Protein AF-A0AAV6PV68-F1 (afdb_monomer)

Foldseek 3Di:
DPPCDAANCLQVLVVLLVVLLVVCVVDPDVPDAAEEEYEADPPLVSVLSSLVSSVVSPHQEYEYFQHHPVPPPDARPLVSLLVSVVSDPHAYEYEDDPQAPVVFVVSCVSRVGPYYDYDLNCLQAVCRVVHDPAHDPVNLVVLVVVCVVVVPPPVVSVSSSCSNCVVVVVVVVPPPDPDPPVLVVLLVLLVVLVVVVVVLVDPVQALLNVVVVCPDPVNVVVVVVCVVVVVVVLVVLVVQLVVLVVQLCVLVDVVQVVVCVVPPVSVVVSVVSNVVSVVSNVSSVSSNVSVVVVVVSSVVSNVVNVVVVVVVVVVVVVVVVVVVVVVVVVVVVVVVVCVVPDDDDDDDVVVVVVVVVVVVVVVVVVVVVVVVVVVVVVVVVVVVVVVVVVVVVVVVVVVVVVVVVVVVVVVVVVVD

Mean predicted aligned error: 19.13 Å

pLDDT: mean 80.26, std 15.27, range [31.59, 98.69]

Solvent-accessible surface area (backbone atoms only — not comparable to full-atom values): 22727 Å² total; per-residue (Å²): 132,93,81,78,63,71,74,65,41,66,82,35,39,68,59,52,19,53,51,46,33,48,57,57,74,71,44,91,53,86,84,64,81,47,71,50,77,44,56,39,46,95,57,55,67,50,40,45,53,32,50,51,40,30,47,77,33,62,42,56,32,41,35,41,26,32,32,36,84,84,45,82,86,60,82,67,39,53,68,60,47,22,56,44,40,77,69,50,89,57,50,28,26,44,29,66,90,34,56,47,63,68,42,52,56,56,50,36,77,72,29,71,47,76,42,77,46,63,54,72,25,40,50,38,17,72,41,26,86,79,71,39,94,58,50,49,71,65,61,54,49,50,52,51,53,54,35,61,76,70,63,50,56,65,69,60,49,54,51,48,51,49,35,43,39,44,60,63,51,40,58,64,64,58,46,75,81,74,54,56,72,69,57,43,54,49,46,52,50,34,52,50,52,51,51,53,48,53,61,73,66,41,87,88,63,52,46,62,60,54,48,55,60,65,64,36,74,65,45,66,59,46,50,68,55,42,57,55,58,51,50,54,50,49,53,51,40,50,52,52,26,52,49,21,50,52,49,30,52,62,58,66,35,70,68,53,52,59,63,27,73,77,36,75,67,56,36,54,53,45,47,56,51,33,53,50,23,48,51,50,27,50,46,34,48,49,36,60,48,50,48,56,51,47,55,50,50,56,51,50,41,52,51,52,28,52,52,54,49,51,52,53,52,50,50,52,51,50,54,53,50,50,52,51,52,49,50,54,51,53,54,51,50,51,51,52,51,52,64,70,69,62,86,76,93,78,86,54,75,70,58,58,54,50,50,49,53,50,52,50,50,50,51,51,52,49,50,53,51,51,52,51,50,53,50,51,52,53,53,51,53,51,50,48,53,52,51,58,50,52,52,50,51,50,56,49,53,51,49,55,52,52,52,51,51,53,51,52,56,52,52,60,61,70,79,110

Nearest PDB structures (foldseek):
  8e5h-assembly1_A  TM=5.887E-01  e=7.977E-04  Stutzerimonas chloritidismutans AW-1
  3og3-assembly1_A  TM=6.413E-01  e=2.769E-02  Thermotoga maritima
  4n4p-assembly1_D  TM=4.648E-01  e=2.023E-01  Mycoplasmopsis synoviae 53
  3ja6-assembly1_I  TM=2.209E-01  e=4.103E+00  Escherichia coli

Sequence (416 aa):
MSAGYGACLINKPELVKDMVRHVRNQVDNPNYTASIKIRIHKDLRKTVDLCQKAEAAGVSWITVHGRTADERHQPVHYDAIKTIKDSLSVPVIANGDIKYLRDVESTYQLTGVDGMMAARGLLANPAMFAGYDDTPLECIWDWVDISVEQGTPFTCFHHHLIYMLERFFGNLLEAPTTMTLQWTAVALFLYVEIGVLVIFCIPFISARRWQSIFRLRVWSFMARFWNKVFLTMIIVLIVLFLDAVREVRKYSSKDAGTNAKLQPNMYDHLHMKLFRAQRNLYISGFAVFLWLVMKRVVTLINQLATASGTTAALQTQADNANQTAKKYMEDNELLKQTLMEGKGDKATAAGMELLQKELEKLRQEQRTTEEALKKSQSEAEVMKKQTDGLAREYDRLLKEHQELQNNQDIENKKDD

Secondary structure (DSSP, 8-state):
--SS-GGGGGG-HHHHHHHHHHHHHH---TT---EEEEEPPSSHHHHHHHHHHHHHTT-SEEEEESS-SS-SSSPP-HHHHHHHHHT-SS-EEEESS--SHHHHHHHHHHH--SEEE-SHHHHH-GGGGGT-SS--HHHHHHHHHHHHHTT--HHHHHHHHHHHHHHHHHHHH-STT---HHHHHHHHHHHHHHHHHHHHT-TTS-HHHHHHHHTSHHHHHHHHHHHHHHHHHHHHHHHHHHHHHHHHHHHHSHHHHHHHTT-HHHHHHHHHHHHHHHHHHHHHHHHHHHHHHHHHHHHHHHHHHHHHHHHHHHHHHHHHHHHHHHHHHHHHHHHHHHHHH-------HHHHHHHHHHHHHHHHHHHHHHHHHHHHHHHHHHHHHHHHHHHHHHHHHHHHHHHHHHHHHHHHTT--

Structure (mmCIF, N/CA/C/O backbone):
data_AF-A0AAV6PV68-F1
#
_entry.id   AF-A0AAV6PV68-F1
#
loop_
_atom_site.group_PDB
_atom_site.id
_atom_site.type_symbol
_atom_site.label_atom_id
_atom_site.label_alt_id
_atom_site.label_comp_id
_atom_site.label_asym_id
_atom_site.label_entity_id
_atom_site.label_seq_id
_atom_site.pdbx_PDB_ins_code
_atom_site.Cartn_x
_atom_site.Cartn_y
_atom_site.Cartn_z
_atom_site.occupancy
_atom_site.B_iso_or_equiv
_atom_site.auth_seq_id
_atom_site.auth_comp_id
_atom_site.auth_asym_id
_atom_site.auth_atom_id
_atom_site.pdbx_PDB_model_num
ATOM 1 N N . MET A 1 1 ? 2.696 15.231 -15.761 1.00 47.41 1 MET A N 1
ATOM 2 C CA . MET A 1 1 ? 4.098 15.565 -16.095 1.00 47.41 1 MET A CA 1
ATOM 3 C C . MET A 1 1 ? 4.051 16.562 -17.241 1.00 47.41 1 MET A C 1
ATOM 5 O O . MET A 1 1 ? 3.639 16.176 -18.324 1.00 47.41 1 MET A O 1
ATOM 9 N N . SER A 1 2 ? 4.358 17.833 -16.985 1.00 53.44 2 SER A N 1
ATOM 10 C CA . SER A 1 2 ? 4.227 18.954 -17.937 1.00 53.44 2 SER A CA 1
ATOM 11 C C . SER A 1 2 ? 5.447 19.154 -18.847 1.00 53.44 2 SER A C 1
ATOM 13 O O . SER A 1 2 ? 5.401 19.979 -19.747 1.00 53.44 2 SER A O 1
ATOM 15 N N . ALA A 1 3 ? 6.531 18.403 -18.636 1.00 65.81 3 ALA A N 1
ATOM 16 C CA . ALA A 1 3 ? 7.839 18.705 -19.216 1.00 65.81 3 ALA A CA 1
ATOM 17 C C . ALA A 1 3 ? 8.254 17.812 -20.410 1.00 65.81 3 ALA A C 1
ATOM 19 O O . ALA A 1 3 ? 9.410 17.812 -20.814 1.00 65.81 3 ALA A O 1
ATOM 20 N N . GLY A 1 4 ? 7.320 17.058 -21.004 1.00 80.94 4 GLY A N 1
ATOM 21 C CA . GLY A 1 4 ? 7.531 16.419 -22.314 1.00 80.94 4 GLY A CA 1
ATOM 22 C C . GLY A 1 4 ? 8.433 15.174 -22.358 1.00 80.94 4 GLY A C 1
ATOM 23 O O . GLY A 1 4 ? 8.694 14.679 -23.451 1.00 80.94 4 GLY A O 1
ATOM 24 N N . TYR A 1 5 ? 8.858 14.635 -21.212 1.00 84.56 5 TYR A N 1
ATOM 25 C CA . TYR A 1 5 ? 9.655 13.404 -21.099 1.00 84.56 5 TYR A CA 1
ATOM 26 C C . TYR A 1 5 ? 8.904 12.249 -20.406 1.00 84.56 5 TYR A C 1
ATOM 28 O O . TYR A 1 5 ? 7.821 12.417 -19.834 1.00 84.56 5 TYR A O 1
ATOM 36 N N . GLY A 1 6 ? 9.487 11.048 -20.448 1.00 88.69 6 GLY A N 1
ATOM 37 C CA . GLY A 1 6 ? 8.950 9.853 -19.794 1.00 88.69 6 GLY A CA 1
ATOM 38 C C . GLY A 1 6 ? 7.727 9.281 -20.513 1.00 88.69 6 GLY A C 1
ATOM 39 O O . GLY A 1 6 ? 7.696 9.197 -21.737 1.00 88.69 6 GLY A O 1
ATOM 40 N N . ALA A 1 7 ? 6.695 8.893 -19.757 1.00 86.75 7 ALA A N 1
ATOM 41 C CA . ALA A 1 7 ? 5.542 8.164 -20.297 1.00 86.75 7 ALA A CA 1
ATOM 42 C C . ALA A 1 7 ? 4.750 8.926 -21.380 1.00 86.75 7 ALA A C 1
ATOM 44 O O . ALA A 1 7 ? 4.029 8.300 -22.148 1.00 86.75 7 ALA A O 1
ATOM 45 N N . CYS A 1 8 ? 4.886 10.253 -21.482 1.00 88.62 8 CYS A N 1
ATOM 46 C CA . CYS A 1 8 ? 4.222 11.029 -22.534 1.00 88.62 8 CYS A CA 1
ATOM 47 C C . CYS A 1 8 ? 4.793 10.773 -23.943 1.00 88.62 8 CYS A C 1
ATOM 49 O O . CYS A 1 8 ? 4.084 10.988 -24.928 1.00 88.62 8 CYS A O 1
ATOM 51 N N . LEU A 1 9 ? 6.030 10.267 -24.045 1.00 92.75 9 LEU A N 1
ATOM 52 C CA . LEU A 1 9 ? 6.680 9.931 -25.317 1.00 92.75 9 LEU A CA 1
ATOM 53 C C . LEU A 1 9 ? 6.016 8.751 -26.030 1.00 92.75 9 LEU A C 1
ATOM 55 O O . LEU A 1 9 ? 6.205 8.584 -27.230 1.00 92.75 9 LEU A O 1
ATOM 59 N N . ILE A 1 10 ? 5.165 7.992 -25.333 1.00 91.31 10 ILE A N 1
ATOM 60 C CA . ILE A 1 10 ? 4.395 6.901 -25.935 1.00 91.31 10 ILE A CA 1
ATOM 61 C C . ILE A 1 10 ? 3.478 7.366 -27.075 1.00 91.31 10 ILE A C 1
ATOM 63 O O . ILE A 1 10 ? 3.159 6.601 -27.975 1.00 91.31 10 ILE A O 1
ATOM 67 N N . ASN A 1 11 ? 3.078 8.642 -27.051 1.00 92.12 11 ASN A N 1
ATOM 68 C CA . ASN A 1 11 ? 2.254 9.266 -28.086 1.00 92.12 11 ASN A CA 1
ATOM 69 C C . ASN A 1 11 ? 3.088 9.934 -29.193 1.00 92.12 11 ASN A C 1
ATOM 71 O O . ASN A 1 11 ? 2.527 10.592 -30.064 1.00 92.12 11 ASN A O 1
ATOM 75 N N . LYS A 1 12 ? 4.421 9.815 -29.143 1.00 94.94 12 LYS A N 1
ATOM 76 C CA . LYS A 1 12 ? 5.365 10.435 -30.082 1.00 94.94 12 LYS A CA 1
ATOM 77 C C . LYS A 1 12 ? 6.370 9.397 -30.613 1.00 94.94 12 LYS A C 1
ATOM 79 O O . LYS A 1 12 ? 7.571 9.559 -30.401 1.00 94.94 12 LYS A O 1
ATOM 84 N N . PRO A 1 13 ? 5.913 8.333 -31.299 1.00 95.69 13 PRO A N 1
ATOM 85 C CA . PRO A 1 13 ? 6.783 7.234 -31.727 1.00 95.69 13 PRO A CA 1
ATOM 86 C C . PRO A 1 13 ? 7.898 7.679 -32.686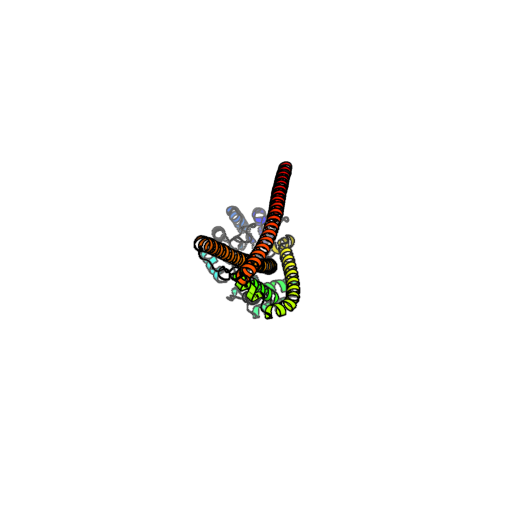 1.00 95.69 13 PRO A C 1
ATOM 88 O O . PRO A 1 13 ? 9.023 7.202 -32.567 1.00 95.69 13 PRO A O 1
ATOM 91 N N . GLU A 1 14 ? 7.635 8.649 -33.570 1.00 97.06 14 GLU A N 1
ATOM 92 C CA . GLU A 1 14 ? 8.665 9.208 -34.463 1.00 97.06 14 GLU A CA 1
ATOM 93 C C . GLU A 1 14 ? 9.794 9.897 -33.690 1.00 97.06 14 GLU A C 1
ATOM 95 O O . GLU A 1 14 ? 10.965 9.705 -34.001 1.00 97.06 14 GLU A O 1
ATOM 100 N N . LEU A 1 15 ? 9.453 10.629 -32.624 1.00 96.19 15 LEU A N 1
ATOM 101 C CA . LEU A 1 15 ? 10.448 11.269 -31.768 1.00 96.19 15 LEU A CA 1
ATOM 102 C C . LEU A 1 15 ? 11.314 10.223 -31.056 1.00 96.19 15 LEU A C 1
ATOM 104 O O . LEU A 1 15 ? 12.529 10.373 -31.005 1.00 96.19 15 LEU A O 1
ATOM 108 N N . VAL A 1 16 ? 10.709 9.148 -30.540 1.00 96.38 16 VAL A N 1
ATOM 109 C CA . VAL A 1 16 ? 11.454 8.053 -29.892 1.00 96.38 16 VAL A CA 1
ATOM 110 C C . VAL A 1 16 ? 12.398 7.374 -30.886 1.00 96.38 16 VAL A C 1
ATOM 112 O O . VAL A 1 16 ? 13.568 7.171 -30.568 1.00 96.38 16 VAL A O 1
ATOM 115 N N . LYS A 1 17 ? 11.924 7.085 -32.104 1.00 96.75 17 LYS A N 1
ATOM 116 C CA . LYS A 1 17 ? 12.739 6.548 -33.204 1.00 96.75 17 LYS A CA 1
ATOM 117 C C . LYS A 1 17 ? 13.939 7.448 -33.504 1.00 96.75 17 LYS A C 1
ATOM 119 O O . LYS A 1 17 ? 15.068 6.966 -33.590 1.00 96.75 17 LYS A O 1
ATOM 124 N N . ASP A 1 18 ? 13.710 8.753 -33.636 1.00 97.00 18 ASP A N 1
ATOM 125 C CA . ASP A 1 18 ? 14.770 9.714 -33.940 1.00 97.00 18 ASP A CA 1
ATOM 126 C C . ASP A 1 18 ? 15.790 9.834 -32.807 1.00 97.00 18 ASP A C 1
ATOM 128 O O . ASP A 1 18 ? 16.986 9.908 -33.092 1.00 97.00 18 ASP A O 1
ATOM 132 N N . MET A 1 19 ? 15.344 9.776 -31.548 1.00 95.44 19 MET A N 1
ATOM 133 C CA . MET A 1 19 ? 16.223 9.743 -30.375 1.00 95.44 19 MET A CA 1
ATOM 134 C C . MET A 1 19 ? 17.113 8.496 -30.368 1.00 95.44 19 MET A C 1
ATOM 136 O O . MET A 1 19 ? 18.326 8.624 -30.211 1.00 95.44 19 MET A O 1
ATOM 140 N N . VAL A 1 20 ? 16.540 7.303 -30.575 1.00 95.62 20 VAL A N 1
ATOM 141 C CA . VAL A 1 20 ? 17.308 6.044 -30.631 1.00 95.62 20 VAL A CA 1
ATOM 142 C C . VAL A 1 20 ? 18.336 6.105 -31.759 1.00 95.62 20 VAL A C 1
ATOM 144 O O . VAL A 1 20 ? 19.520 5.869 -31.524 1.00 95.62 20 VAL A O 1
ATOM 147 N N . ARG A 1 21 ? 17.912 6.511 -32.960 1.00 95.06 21 ARG A N 1
ATOM 148 C CA . ARG A 1 21 ? 18.794 6.635 -34.127 1.00 95.06 21 ARG A CA 1
ATOM 149 C C . ARG A 1 21 ? 19.924 7.642 -33.901 1.00 95.06 21 ARG A C 1
ATOM 151 O O . ARG A 1 21 ? 21.056 7.372 -34.283 1.00 95.06 21 ARG A O 1
ATOM 158 N N . HIS A 1 22 ? 19.646 8.779 -33.262 1.00 94.94 22 HIS A N 1
ATOM 159 C CA . HIS A 1 22 ? 20.684 9.759 -32.930 1.00 94.94 22 HIS A CA 1
ATOM 160 C C . HIS A 1 22 ? 21.719 9.185 -31.967 1.00 94.94 22 HIS A C 1
ATOM 162 O O . HIS A 1 22 ? 22.910 9.314 -32.228 1.00 94.94 22 HIS A O 1
ATOM 168 N N . VAL A 1 23 ? 21.285 8.512 -30.897 1.00 93.38 23 VAL A N 1
ATOM 169 C CA . VAL A 1 23 ? 22.210 7.863 -29.953 1.00 93.38 23 VAL A CA 1
ATOM 170 C C . VAL A 1 23 ? 23.067 6.820 -30.671 1.00 93.38 23 VAL A C 1
ATOM 172 O O . VAL A 1 23 ? 24.279 6.800 -30.486 1.00 93.38 23 VAL A O 1
ATOM 175 N N . ARG A 1 24 ? 22.467 5.998 -31.541 1.00 90.88 24 ARG A N 1
ATOM 176 C CA . ARG A 1 24 ? 23.194 4.993 -32.333 1.00 90.88 24 ARG A CA 1
ATOM 177 C C . ARG A 1 24 ? 24.233 5.598 -33.271 1.00 90.88 24 ARG A C 1
ATOM 179 O O . ARG A 1 24 ? 25.312 5.037 -33.395 1.00 90.88 24 ARG A O 1
ATOM 186 N N . ASN A 1 25 ? 23.917 6.717 -33.914 1.00 91.06 25 ASN A N 1
ATOM 187 C CA . ASN A 1 25 ? 24.806 7.348 -34.888 1.00 91.06 25 ASN A CA 1
ATOM 188 C C . ASN A 1 25 ? 25.947 8.153 -34.247 1.00 91.06 25 ASN A C 1
ATOM 190 O O . ASN A 1 25 ? 26.911 8.462 -34.934 1.00 91.06 25 ASN A O 1
ATOM 194 N N . GLN A 1 26 ? 25.820 8.542 -32.976 1.00 93.31 26 GLN A N 1
ATOM 195 C CA . GLN A 1 26 ? 26.819 9.353 -32.266 1.00 93.31 26 GLN A CA 1
ATOM 196 C C . GLN A 1 26 ? 27.853 8.516 -31.505 1.00 93.31 26 GLN A C 1
ATOM 198 O O . GLN A 1 26 ? 28.821 9.068 -30.990 1.00 93.31 26 GLN A O 1
ATOM 203 N N . VAL A 1 27 ? 27.643 7.203 -31.388 1.00 91.06 27 VAL A N 1
ATOM 204 C CA . VAL A 1 27 ? 28.560 6.320 -30.668 1.00 91.06 27 VAL A CA 1
ATOM 205 C C . VAL A 1 27 ? 29.303 5.438 -31.663 1.00 91.06 27 VAL A C 1
ATOM 207 O O . VAL A 1 27 ? 28.735 4.498 -32.210 1.00 91.06 27 VAL A O 1
ATOM 210 N N . ASP A 1 28 ? 30.597 5.712 -31.841 1.00 87.62 28 ASP A N 1
ATOM 211 C CA . ASP A 1 28 ? 31.468 5.021 -32.808 1.00 87.62 28 ASP A CA 1
ATOM 212 C C . ASP A 1 28 ? 31.733 3.544 -32.467 1.00 87.62 28 ASP A C 1
ATOM 214 O O . ASP A 1 28 ? 32.241 2.783 -33.289 1.00 87.62 28 ASP A O 1
ATOM 218 N N . ASN A 1 29 ? 31.394 3.111 -31.249 1.00 89.62 29 ASN A N 1
ATOM 219 C CA . ASN A 1 29 ? 31.539 1.722 -30.837 1.00 89.62 29 ASN A CA 1
ATOM 220 C C . ASN A 1 29 ? 30.339 0.882 -31.327 1.00 89.62 29 ASN A C 1
ATOM 222 O O . ASN A 1 29 ? 29.241 1.027 -30.778 1.00 89.62 29 ASN A O 1
ATOM 226 N N . PRO A 1 30 ? 30.528 -0.065 -32.269 1.00 82.69 30 PRO A N 1
ATOM 227 C CA . PRO A 1 30 ? 29.436 -0.890 -32.789 1.00 82.69 30 PRO A CA 1
ATOM 228 C C . PRO A 1 30 ? 28.791 -1.777 -31.712 1.00 82.69 30 PRO A C 1
ATOM 230 O O . PRO A 1 30 ? 27.597 -2.071 -31.802 1.00 82.69 30 PRO A O 1
ATOM 233 N N . ASN A 1 31 ? 29.551 -2.135 -30.670 1.00 87.81 31 ASN A N 1
ATOM 234 C CA . ASN A 1 31 ? 29.103 -2.958 -29.544 1.00 87.81 31 ASN A CA 1
ATOM 235 C C . ASN A 1 31 ? 28.414 -2.149 -28.441 1.00 87.81 31 ASN A C 1
ATOM 237 O O . ASN A 1 31 ? 27.960 -2.724 -27.453 1.00 87.81 31 ASN A O 1
ATOM 241 N N . TYR A 1 32 ? 28.351 -0.821 -28.564 1.00 90.00 32 TYR A N 1
ATOM 242 C CA . TYR A 1 32 ? 27.572 -0.024 -27.630 1.00 90.00 32 TYR A CA 1
ATOM 243 C C . TYR A 1 32 ? 26.111 -0.452 -27.712 1.00 90.00 32 TYR A C 1
ATOM 245 O O . TYR A 1 32 ? 25.599 -0.678 -28.803 1.00 90.00 32 TYR A O 1
ATOM 253 N N . THR A 1 33 ? 25.419 -0.569 -26.587 1.00 93.44 33 THR A N 1
ATOM 254 C CA . THR A 1 33 ? 24.007 -0.963 -26.562 1.00 93.44 33 THR A CA 1
ATOM 255 C C . THR A 1 33 ? 23.125 0.225 -26.219 1.00 93.44 33 THR A C 1
ATOM 257 O O . THR A 1 33 ? 23.449 0.986 -25.311 1.00 93.44 33 THR A O 1
ATOM 260 N N . ALA A 1 34 ? 21.980 0.355 -26.886 1.00 94.31 34 ALA A N 1
ATOM 261 C CA . ALA A 1 34 ? 20.991 1.389 -26.587 1.00 94.31 34 ALA A CA 1
ATOM 262 C C . ALA A 1 34 ? 19.637 0.729 -26.333 1.00 94.31 34 ALA A C 1
ATOM 264 O O . ALA A 1 34 ? 19.150 -0.003 -27.186 1.00 94.31 34 ALA A O 1
ATOM 265 N N . SER A 1 35 ? 19.016 0.979 -25.184 1.00 97.00 35 SER A N 1
ATOM 266 C CA . SER A 1 35 ? 17.727 0.382 -24.828 1.00 97.00 35 SER A CA 1
ATOM 267 C C . SER A 1 35 ? 16.702 1.426 -24.424 1.00 97.00 35 SER A C 1
ATOM 269 O O . SER A 1 35 ? 17.044 2.546 -24.037 1.00 97.00 35 SER A O 1
ATOM 271 N N . ILE A 1 36 ? 15.424 1.059 -24.515 1.00 97.50 36 ILE A N 1
ATOM 272 C CA . ILE A 1 36 ? 14.324 1.893 -24.028 1.00 97.50 36 ILE A CA 1
ATOM 273 C C . ILE A 1 36 ? 13.503 1.141 -22.987 1.00 97.50 36 ILE A C 1
ATOM 275 O O . ILE A 1 36 ? 13.314 -0.073 -23.065 1.00 97.50 36 ILE A O 1
ATOM 279 N N . LYS A 1 37 ? 12.969 1.888 -22.019 1.00 97.88 37 LYS A N 1
ATOM 280 C CA . LYS A 1 37 ? 12.006 1.386 -21.041 1.00 97.88 37 LYS A CA 1
ATOM 281 C C . LYS A 1 37 ? 10.697 2.142 -21.175 1.00 97.88 37 LYS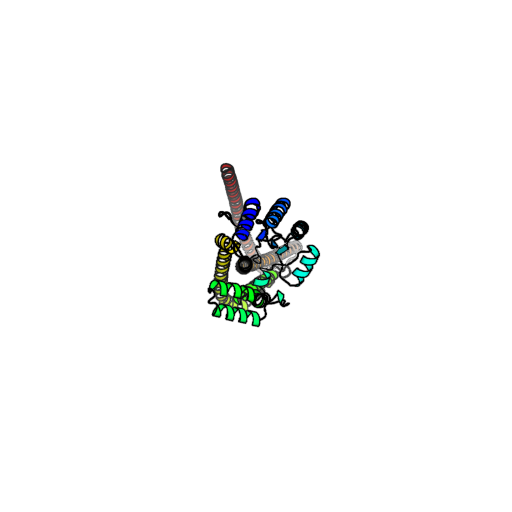 A C 1
ATOM 283 O O . LYS A 1 37 ? 10.658 3.359 -20.994 1.00 97.88 37 LYS A O 1
ATOM 288 N N . ILE A 1 38 ? 9.620 1.413 -21.426 1.00 97.06 38 ILE A N 1
ATOM 289 C CA . ILE A 1 38 ? 8.303 1.984 -21.695 1.00 97.06 38 ILE A CA 1
ATOM 290 C C . ILE A 1 38 ? 7.254 1.498 -20.695 1.00 97.06 38 ILE A C 1
ATOM 292 O O . ILE A 1 38 ? 7.439 0.523 -19.966 1.00 97.06 38 ILE A O 1
ATOM 296 N N . ARG A 1 39 ? 6.142 2.228 -20.651 1.00 96.69 39 ARG A N 1
ATOM 297 C CA . ARG A 1 39 ? 4.843 1.749 -20.167 1.00 96.69 39 ARG A CA 1
ATOM 298 C C . ARG A 1 39 ? 3.974 1.431 -21.385 1.00 96.69 39 ARG A C 1
ATOM 300 O O . ARG A 1 39 ? 4.301 1.894 -22.474 1.00 96.69 39 ARG A O 1
ATOM 307 N N . ILE A 1 40 ? 2.892 0.680 -21.217 1.00 96.81 40 ILE A N 1
ATOM 308 C CA . ILE A 1 40 ? 1.951 0.409 -22.318 1.00 96.81 40 ILE A CA 1
ATOM 309 C C . ILE A 1 40 ? 0.968 1.572 -22.528 1.00 96.81 40 ILE A C 1
ATOM 311 O O . ILE A 1 40 ? 0.755 2.409 -21.647 1.00 96.81 40 ILE A O 1
ATOM 315 N N . HIS A 1 41 ? 0.377 1.650 -23.716 1.00 96.44 41 HIS A N 1
ATOM 316 C CA . HIS A 1 41 ? -0.690 2.586 -24.059 1.00 96.44 41 HIS A CA 1
ATOM 317 C C . HIS A 1 41 ? -2.049 1.879 -23.918 1.00 96.44 41 HIS A C 1
ATOM 319 O O . HIS A 1 41 ? -2.122 0.662 -24.046 1.00 96.44 41 HIS A O 1
ATOM 325 N N . LYS A 1 42 ? -3.136 2.633 -23.683 1.00 94.25 42 LYS A N 1
ATOM 326 C CA . LYS A 1 42 ? -4.505 2.070 -23.588 1.00 94.25 42 LYS A CA 1
ATOM 327 C C . LYS A 1 42 ? -4.910 1.322 -24.863 1.00 94.25 42 LYS A C 1
ATOM 329 O O . LYS A 1 42 ? -5.518 0.266 -24.812 1.00 94.25 42 LYS A O 1
ATOM 334 N N . ASP A 1 43 ? -4.548 1.891 -26.008 1.00 95.88 43 ASP A N 1
ATOM 335 C CA . ASP A 1 43 ? -4.549 1.207 -27.303 1.00 95.88 43 ASP A CA 1
ATOM 336 C C . ASP A 1 43 ? -3.188 0.540 -27.530 1.00 95.88 43 ASP A C 1
ATOM 338 O O . ASP A 1 43 ? -2.213 1.235 -27.839 1.00 95.88 43 ASP A O 1
ATOM 342 N N . LEU A 1 44 ? -3.143 -0.785 -27.378 1.00 96.75 44 LEU A N 1
ATOM 343 C CA . LEU A 1 44 ? -1.930 -1.598 -27.490 1.00 96.75 44 LEU A CA 1
ATOM 344 C C . LEU A 1 44 ? -1.258 -1.479 -28.865 1.00 96.75 44 LEU A C 1
ATOM 346 O O . LEU A 1 44 ? -0.032 -1.542 -28.952 1.00 96.75 44 LEU A O 1
ATOM 350 N N . ARG A 1 45 ? -2.024 -1.210 -29.931 1.00 97.19 45 ARG A N 1
ATOM 351 C CA . ARG A 1 45 ? -1.478 -1.032 -31.289 1.00 97.19 45 ARG A CA 1
ATOM 352 C C . ARG A 1 45 ? -0.482 0.120 -31.352 1.00 97.19 45 ARG A C 1
ATOM 354 O O . ARG A 1 45 ? 0.519 0.024 -32.049 1.00 97.19 45 ARG A O 1
ATOM 361 N N . LYS A 1 46 ? -0.710 1.186 -30.576 1.00 96.62 46 LYS A N 1
ATOM 362 C CA . LYS A 1 46 ? 0.236 2.309 -30.484 1.00 96.62 46 LYS A CA 1
ATOM 363 C C . LYS A 1 46 ? 1.531 1.920 -29.781 1.00 96.62 46 LYS A C 1
ATOM 365 O O . LYS A 1 46 ? 2.585 2.453 -30.106 1.00 96.62 46 LYS A O 1
ATOM 370 N N . THR A 1 47 ? 1.459 1.013 -28.807 1.00 97.88 47 THR A N 1
ATOM 371 C CA . THR A 1 47 ? 2.658 0.488 -28.148 1.00 97.88 47 THR A CA 1
ATOM 372 C C . THR A 1 47 ? 3.465 -0.373 -29.108 1.00 97.88 47 THR A C 1
ATOM 374 O O . THR A 1 47 ? 4.671 -0.179 -29.195 1.00 97.88 47 THR A O 1
ATOM 377 N N . VAL A 1 48 ? 2.805 -1.252 -29.867 1.00 98.12 48 VAL A N 1
ATOM 378 C CA . VAL A 1 48 ? 3.459 -2.072 -30.898 1.00 98.12 48 VAL A CA 1
ATOM 379 C C . VAL A 1 48 ? 4.106 -1.193 -31.976 1.00 98.12 48 VAL A C 1
ATOM 381 O O . VAL A 1 48 ? 5.289 -1.370 -32.246 1.00 98.12 48 VAL A O 1
ATOM 384 N N . ASP A 1 49 ? 3.394 -0.189 -32.507 1.00 98.12 49 ASP A N 1
ATOM 385 C CA . ASP A 1 49 ? 3.939 0.772 -33.488 1.00 98.12 49 ASP A CA 1
ATOM 386 C C . ASP A 1 49 ? 5.212 1.464 -32.974 1.00 98.12 49 ASP A C 1
ATOM 388 O O . ASP A 1 49 ? 6.225 1.530 -33.672 1.00 98.12 49 ASP A O 1
ATOM 392 N N . LEU A 1 50 ? 5.191 1.939 -31.725 1.00 98.06 50 LEU A N 1
ATOM 393 C CA . LEU A 1 50 ? 6.360 2.557 -31.102 1.00 98.06 50 LEU A CA 1
ATOM 394 C C . LEU A 1 50 ? 7.528 1.575 -30.981 1.00 98.06 50 LEU A C 1
ATOM 396 O O . LEU A 1 50 ? 8.662 1.943 -31.289 1.00 98.06 50 LEU A O 1
ATOM 400 N N . CYS A 1 51 ? 7.265 0.349 -30.528 1.00 98.25 51 CYS A N 1
ATOM 401 C CA . CYS A 1 51 ? 8.299 -0.665 -30.356 1.00 98.25 51 CYS A CA 1
ATOM 402 C C . CYS A 1 51 ? 8.945 -1.062 -31.688 1.00 98.25 51 CYS A C 1
ATOM 404 O O . CYS A 1 51 ? 10.169 -1.088 -31.772 1.00 98.25 51 CYS A O 1
ATOM 406 N N . GLN A 1 52 ? 8.148 -1.296 -32.732 1.00 98.44 52 GLN A N 1
ATOM 407 C CA . GLN A 1 52 ? 8.646 -1.659 -34.065 1.00 98.44 52 GLN A CA 1
ATOM 408 C C . GLN A 1 52 ? 9.473 -0.530 -34.689 1.00 98.44 52 GLN A C 1
ATOM 410 O O . GLN A 1 52 ? 10.510 -0.767 -35.305 1.00 98.44 52 GLN A O 1
ATOM 415 N N . LYS A 1 53 ? 9.075 0.729 -34.477 1.00 98.31 53 LYS A N 1
ATOM 416 C CA . LYS A 1 53 ? 9.874 1.885 -34.908 1.00 98.31 53 LYS A CA 1
ATOM 417 C C . LYS A 1 53 ? 11.184 2.008 -34.135 1.00 98.31 53 LYS A C 1
ATOM 419 O O . LYS A 1 53 ? 12.202 2.349 -34.733 1.00 98.31 53 LYS A O 1
ATOM 424 N N . ALA A 1 54 ? 11.181 1.734 -32.831 1.00 97.88 54 ALA A N 1
ATOM 425 C CA . ALA A 1 54 ? 12.404 1.716 -32.031 1.00 97.88 54 ALA A CA 1
ATOM 426 C C . ALA A 1 54 ? 13.351 0.575 -32.451 1.00 97.88 54 ALA A C 1
ATOM 428 O O . ALA A 1 54 ? 14.558 0.792 -32.545 1.00 97.88 54 ALA A O 1
ATOM 429 N N . GLU A 1 55 ? 12.811 -0.605 -32.762 1.00 97.94 55 GLU A N 1
ATOM 430 C CA . GLU A 1 55 ? 13.549 -1.732 -33.348 1.00 97.94 55 GLU A CA 1
ATOM 431 C C . GLU A 1 55 ? 14.187 -1.355 -34.686 1.00 97.94 55 GLU A C 1
ATOM 433 O O . GLU A 1 55 ? 15.401 -1.480 -34.839 1.00 97.94 55 GLU A O 1
ATOM 438 N N . ALA A 1 56 ? 13.415 -0.779 -35.610 1.00 97.19 56 ALA A N 1
ATOM 439 C CA . ALA A 1 56 ? 13.932 -0.310 -36.896 1.00 97.19 56 ALA A CA 1
ATOM 440 C C . ALA A 1 56 ? 15.004 0.792 -36.759 1.00 97.19 56 ALA A C 1
ATOM 442 O O . ALA A 1 56 ? 15.834 0.966 -37.649 1.00 97.19 56 ALA A O 1
ATOM 443 N N . ALA A 1 57 ? 15.007 1.538 -35.648 1.00 96.25 57 ALA A N 1
ATOM 444 C CA . ALA A 1 57 ? 16.037 2.527 -35.327 1.00 96.25 57 ALA A CA 1
ATOM 445 C C . ALA A 1 57 ? 17.313 1.926 -34.706 1.00 96.25 57 ALA A C 1
ATOM 447 O O . ALA A 1 57 ? 18.271 2.666 -34.471 1.00 96.25 57 ALA A O 1
ATOM 448 N N . GLY A 1 58 ? 17.341 0.617 -34.442 1.00 94.69 58 GLY A N 1
ATOM 449 C CA . GLY A 1 58 ? 18.499 -0.089 -33.896 1.00 94.69 58 GLY A CA 1
ATOM 450 C C . GLY A 1 58 ? 18.552 -0.131 -32.369 1.00 94.69 58 GLY A C 1
ATOM 451 O O . GLY A 1 58 ? 19.645 -0.103 -31.797 1.00 94.69 58 GLY A O 1
ATOM 452 N N . VAL A 1 59 ? 17.402 -0.170 -31.685 1.00 96.88 59 VAL A N 1
ATOM 453 C CA . VAL A 1 59 ? 17.377 -0.456 -30.241 1.00 96.88 59 VAL A CA 1
ATOM 454 C C . VAL A 1 59 ? 17.883 -1.880 -29.976 1.00 96.88 59 VAL A C 1
ATOM 456 O O . VAL A 1 59 ? 17.543 -2.816 -30.691 1.00 96.88 59 VAL A O 1
ATOM 459 N N . SER A 1 60 ? 18.703 -2.056 -28.944 1.00 96.62 60 SER A N 1
ATOM 460 C CA . SER A 1 60 ? 19.288 -3.346 -28.566 1.00 96.62 60 SER A CA 1
ATOM 461 C C . SER A 1 60 ? 18.304 -4.241 -27.808 1.00 96.62 60 SER A C 1
ATOM 463 O O . SER A 1 60 ? 18.362 -5.453 -27.957 1.00 96.62 60 SER A O 1
ATOM 465 N N . TRP A 1 61 ? 17.421 -3.661 -26.988 1.00 98.38 61 TRP A N 1
ATOM 466 C CA . TRP A 1 61 ? 16.303 -4.354 -26.334 1.00 98.38 61 TRP A CA 1
ATOM 467 C C . TRP A 1 61 ? 15.257 -3.352 -25.835 1.00 98.38 61 TRP A C 1
ATOM 469 O O . TRP A 1 61 ? 15.536 -2.156 -25.675 1.00 98.38 61 TRP A O 1
ATOM 479 N N . ILE A 1 62 ? 14.057 -3.848 -25.528 1.00 98.56 62 ILE A N 1
ATOM 480 C CA . ILE A 1 62 ? 12.951 -3.037 -25.002 1.00 98.56 62 ILE A CA 1
ATOM 481 C C . ILE A 1 62 ? 12.488 -3.593 -23.658 1.00 98.56 62 ILE A C 1
ATOM 483 O O . ILE A 1 62 ? 12.101 -4.749 -23.545 1.00 98.56 62 ILE A O 1
ATOM 487 N N . THR A 1 63 ? 12.477 -2.755 -22.622 1.00 98.56 63 THR A N 1
ATOM 488 C CA . THR A 1 63 ? 11.849 -3.098 -21.340 1.00 98.56 63 THR A CA 1
ATOM 489 C C . THR A 1 63 ? 10.414 -2.584 -21.294 1.00 98.56 63 THR A C 1
ATOM 491 O O . THR A 1 63 ? 10.182 -1.375 -21.369 1.00 98.56 63 THR A O 1
ATOM 494 N N . VAL A 1 64 ? 9.445 -3.473 -21.094 1.00 98.19 64 VAL A N 1
ATOM 495 C CA . VAL A 1 64 ? 8.016 -3.141 -21.081 1.00 98.19 64 VAL A CA 1
ATOM 496 C C . VAL A 1 64 ? 7.460 -3.261 -19.670 1.00 98.19 64 VAL A C 1
ATOM 498 O O . VAL A 1 64 ? 7.399 -4.344 -19.096 1.00 98.19 64 VAL A O 1
ATOM 501 N N . HIS A 1 65 ? 6.998 -2.143 -19.111 1.00 97.56 65 HIS A N 1
ATOM 502 C CA . HIS A 1 65 ? 6.124 -2.174 -17.946 1.00 97.56 65 HIS A CA 1
ATOM 503 C C . HIS A 1 65 ? 4.675 -2.342 -18.404 1.00 97.56 65 HIS A C 1
ATOM 505 O O . HIS A 1 65 ? 4.118 -1.417 -18.999 1.00 97.56 65 HIS A O 1
ATOM 511 N N . GLY A 1 66 ? 4.057 -3.482 -18.084 1.00 96.19 66 GLY A N 1
ATOM 512 C CA . GLY A 1 66 ? 2.677 -3.843 -18.456 1.00 96.19 66 GLY A CA 1
ATOM 513 C C . GLY A 1 66 ? 1.579 -3.028 -17.761 1.00 96.19 66 GLY A C 1
ATOM 514 O O . GLY A 1 66 ? 0.518 -3.548 -17.457 1.00 96.19 66 GLY A O 1
ATOM 515 N N . ARG A 1 67 ? 1.832 -1.757 -17.450 1.00 96.38 67 ARG A N 1
ATOM 516 C CA . ARG A 1 67 ? 0.852 -0.810 -16.912 1.00 96.38 67 ARG A CA 1
ATOM 517 C C . ARG A 1 67 ? 0.869 0.457 -17.738 1.00 96.38 67 ARG A C 1
ATOM 519 O O . ARG A 1 67 ? 1.947 0.950 -18.079 1.00 96.38 67 ARG A O 1
ATOM 526 N N . THR A 1 68 ? -0.293 1.037 -17.987 1.00 94.75 68 THR A N 1
ATOM 527 C CA . THR A 1 68 ? -0.393 2.377 -18.568 1.00 94.75 68 THR A CA 1
ATOM 528 C C . THR A 1 68 ? 0.121 3.445 -17.602 1.00 94.75 68 THR A C 1
ATOM 530 O O . THR A 1 68 ? 0.414 3.181 -16.433 1.00 94.75 68 THR A O 1
ATOM 533 N N . ALA A 1 69 ? 0.294 4.679 -18.076 1.00 89.81 69 ALA A N 1
ATOM 534 C CA . ALA A 1 69 ? 0.756 5.789 -17.235 1.00 89.81 69 ALA A CA 1
ATOM 535 C C . ALA A 1 69 ? -0.202 6.105 -16.066 1.00 89.81 69 ALA A C 1
ATOM 537 O O . ALA A 1 69 ? 0.258 6.510 -14.994 1.00 89.81 69 ALA A O 1
ATOM 538 N N . ASP A 1 70 ? -1.503 5.881 -16.274 1.00 88.81 70 ASP A N 1
ATOM 539 C CA . ASP A 1 70 ? -2.568 6.141 -15.297 1.00 88.81 70 ASP A CA 1
ATOM 540 C C . ASP A 1 70 ? -2.690 4.997 -14.270 1.00 88.81 70 ASP A C 1
ATOM 542 O O . ASP A 1 70 ? -3.089 5.197 -13.122 1.00 88.81 70 ASP A O 1
ATOM 546 N N . GLU A 1 71 ? -2.275 3.789 -14.652 1.00 86.81 71 GLU A N 1
ATOM 547 C CA . GLU A 1 71 ? -2.307 2.588 -13.822 1.00 86.81 71 GLU A CA 1
ATOM 548 C C . GLU A 1 71 ? -1.069 2.518 -12.921 1.00 86.81 71 GLU A C 1
ATOM 550 O O . GLU A 1 71 ? -0.051 1.901 -13.238 1.00 86.81 71 GLU A O 1
ATOM 555 N N . ARG A 1 72 ? -1.112 3.177 -11.761 1.00 71.75 72 ARG A N 1
ATOM 556 C CA . ARG A 1 72 ? -0.019 3.063 -10.774 1.00 71.75 72 ARG A CA 1
ATOM 557 C C . ARG A 1 72 ? -0.116 1.809 -9.901 1.00 71.75 72 ARG A C 1
ATOM 559 O O . ARG A 1 72 ? 0.921 1.222 -9.608 1.00 71.75 72 ARG A O 1
ATOM 566 N N . HIS A 1 73 ? -1.332 1.400 -9.533 1.00 70.38 73 HIS A N 1
ATOM 567 C CA . HIS A 1 73 ? -1.598 0.309 -8.578 1.00 70.38 73 HIS A CA 1
ATOM 568 C C . HIS A 1 73 ? -2.490 -0.810 -9.134 1.00 70.38 73 HIS A C 1
ATOM 570 O O . HIS A 1 73 ? -2.904 -1.683 -8.382 1.00 70.38 73 HIS A O 1
ATOM 576 N N . GLN A 1 74 ? -2.804 -0.786 -10.430 1.00 85.38 74 GLN A N 1
ATOM 577 C CA . GLN A 1 74 ? -3.576 -1.864 -11.055 1.00 85.38 74 GLN A CA 1
ATOM 578 C C . GLN A 1 74 ? -2.705 -3.109 -11.274 1.00 85.38 74 GLN A C 1
ATOM 580 O O . GLN A 1 74 ? -1.477 -2.981 -11.244 1.00 85.38 74 GLN A O 1
ATOM 585 N N . PRO A 1 75 ? -3.282 -4.300 -11.487 1.00 89.50 75 PRO A N 1
ATOM 586 C CA . PRO A 1 75 ? -2.527 -5.473 -11.922 1.00 89.50 75 PRO A CA 1
ATOM 587 C C . PRO A 1 75 ? -1.695 -5.199 -13.185 1.00 89.50 75 PRO A C 1
ATOM 589 O O . PRO A 1 75 ? -1.980 -4.274 -13.945 1.00 89.50 75 PRO A O 1
ATOM 592 N N . VAL A 1 76 ? -0.623 -5.967 -13.378 1.00 93.62 76 VAL A N 1
ATOM 593 C CA . VAL A 1 76 ? 0.211 -5.882 -14.585 1.00 93.62 76 VAL A CA 1
ATOM 594 C C . VAL A 1 76 ? -0.446 -6.691 -15.702 1.00 93.62 76 VAL A C 1
ATOM 596 O O . VAL A 1 76 ? -0.785 -7.855 -15.508 1.00 93.62 76 VAL A O 1
ATOM 599 N N . HIS A 1 77 ? -0.586 -6.081 -16.875 1.00 96.38 77 HIS A N 1
ATOM 600 C CA . HIS A 1 77 ? -1.111 -6.708 -18.089 1.00 96.38 77 HIS A CA 1
ATOM 601 C C . HIS A 1 77 ? -0.000 -7.507 -18.788 1.00 96.38 77 HIS A C 1
ATOM 603 O O . HIS A 1 77 ? 0.725 -6.989 -19.642 1.00 96.38 77 HIS A O 1
ATOM 609 N N . TYR A 1 78 ? 0.205 -8.756 -18.360 1.00 96.25 78 TYR A N 1
ATOM 610 C CA . TYR A 1 78 ? 1.229 -9.650 -18.925 1.00 96.25 78 TYR A CA 1
ATOM 611 C C . TYR A 1 78 ? 0.894 -10.130 -20.346 1.00 96.25 78 TYR A C 1
ATOM 613 O O . TYR A 1 78 ? 1.792 -10.332 -21.158 1.00 96.25 78 TYR A O 1
ATOM 621 N N . ASP A 1 79 ? -0.386 -10.236 -20.683 1.00 97.12 79 ASP A N 1
ATOM 622 C CA . ASP A 1 79 ? -0.895 -10.497 -22.034 1.00 97.12 79 ASP A CA 1
ATOM 623 C C . ASP A 1 79 ? -0.476 -9.410 -23.042 1.00 97.12 79 ASP A C 1
ATOM 625 O O . ASP A 1 79 ? -0.055 -9.707 -24.166 1.00 97.12 79 ASP A O 1
ATOM 629 N N . ALA A 1 80 ? -0.507 -8.144 -22.621 1.00 97.69 80 ALA A N 1
ATOM 630 C CA . ALA A 1 80 ? -0.008 -7.028 -23.415 1.00 97.69 80 ALA A CA 1
ATOM 631 C C . ALA A 1 80 ? 1.507 -7.139 -23.645 1.00 97.69 80 ALA A C 1
ATOM 633 O O . ALA A 1 80 ? 1.981 -6.904 -24.756 1.00 97.69 80 ALA A O 1
ATOM 634 N N . ILE A 1 81 ? 2.268 -7.535 -22.616 1.00 98.19 81 ILE A N 1
ATOM 635 C CA . ILE A 1 81 ? 3.715 -7.773 -22.731 1.00 98.19 81 ILE A CA 1
ATOM 636 C C . ILE A 1 81 ? 3.992 -8.911 -23.720 1.00 98.19 81 ILE A C 1
ATOM 638 O O . ILE A 1 81 ? 4.832 -8.738 -24.602 1.00 98.19 81 ILE A O 1
ATOM 642 N N . LYS A 1 82 ? 3.258 -10.027 -23.623 1.00 98.38 82 LYS A N 1
ATOM 643 C CA . LYS A 1 82 ? 3.355 -11.154 -24.561 1.00 98.38 82 LYS A CA 1
ATOM 644 C C . LYS A 1 82 ? 3.111 -10.702 -26.001 1.00 98.38 82 LYS A C 1
ATOM 646 O O . LYS A 1 82 ? 3.918 -10.976 -26.876 1.00 98.38 82 LYS A O 1
ATOM 651 N N . THR A 1 83 ? 2.041 -9.945 -26.236 1.00 98.38 83 THR A N 1
ATOM 652 C CA . THR A 1 83 ? 1.709 -9.430 -27.576 1.00 98.38 83 THR A CA 1
ATOM 653 C C . THR A 1 83 ? 2.835 -8.566 -28.151 1.00 98.38 83 THR A C 1
ATOM 655 O O . THR A 1 83 ? 3.133 -8.641 -29.339 1.00 98.38 83 THR A O 1
ATOM 658 N N . ILE A 1 84 ? 3.485 -7.752 -27.313 1.00 98.19 84 ILE A N 1
ATOM 659 C CA . ILE A 1 84 ? 4.633 -6.941 -27.733 1.00 98.19 84 ILE A CA 1
ATOM 660 C C . ILE A 1 84 ? 5.846 -7.833 -28.026 1.00 98.19 84 ILE A C 1
ATOM 662 O O . ILE A 1 84 ? 6.487 -7.632 -29.054 1.00 98.19 84 ILE A O 1
ATOM 666 N N . LYS A 1 85 ? 6.136 -8.827 -27.175 1.00 98.25 85 LYS A N 1
ATOM 667 C CA . LYS A 1 85 ? 7.205 -9.812 -27.405 1.00 98.25 85 LYS A CA 1
ATOM 668 C C . LYS A 1 85 ? 7.022 -10.553 -28.730 1.00 98.25 85 LYS A C 1
ATOM 670 O O . LYS A 1 85 ? 7.971 -10.629 -29.500 1.00 98.25 85 LYS A O 1
ATOM 675 N N . ASP A 1 86 ? 5.809 -11.003 -29.027 1.00 98.19 86 ASP A N 1
ATOM 676 C CA . ASP A 1 86 ? 5.484 -11.705 -30.275 1.00 98.19 86 ASP A CA 1
ATOM 677 C C . ASP A 1 86 ? 5.630 -10.804 -31.523 1.00 98.19 86 ASP A C 1
ATOM 679 O O . ASP A 1 86 ? 5.728 -11.302 -32.642 1.00 98.19 86 ASP A O 1
ATOM 683 N N . SER A 1 87 ? 5.640 -9.475 -31.351 1.00 98.19 87 SER A N 1
ATOM 684 C CA . SER A 1 87 ? 5.699 -8.494 -32.447 1.00 98.19 87 SER A CA 1
ATOM 685 C C . SER A 1 87 ? 7.104 -7.992 -32.803 1.00 98.19 87 SER A C 1
ATOM 687 O O . SER A 1 87 ? 7.222 -7.172 -33.719 1.00 98.19 87 SER A O 1
ATOM 689 N N . LEU A 1 88 ? 8.140 -8.434 -32.078 1.00 98.19 88 LEU A N 1
ATOM 690 C CA . LEU A 1 88 ? 9.514 -7.927 -32.169 1.00 98.19 88 LEU A CA 1
ATOM 691 C C . LEU A 1 88 ? 10.528 -9.069 -32.305 1.00 98.19 88 LEU A C 1
ATOM 693 O O . LEU A 1 88 ? 10.322 -10.170 -31.800 1.00 98.19 88 LEU A O 1
ATOM 697 N N . SER A 1 89 ? 11.655 -8.775 -32.947 1.00 98.19 89 SER A N 1
ATOM 698 C CA . SER A 1 89 ? 12.811 -9.675 -33.054 1.00 98.19 89 SER A CA 1
ATOM 699 C C . SER A 1 89 ? 13.881 -9.377 -31.999 1.00 98.19 89 SER A C 1
ATOM 701 O O . SER A 1 89 ? 14.608 -10.280 -31.585 1.00 98.19 89 SER A O 1
ATOM 703 N N . VAL A 1 90 ? 13.988 -8.124 -31.548 1.00 98.00 90 VAL A N 1
ATOM 704 C CA . VAL A 1 90 ? 14.886 -7.734 -30.451 1.00 98.00 90 VAL A CA 1
ATOM 705 C C . VAL A 1 90 ? 14.410 -8.289 -29.102 1.00 98.00 90 VAL A C 1
ATOM 707 O O . VAL A 1 90 ? 13.206 -8.478 -28.901 1.00 98.00 90 VAL A O 1
ATOM 710 N N . PRO A 1 91 ? 15.324 -8.503 -28.137 1.00 98.56 91 PRO A N 1
ATOM 711 C CA . PRO A 1 91 ? 14.952 -8.940 -26.801 1.00 98.56 91 PRO A CA 1
ATOM 712 C C . PRO A 1 91 ? 13.944 -8.004 -26.118 1.00 98.56 91 PRO A C 1
ATOM 714 O O . PRO A 1 91 ? 14.081 -6.773 -26.139 1.00 98.56 91 PRO A O 1
ATOM 717 N N . VAL A 1 92 ? 12.955 -8.596 -25.452 1.00 98.69 92 VAL A N 1
ATOM 718 C CA . VAL A 1 92 ? 11.955 -7.902 -24.639 1.00 98.69 92 VAL A CA 1
ATOM 719 C C . VAL A 1 92 ? 12.114 -8.305 -23.182 1.00 98.69 92 VAL A C 1
ATOM 721 O O . VAL A 1 92 ? 12.140 -9.485 -22.847 1.00 98.69 92 VAL A O 1
ATOM 724 N N . ILE A 1 93 ? 12.190 -7.306 -22.304 1.00 98.56 93 ILE A N 1
ATOM 725 C CA . ILE A 1 93 ? 12.316 -7.480 -20.857 1.00 98.56 93 ILE A CA 1
ATOM 726 C C . ILE A 1 93 ? 10.995 -7.087 -20.194 1.00 98.56 93 ILE A C 1
ATOM 728 O O . ILE A 1 93 ? 10.558 -5.938 -20.316 1.00 98.56 93 ILE A O 1
ATOM 732 N N . ALA A 1 94 ? 10.364 -7.994 -19.451 1.00 98.00 94 ALA A N 1
ATOM 733 C CA . ALA A 1 94 ? 9.157 -7.659 -18.699 1.00 98.00 94 ALA A CA 1
ATOM 734 C C . ALA A 1 94 ? 9.491 -6.894 -17.412 1.00 98.00 94 ALA A C 1
ATOM 736 O O . ALA A 1 94 ? 10.443 -7.196 -16.693 1.00 98.00 94 ALA A O 1
ATOM 737 N N . ASN A 1 95 ? 8.670 -5.900 -17.086 1.00 97.00 95 ASN A N 1
ATOM 738 C CA . ASN A 1 95 ? 8.737 -5.157 -15.837 1.00 97.00 95 ASN A CA 1
ATOM 739 C C . ASN A 1 95 ? 7.341 -5.008 -15.225 1.00 97.00 95 ASN A C 1
ATOM 741 O O . ASN A 1 95 ? 6.358 -4.738 -15.911 1.00 97.00 95 ASN A O 1
ATOM 745 N N . GLY A 1 96 ? 7.276 -5.094 -13.902 1.00 92.12 96 GLY A N 1
ATOM 746 C CA . GLY A 1 96 ? 6.032 -4.969 -13.152 1.00 92.12 96 GLY A CA 1
ATOM 747 C C . GLY A 1 96 ? 5.838 -6.170 -12.243 1.00 92.12 96 GLY A C 1
ATOM 748 O O . GLY A 1 96 ? 5.934 -7.302 -12.685 1.00 92.12 96 GLY A O 1
ATOM 749 N N . ASP A 1 97 ? 5.609 -5.887 -10.965 1.00 89.00 97 ASP A N 1
ATOM 750 C CA . ASP A 1 97 ? 5.241 -6.845 -9.912 1.00 89.00 97 ASP A CA 1
ATOM 751 C C . ASP A 1 97 ? 6.132 -8.083 -9.714 1.00 89.00 97 ASP A C 1
ATOM 753 O O . ASP A 1 97 ? 5.778 -8.946 -8.927 1.00 89.00 97 ASP A O 1
ATOM 757 N N . ILE A 1 98 ? 7.340 -8.097 -10.279 1.00 91.88 98 ILE A N 1
ATOM 758 C CA . ILE A 1 98 ? 8.382 -9.076 -9.946 1.00 91.88 98 ILE A CA 1
ATOM 759 C C . ILE A 1 98 ? 8.945 -8.756 -8.552 1.00 91.88 98 ILE A C 1
ATOM 761 O O . ILE A 1 98 ? 9.697 -7.784 -8.387 1.00 91.88 98 ILE A O 1
ATOM 765 N N . LYS A 1 99 ? 8.527 -9.521 -7.539 1.00 88.69 99 LYS A N 1
ATOM 766 C CA . LYS A 1 99 ? 8.920 -9.359 -6.127 1.00 88.69 99 LYS A CA 1
ATOM 767 C C . LYS A 1 99 ? 9.739 -10.532 -5.600 1.00 88.69 99 LYS A C 1
ATOM 769 O O . LYS A 1 99 ? 10.537 -10.330 -4.693 1.00 88.69 99 LYS A O 1
ATOM 774 N N . TYR A 1 100 ? 9.534 -11.718 -6.156 1.00 89.31 100 TYR A N 1
ATOM 775 C CA . TYR A 1 100 ? 10.167 -12.964 -5.749 1.00 89.31 100 TYR A CA 1
ATOM 776 C C . TYR A 1 100 ? 10.687 -13.718 -6.970 1.00 89.31 100 TYR A C 1
ATOM 778 O O . TYR A 1 100 ? 10.195 -13.531 -8.084 1.00 89.31 100 TYR A O 1
ATOM 786 N N . LEU A 1 101 ? 11.618 -14.646 -6.751 1.00 89.38 101 LEU A N 1
ATOM 787 C CA . LEU A 1 101 ? 12.170 -15.468 -7.828 1.00 89.38 101 LEU A CA 1
ATOM 788 C C . LEU A 1 101 ? 11.090 -16.309 -8.538 1.00 89.38 101 LEU A C 1
ATOM 790 O O . LEU A 1 101 ? 11.109 -16.446 -9.754 1.00 89.38 101 LEU A O 1
ATOM 794 N N . ARG A 1 102 ? 10.069 -16.783 -7.815 1.00 90.00 102 ARG A N 1
ATOM 795 C CA . ARG A 1 102 ? 8.901 -17.473 -8.405 1.00 90.00 102 ARG A CA 1
ATOM 796 C C . ARG A 1 102 ? 8.087 -16.608 -9.382 1.00 90.00 102 ARG A C 1
ATOM 798 O O . ARG A 1 102 ? 7.454 -17.137 -10.298 1.00 90.00 102 ARG A O 1
ATOM 805 N N . ASP A 1 103 ? 8.108 -15.285 -9.212 1.00 91.12 103 ASP A N 1
ATOM 806 C CA . ASP A 1 103 ? 7.397 -14.370 -10.110 1.00 91.12 103 ASP A CA 1
ATOM 807 C C . ASP A 1 103 ? 8.092 -14.326 -11.479 1.00 91.12 103 ASP A C 1
ATOM 809 O O . ASP A 1 103 ? 7.435 -14.137 -12.499 1.00 91.12 103 ASP A O 1
ATOM 813 N N . VAL A 1 104 ? 9.414 -14.550 -11.513 1.00 90.25 104 VAL A N 1
ATOM 814 C CA . VAL A 1 104 ? 10.200 -14.664 -12.752 1.00 90.25 104 VAL A CA 1
ATOM 815 C C . VAL A 1 104 ? 9.733 -15.871 -13.558 1.00 90.25 104 VAL A C 1
ATOM 817 O O . VAL A 1 104 ? 9.363 -15.707 -14.716 1.00 90.25 104 VAL A O 1
ATOM 820 N N . GLU A 1 105 ? 9.678 -17.053 -12.938 1.00 88.19 105 GLU A N 1
ATOM 821 C CA . GLU A 1 105 ? 9.272 -18.290 -13.620 1.00 88.19 105 GLU A CA 1
ATOM 822 C C . GLU A 1 105 ? 7.844 -18.185 -14.168 1.00 88.19 105 GLU A C 1
ATOM 824 O O . GLU A 1 105 ? 7.600 -18.379 -15.357 1.00 88.19 105 GLU A O 1
ATOM 829 N N . SER A 1 106 ? 6.892 -17.788 -13.322 1.00 91.81 106 SER A N 1
ATOM 830 C CA . SER A 1 106 ? 5.492 -17.643 -13.737 1.00 91.81 106 SER A CA 1
ATOM 831 C C . SER A 1 106 ? 5.298 -16.589 -14.834 1.00 91.81 106 SER A C 1
ATOM 833 O O . SER A 1 106 ? 4.539 -16.820 -15.775 1.00 91.81 106 SER A O 1
ATOM 835 N N . THR A 1 107 ? 6.008 -15.457 -14.770 1.00 94.25 107 THR A N 1
ATOM 836 C CA . THR A 1 107 ? 5.946 -14.437 -15.829 1.00 94.25 107 THR A CA 1
ATOM 837 C C . THR A 1 107 ? 6.555 -14.949 -17.132 1.00 94.25 107 THR A C 1
ATOM 839 O O . THR A 1 107 ? 6.016 -14.671 -18.206 1.00 94.25 107 THR A O 1
ATOM 842 N N . TYR A 1 108 ? 7.651 -15.708 -17.066 1.00 95.25 108 TYR A N 1
ATOM 843 C CA . TYR A 1 108 ? 8.286 -16.293 -18.247 1.00 95.25 108 TYR A CA 1
ATOM 844 C C . TYR A 1 108 ? 7.337 -17.262 -18.958 1.00 95.25 108 TYR A C 1
ATOM 846 O O . TYR A 1 108 ? 7.085 -17.091 -20.149 1.00 95.25 108 TYR A O 1
ATOM 854 N N . GLN A 1 109 ? 6.716 -18.184 -18.216 1.00 95.25 109 GLN A N 1
ATOM 855 C CA . GLN A 1 109 ? 5.747 -19.144 -18.763 1.00 95.25 109 GLN A CA 1
ATOM 856 C C . GLN A 1 109 ? 4.553 -18.459 -19.447 1.00 95.25 109 GLN A C 1
ATOM 858 O O . GLN A 1 109 ? 4.051 -18.935 -20.463 1.00 95.25 109 GLN A O 1
ATOM 863 N N . LEU A 1 110 ? 4.099 -17.319 -18.914 1.00 94.88 110 LEU A N 1
ATOM 864 C CA . LEU A 1 110 ? 2.969 -16.572 -19.473 1.00 94.88 110 LEU A CA 1
ATOM 865 C C . LEU A 1 110 ? 3.324 -15.754 -20.719 1.00 94.88 110 LEU A C 1
ATOM 867 O O . LEU A 1 110 ? 2.461 -15.540 -21.570 1.00 94.88 110 LEU A O 1
ATOM 871 N N . THR A 1 111 ? 4.551 -15.238 -20.805 1.00 97.06 111 THR A N 1
ATOM 872 C CA . THR A 1 111 ? 4.887 -14.169 -21.762 1.00 97.06 111 THR A CA 1
ATOM 873 C C . THR A 1 111 ? 5.973 -14.520 -22.768 1.00 97.06 111 THR A C 1
ATOM 875 O O . THR A 1 111 ? 6.044 -13.861 -23.801 1.00 97.06 111 THR A O 1
ATOM 878 N N . GLY A 1 112 ? 6.818 -15.517 -22.490 1.00 97.06 112 GLY A N 1
ATOM 879 C CA . GLY A 1 112 ? 7.944 -15.891 -23.352 1.00 97.06 112 GLY A CA 1
ATOM 880 C C . GLY A 1 112 ? 9.003 -14.794 -23.523 1.00 97.06 112 GLY A C 1
ATOM 881 O O . GLY A 1 112 ? 9.744 -14.807 -24.503 1.00 97.06 112 GLY A O 1
ATOM 882 N N . VAL A 1 113 ? 9.051 -13.812 -22.616 1.00 97.69 113 VAL A N 1
ATOM 883 C CA . VAL A 1 113 ? 10.021 -12.705 -22.660 1.00 97.69 113 VAL A CA 1
ATOM 884 C C . VAL A 1 113 ? 11.453 -13.178 -22.419 1.00 97.69 113 VAL A C 1
ATOM 886 O O . VAL A 1 113 ? 11.689 -14.172 -21.737 1.00 97.69 113 VAL A O 1
ATOM 889 N N . ASP A 1 114 ? 12.420 -12.422 -22.932 1.00 97.94 114 ASP A N 1
ATOM 890 C CA . ASP A 1 114 ? 13.847 -12.775 -22.898 1.00 97.94 114 ASP A CA 1
ATOM 891 C C . ASP A 1 114 ? 14.544 -12.333 -21.601 1.00 97.94 114 ASP A C 1
ATOM 893 O O . ASP A 1 114 ? 15.713 -12.639 -21.375 1.00 97.94 114 ASP A O 1
ATOM 897 N N . GLY A 1 115 ? 13.843 -11.589 -20.741 1.00 96.25 115 GLY A N 1
ATOM 898 C CA . GLY A 1 115 ? 14.357 -11.170 -19.445 1.00 96.25 115 GLY A CA 1
ATOM 899 C C . GLY A 1 115 ? 13.305 -10.537 -18.540 1.00 96.25 115 GLY A C 1
ATOM 900 O O . GLY A 1 115 ? 12.205 -10.183 -18.969 1.00 96.25 115 GLY A O 1
ATOM 901 N N . MET A 1 116 ? 13.677 -10.345 -17.274 1.00 94.62 116 MET A N 1
ATOM 902 C CA . MET A 1 116 ? 12.852 -9.682 -16.262 1.00 94.62 116 MET A CA 1
ATOM 903 C C . MET A 1 116 ? 13.597 -8.504 -15.642 1.00 94.62 116 MET A C 1
ATOM 905 O O . MET A 1 116 ? 14.801 -8.555 -15.409 1.00 94.62 116 MET A O 1
ATOM 909 N N . MET A 1 117 ? 12.857 -7.454 -15.303 1.00 96.25 117 MET A N 1
ATOM 910 C CA . MET A 1 117 ? 13.346 -6.326 -14.521 1.00 96.25 117 MET A CA 1
ATOM 911 C C . MET A 1 117 ? 12.496 -6.176 -13.262 1.00 96.25 117 MET A C 1
ATOM 913 O O . MET A 1 117 ? 11.305 -5.853 -13.333 1.00 96.25 117 MET A O 1
ATOM 917 N N . ALA A 1 118 ? 13.127 -6.331 -12.101 1.00 94.00 118 ALA A N 1
ATOM 918 C CA . ALA A 1 118 ? 12.536 -6.028 -10.804 1.00 94.00 118 ALA A CA 1
ATOM 919 C C . ALA A 1 118 ? 12.895 -4.598 -10.364 1.00 94.00 118 ALA A C 1
ATOM 921 O O . ALA A 1 118 ? 13.914 -4.043 -10.763 1.00 94.00 118 ALA A O 1
ATOM 922 N N . ALA A 1 119 ? 12.029 -3.980 -9.559 1.00 91.50 119 ALA A N 1
ATOM 923 C CA . ALA A 1 119 ? 12.275 -2.650 -8.991 1.00 91.50 119 ALA A CA 1
ATOM 924 C C . ALA A 1 119 ? 11.917 -2.628 -7.502 1.00 91.50 119 ALA A C 1
ATOM 926 O O . ALA A 1 119 ? 12.788 -2.758 -6.655 1.00 91.50 119 ALA A O 1
ATOM 927 N N . ARG A 1 120 ? 10.620 -2.562 -7.170 1.00 87.38 120 ARG A N 1
ATOM 928 C CA . ARG A 1 120 ? 10.157 -2.573 -5.768 1.00 87.38 120 ARG A CA 1
ATOM 929 C C . ARG A 1 120 ? 10.588 -3.829 -5.004 1.00 87.38 120 ARG A C 1
ATOM 931 O O . ARG A 1 120 ? 10.915 -3.713 -3.834 1.00 87.38 120 ARG A O 1
ATOM 938 N N . GLY A 1 121 ? 10.615 -4.991 -5.664 1.00 88.00 121 GLY A N 1
ATOM 939 C CA . GLY A 1 121 ? 11.130 -6.226 -5.067 1.00 88.00 121 GLY A CA 1
ATOM 940 C C . GLY A 1 121 ? 12.577 -6.091 -4.594 1.00 88.00 121 GLY A C 1
ATOM 941 O O . GLY A 1 121 ? 12.872 -6.456 -3.467 1.00 88.00 121 GLY A O 1
ATOM 942 N N . LEU A 1 122 ? 13.441 -5.477 -5.411 1.00 91.75 122 LEU A N 1
ATOM 943 C CA . LEU A 1 122 ? 14.854 -5.273 -5.078 1.00 91.75 122 LEU A CA 1
ATOM 944 C C . LEU A 1 122 ? 15.088 -4.167 -4.053 1.00 91.75 122 LEU A C 1
ATOM 946 O O . LEU A 1 122 ? 16.036 -4.267 -3.293 1.00 91.75 122 LEU A O 1
ATOM 950 N N . LEU A 1 123 ? 14.231 -3.141 -3.997 1.00 90.06 123 LEU A N 1
ATOM 951 C CA . LEU A 1 123 ? 14.295 -2.161 -2.906 1.00 90.06 123 LEU A CA 1
ATOM 952 C C . LEU A 1 123 ? 14.063 -2.839 -1.550 1.00 90.06 123 LEU A C 1
ATOM 954 O O . LEU A 1 123 ? 14.747 -2.524 -0.585 1.00 90.06 123 LEU A O 1
ATOM 958 N N . ALA A 1 124 ? 13.097 -3.760 -1.490 1.00 88.12 124 ALA A N 1
ATOM 959 C CA . ALA A 1 124 ? 12.775 -4.497 -0.271 1.00 88.12 124 ALA A CA 1
ATOM 960 C C . ALA A 1 124 ? 13.791 -5.608 0.038 1.00 88.12 124 ALA A C 1
ATOM 962 O O . ALA A 1 124 ? 14.101 -5.828 1.202 1.00 88.12 124 ALA A O 1
ATOM 963 N N . ASN A 1 125 ? 14.275 -6.310 -0.990 1.00 91.81 125 ASN A N 1
ATOM 964 C CA . ASN A 1 125 ? 15.258 -7.382 -0.878 1.00 91.81 125 ASN A CA 1
ATOM 965 C C . ASN A 1 125 ? 16.237 -7.366 -2.066 1.00 91.81 125 ASN A C 1
ATOM 967 O O . ASN A 1 125 ? 15.960 -7.981 -3.103 1.00 91.81 125 ASN A O 1
ATOM 971 N N . PRO A 1 126 ? 17.400 -6.707 -1.924 1.00 93.94 126 PRO A N 1
ATOM 972 C CA . PRO A 1 126 ? 18.429 -6.702 -2.962 1.00 93.94 126 PRO A CA 1
ATOM 973 C C . PRO A 1 126 ? 18.993 -8.096 -3.277 1.00 93.94 126 PRO A C 1
ATOM 975 O O . PRO A 1 126 ? 19.426 -8.342 -4.401 1.00 93.94 126 PRO A O 1
ATOM 978 N N . ALA A 1 127 ? 18.928 -9.034 -2.327 1.00 93.69 127 ALA A N 1
ATOM 979 C CA . ALA A 1 127 ? 19.392 -10.410 -2.487 1.00 93.69 127 ALA A CA 1
ATOM 980 C C . ALA A 1 127 ? 18.350 -11.343 -3.143 1.00 93.69 127 ALA A C 1
ATOM 982 O O . ALA A 1 127 ? 18.584 -12.548 -3.248 1.00 93.69 127 ALA A O 1
ATOM 983 N N . MET A 1 128 ? 17.218 -10.815 -3.629 1.00 91.50 128 MET A N 1
ATOM 984 C CA . MET A 1 128 ? 16.137 -11.610 -4.231 1.00 91.50 128 MET A CA 1
ATOM 985 C C . MET A 1 128 ? 16.620 -12.516 -5.376 1.00 91.50 128 MET A C 1
ATOM 987 O O . MET A 1 128 ? 16.214 -13.673 -5.464 1.00 91.50 128 MET A O 1
ATOM 991 N N . PHE A 1 129 ? 17.530 -12.031 -6.227 1.00 88.81 129 PHE A N 1
ATOM 992 C CA . PHE A 1 129 ? 18.079 -12.835 -7.326 1.00 88.81 129 PHE A CA 1
ATOM 993 C C . PHE A 1 129 ? 19.114 -13.876 -6.887 1.00 88.81 129 PHE A C 1
ATOM 995 O O . PHE A 1 129 ? 19.368 -14.815 -7.634 1.00 88.81 129 PHE A O 1
ATOM 1002 N N . ALA A 1 130 ? 19.671 -13.752 -5.682 1.00 91.50 130 ALA A N 1
ATOM 1003 C CA . ALA A 1 130 ? 20.518 -14.780 -5.082 1.00 91.50 130 ALA A CA 1
ATOM 1004 C C . ALA A 1 130 ? 19.695 -15.907 -4.419 1.00 91.50 130 ALA A C 1
ATOM 1006 O O . ALA A 1 130 ? 20.264 -16.818 -3.828 1.00 91.50 130 ALA A O 1
ATOM 1007 N N . GLY A 1 131 ? 18.360 -15.868 -4.538 1.00 89.25 131 GLY A N 1
ATOM 1008 C CA . GLY A 1 131 ? 17.458 -16.910 -4.044 1.00 89.25 131 GLY A CA 1
ATOM 1009 C C . GLY A 1 131 ? 16.989 -16.711 -2.605 1.00 89.25 131 GLY A C 1
ATOM 1010 O O . GLY A 1 131 ? 16.328 -17.591 -2.062 1.00 89.25 131 GLY A O 1
ATOM 1011 N N . TYR A 1 132 ? 17.295 -15.568 -1.988 1.00 90.38 132 TYR A N 1
ATOM 1012 C CA . TYR A 1 132 ? 16.818 -15.258 -0.645 1.00 90.38 132 TYR A CA 1
ATOM 1013 C C . TYR A 1 132 ? 15.387 -14.724 -0.679 1.00 90.38 132 TYR A C 1
ATOM 1015 O O . TYR A 1 132 ? 15.063 -13.836 -1.471 1.00 90.38 132 TYR A O 1
ATOM 1023 N N . ASP A 1 133 ? 14.545 -15.208 0.231 1.00 86.38 133 ASP A N 1
ATOM 1024 C CA . ASP A 1 133 ? 13.188 -14.685 0.401 1.00 86.38 133 ASP A CA 1
ATOM 1025 C C . ASP A 1 133 ? 13.182 -13.296 1.061 1.00 86.38 133 ASP A C 1
ATOM 1027 O O . ASP A 1 133 ? 12.382 -12.434 0.675 1.00 86.38 133 ASP A O 1
ATOM 1031 N N . ASP A 1 134 ? 14.119 -13.050 1.980 1.00 87.50 134 ASP A N 1
ATOM 1032 C CA . ASP A 1 134 ? 14.311 -11.810 2.743 1.00 87.50 134 ASP A CA 1
ATOM 1033 C C . ASP A 1 134 ? 15.743 -11.282 2.611 1.00 87.50 134 ASP A C 1
ATOM 1035 O O . ASP A 1 134 ? 16.649 -12.032 2.259 1.00 87.50 134 ASP A O 1
ATOM 1039 N N . THR A 1 135 ? 15.959 -10.002 2.927 1.00 91.06 135 THR A N 1
ATOM 1040 C CA . THR A 1 135 ? 17.295 -9.391 2.899 1.00 91.06 135 THR A CA 1
ATOM 1041 C C . THR A 1 135 ? 18.195 -9.997 3.982 1.00 91.06 135 THR A C 1
ATOM 1043 O O . THR A 1 135 ? 17.902 -9.824 5.168 1.00 91.06 135 THR A O 1
ATOM 1046 N N . PRO A 1 136 ? 19.311 -10.658 3.632 1.00 92.69 136 PRO A N 1
ATOM 1047 C CA . PRO A 1 136 ? 20.279 -11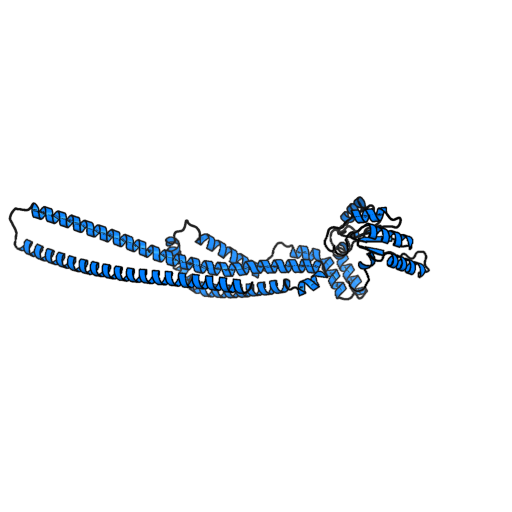.132 4.615 1.00 92.69 136 PRO A CA 1
ATOM 1048 C C . PRO A 1 136 ? 20.915 -9.964 5.372 1.00 92.69 136 PRO A C 1
ATOM 1050 O O . PRO A 1 136 ? 21.127 -8.892 4.805 1.00 92.69 136 PRO A O 1
ATOM 1053 N N . LEU A 1 137 ? 21.287 -10.182 6.636 1.00 91.50 137 LEU A N 1
ATOM 1054 C CA . LEU A 1 137 ? 22.013 -9.172 7.417 1.00 91.50 137 LEU A CA 1
ATOM 1055 C C . LEU A 1 137 ? 23.337 -8.783 6.754 1.00 91.50 137 LEU A C 1
ATOM 1057 O O . LEU A 1 137 ? 23.692 -7.612 6.759 1.00 91.50 137 LEU A O 1
ATOM 1061 N N . GLU A 1 138 ? 24.025 -9.745 6.141 1.00 94.62 138 GLU A N 1
ATOM 1062 C CA . GLU A 1 138 ? 25.251 -9.508 5.370 1.00 94.62 138 GLU A CA 1
ATOM 1063 C C . GLU A 1 138 ? 25.009 -8.507 4.234 1.00 94.62 138 GLU A C 1
ATOM 1065 O O . GLU A 1 138 ? 25.726 -7.525 4.131 1.00 94.62 138 GLU A O 1
ATOM 1070 N N . CYS A 1 139 ? 23.911 -8.651 3.486 1.00 95.19 139 CYS A N 1
ATOM 1071 C CA . CYS A 1 139 ? 23.546 -7.714 2.420 1.00 95.19 139 CYS A CA 1
ATOM 1072 C C . CYS A 1 139 ? 23.275 -6.290 2.946 1.00 95.19 139 CYS A C 1
ATOM 1074 O O . CYS A 1 139 ? 23.562 -5.305 2.265 1.00 95.19 139 CYS A O 1
ATOM 1076 N N . ILE A 1 140 ? 22.731 -6.159 4.162 1.00 94.25 140 ILE A N 1
ATOM 1077 C CA . ILE A 1 140 ? 22.551 -4.853 4.816 1.00 94.25 140 ILE A CA 1
ATOM 1078 C C . ILE A 1 140 ? 23.904 -4.235 5.165 1.00 94.25 140 ILE A C 1
ATOM 1080 O O . ILE A 1 140 ? 24.095 -3.042 4.932 1.00 94.25 140 ILE A O 1
ATOM 1084 N N . TRP A 1 141 ? 24.832 -5.026 5.701 1.00 95.75 141 TRP A N 1
ATOM 1085 C CA . TRP A 1 141 ? 26.183 -4.556 5.995 1.00 95.75 141 TRP A CA 1
ATOM 1086 C C . TRP A 1 141 ? 26.937 -4.173 4.722 1.00 95.75 141 TRP A C 1
ATOM 1088 O O . TRP A 1 141 ? 27.476 -3.072 4.677 1.00 95.75 141 TRP A O 1
ATOM 1098 N N . ASP A 1 142 ? 26.838 -4.969 3.656 1.00 96.00 142 ASP A N 1
ATOM 1099 C CA . ASP A 1 142 ? 27.396 -4.627 2.344 1.00 96.00 142 ASP A CA 1
ATOM 1100 C C . ASP A 1 142 ? 26.857 -3.278 1.847 1.00 96.00 142 ASP A C 1
ATOM 1102 O O . ASP A 1 142 ? 27.612 -2.432 1.369 1.00 96.00 142 ASP A O 1
ATOM 1106 N N . TRP A 1 143 ? 25.548 -3.026 1.990 1.00 94.81 143 TRP A N 1
ATOM 1107 C CA . TRP A 1 143 ? 24.962 -1.733 1.628 1.00 94.81 143 TRP A CA 1
ATOM 1108 C C . TRP A 1 143 ? 25.536 -0.577 2.453 1.00 94.81 143 TRP A C 1
ATOM 1110 O O . TRP A 1 143 ? 25.782 0.496 1.896 1.00 94.81 143 TRP A O 1
ATOM 1120 N N . VAL A 1 144 ? 25.742 -0.770 3.759 1.00 95.69 144 VAL A N 1
ATOM 1121 C CA . VAL A 1 144 ? 26.356 0.237 4.638 1.00 95.69 144 VAL A CA 1
ATOM 1122 C C . VAL A 1 144 ? 27.785 0.523 4.200 1.00 95.69 144 VAL A C 1
ATOM 1124 O O . VAL A 1 144 ? 28.116 1.688 3.976 1.00 95.69 144 VAL A O 1
ATOM 1127 N N . ASP A 1 145 ? 28.589 -0.516 4.008 1.00 97.06 145 ASP A N 1
ATOM 1128 C CA . ASP A 1 145 ? 30.001 -0.393 3.659 1.00 97.06 145 ASP A CA 1
ATOM 1129 C C . ASP A 1 145 ? 30.174 0.282 2.293 1.00 97.06 145 ASP A C 1
ATOM 1131 O O . ASP A 1 145 ? 30.862 1.301 2.194 1.00 97.06 145 ASP A O 1
ATOM 1135 N N . ILE A 1 146 ? 29.444 -0.179 1.269 1.00 96.31 146 ILE A N 1
ATOM 1136 C CA . ILE A 1 146 ? 29.447 0.431 -0.072 1.00 96.31 146 ILE A CA 1
ATOM 1137 C C . ILE A 1 146 ? 28.970 1.885 -0.004 1.00 96.31 146 ILE A C 1
ATOM 1139 O O . ILE A 1 146 ? 29.545 2.768 -0.642 1.00 96.31 146 ILE A O 1
ATOM 1143 N N . SER A 1 147 ? 27.917 2.172 0.765 1.00 95.56 147 SER A N 1
ATOM 1144 C CA . SER A 1 147 ? 27.377 3.533 0.856 1.00 95.56 147 SER A CA 1
ATOM 1145 C C . SER A 1 147 ? 28.358 4.508 1.495 1.00 95.56 147 SER A C 1
ATOM 1147 O O . SER A 1 147 ? 28.443 5.654 1.044 1.00 95.56 147 SER A O 1
ATOM 1149 N N . VAL A 1 148 ? 29.078 4.065 2.530 1.00 94.12 148 VAL A N 1
ATOM 1150 C CA . VAL A 1 148 ? 30.104 4.856 3.218 1.00 94.12 148 VAL A CA 1
ATOM 1151 C C . VAL A 1 148 ? 31.314 5.055 2.310 1.00 94.12 148 VAL A C 1
ATOM 1153 O O . VAL A 1 148 ? 31.761 6.190 2.156 1.00 94.12 148 VAL A O 1
ATOM 1156 N N . GLU A 1 149 ? 31.796 3.993 1.662 1.00 97.19 149 GLU A N 1
ATOM 1157 C CA . GLU A 1 149 ? 32.946 4.047 0.752 1.00 97.19 149 GLU A CA 1
ATOM 1158 C C . GLU A 1 149 ? 32.694 4.986 -0.437 1.00 97.19 149 GLU A C 1
ATOM 1160 O O . GLU A 1 149 ? 33.545 5.804 -0.783 1.00 97.19 149 GLU A O 1
ATOM 1165 N N . GLN A 1 150 ? 31.501 4.923 -1.033 1.00 95.75 150 GLN A N 1
ATOM 1166 C CA . GLN A 1 150 ? 31.138 5.729 -2.205 1.00 95.75 150 GLN A CA 1
ATOM 1167 C C . GLN A 1 150 ? 30.621 7.136 -1.851 1.00 95.75 150 GLN A C 1
ATOM 1169 O O . GLN A 1 150 ? 30.286 7.912 -2.747 1.00 95.75 150 GLN A O 1
ATOM 1174 N N . GLY A 1 151 ? 30.515 7.485 -0.562 1.00 93.88 151 GLY A N 1
ATOM 1175 C CA . GLY A 1 151 ? 30.021 8.795 -0.123 1.00 93.88 151 GLY A CA 1
ATOM 1176 C C . GLY A 1 151 ? 28.559 9.060 -0.504 1.00 93.88 151 GLY A C 1
ATOM 1177 O O . GLY A 1 151 ? 28.201 10.173 -0.899 1.00 93.88 151 GLY A O 1
ATOM 1178 N N . THR A 1 152 ? 27.702 8.039 -0.418 1.00 93.75 152 THR A N 1
ATOM 1179 C CA . THR A 1 152 ? 26.290 8.132 -0.817 1.00 93.75 152 THR A CA 1
ATOM 1180 C C . THR A 1 152 ? 25.558 9.206 0.001 1.00 93.75 152 THR A C 1
ATOM 1182 O O . THR A 1 152 ? 25.663 9.214 1.231 1.00 93.75 152 THR A O 1
ATOM 1185 N N . PRO A 1 153 ? 24.757 10.095 -0.628 1.00 93.75 153 PRO A N 1
ATOM 1186 C CA . PRO A 1 153 ? 23.979 11.089 0.101 1.00 93.75 153 PRO A CA 1
ATOM 1187 C C . PRO A 1 153 ? 23.117 10.443 1.187 1.00 93.75 153 PRO A C 1
ATOM 1189 O O . PRO A 1 153 ? 22.375 9.496 0.915 1.00 93.75 153 PRO A O 1
ATOM 1192 N N . PHE A 1 154 ? 23.165 10.999 2.402 1.00 86.38 154 PHE A N 1
ATOM 1193 C CA . PHE A 1 154 ? 22.499 10.429 3.578 1.00 86.38 154 PHE A CA 1
ATOM 1194 C C . PHE A 1 154 ? 21.022 10.096 3.334 1.00 86.38 154 PHE A C 1
ATOM 1196 O O . PHE A 1 154 ? 20.537 9.061 3.777 1.00 86.38 154 PHE A O 1
ATOM 1203 N N . THR A 1 155 ? 20.302 10.941 2.593 1.00 82.88 155 THR A N 1
ATOM 1204 C CA . THR A 1 155 ? 18.890 10.708 2.267 1.00 82.88 155 THR A CA 1
ATOM 1205 C C . THR A 1 155 ? 18.681 9.442 1.441 1.00 82.88 155 THR A C 1
ATOM 1207 O O . THR A 1 155 ? 17.750 8.697 1.722 1.00 82.88 155 THR A O 1
ATOM 1210 N N . CYS A 1 156 ? 19.546 9.165 0.463 1.00 86.38 156 CYS A N 1
ATOM 1211 C CA . CYS A 1 156 ? 19.475 7.960 -0.364 1.00 86.38 156 CYS A CA 1
ATOM 1212 C C . CYS A 1 156 ? 19.881 6.720 0.438 1.00 86.38 156 CYS A C 1
ATOM 1214 O O . CYS A 1 156 ? 19.171 5.716 0.400 1.00 86.38 156 CYS A O 1
ATOM 1216 N N . PHE A 1 157 ? 20.970 6.832 1.208 1.00 90.38 157 PHE A N 1
ATOM 1217 C CA . PHE A 1 157 ? 21.434 5.793 2.129 1.00 90.38 157 PHE A CA 1
ATOM 1218 C C . PHE A 1 157 ? 20.319 5.354 3.086 1.00 90.38 157 PHE A C 1
ATOM 1220 O O . PHE A 1 157 ? 19.921 4.189 3.109 1.00 90.38 157 PHE A O 1
ATOM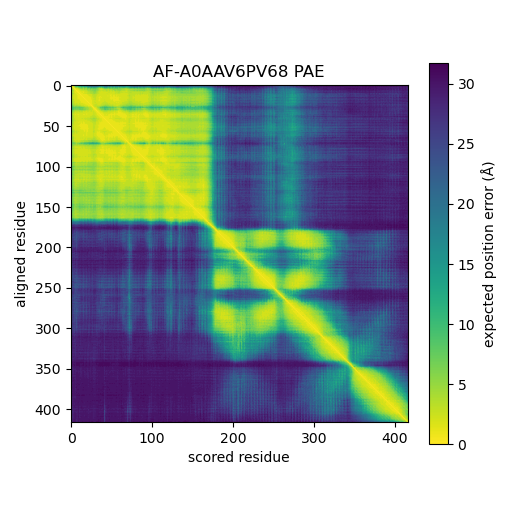 1227 N N . HIS A 1 158 ? 19.774 6.320 3.828 1.00 85.44 158 HIS A N 1
ATOM 1228 C CA . HIS A 1 158 ? 18.744 6.101 4.833 1.00 85.44 158 HIS A CA 1
ATOM 1229 C C . HIS A 1 158 ? 17.454 5.554 4.216 1.00 85.44 158 HIS A C 1
ATOM 1231 O O . HIS A 1 158 ? 16.835 4.654 4.777 1.00 85.44 158 HIS A O 1
ATOM 1237 N N . HIS A 1 159 ? 17.048 6.060 3.046 1.00 83.50 159 HIS A N 1
ATOM 1238 C CA . HIS A 1 159 ? 15.843 5.578 2.371 1.00 83.50 159 HIS A CA 1
ATOM 1239 C C . HIS A 1 159 ? 15.981 4.109 1.974 1.00 83.50 159 HIS A C 1
ATOM 1241 O O . HIS A 1 159 ? 15.111 3.303 2.299 1.00 83.50 159 HIS A O 1
ATOM 1247 N N . HIS A 1 160 ? 17.069 3.737 1.302 1.00 88.94 160 HIS A N 1
ATOM 1248 C CA . HIS A 1 160 ? 17.245 2.352 0.877 1.00 88.94 160 HIS A CA 1
ATOM 1249 C C . HIS A 1 160 ? 17.366 1.406 2.077 1.00 88.94 160 HIS A C 1
ATOM 1251 O O . HIS A 1 160 ? 16.711 0.366 2.094 1.00 88.94 160 HIS A O 1
ATOM 1257 N N . LEU A 1 161 ? 18.088 1.821 3.125 1.00 90.25 161 LEU A N 1
ATOM 1258 C CA . LEU A 1 161 ? 18.202 1.061 4.369 1.00 90.25 161 LEU A CA 1
ATOM 1259 C C . LEU A 1 161 ? 16.829 0.801 5.012 1.00 90.25 161 LEU A C 1
ATOM 1261 O O . LEU A 1 161 ? 16.570 -0.307 5.475 1.00 90.25 161 LEU A O 1
ATOM 1265 N N . ILE A 1 162 ? 15.921 1.786 4.998 1.00 85.75 162 ILE A N 1
ATOM 1266 C CA . ILE A 1 162 ? 14.544 1.593 5.476 1.00 85.75 162 ILE A CA 1
ATOM 1267 C C . ILE A 1 162 ? 13.825 0.502 4.680 1.00 85.75 162 ILE A C 1
ATOM 1269 O O . ILE A 1 162 ? 13.159 -0.326 5.294 1.00 85.75 162 ILE A O 1
ATOM 1273 N N . TYR A 1 163 ? 13.945 0.479 3.349 1.00 85.31 163 TYR A N 1
ATOM 1274 C CA . TYR A 1 163 ? 13.293 -0.561 2.546 1.00 85.31 163 TYR A CA 1
ATOM 1275 C C . TYR A 1 163 ? 13.866 -1.951 2.829 1.00 85.31 163 TYR A C 1
ATOM 1277 O O . TYR A 1 163 ? 13.100 -2.896 3.002 1.00 85.31 163 TYR A O 1
ATOM 1285 N N . MET A 1 164 ? 15.191 -2.067 2.951 1.00 88.88 164 MET A N 1
ATOM 1286 C CA . MET A 1 164 ? 15.855 -3.334 3.282 1.00 88.88 164 MET A CA 1
ATOM 1287 C C . MET A 1 164 ? 15.421 -3.869 4.653 1.00 88.88 164 MET A C 1
ATOM 1289 O O . MET A 1 164 ? 15.282 -5.077 4.839 1.00 88.88 164 MET A O 1
ATOM 1293 N N . LEU A 1 165 ? 15.177 -2.966 5.610 1.00 85.31 165 LEU A N 1
ATOM 1294 C CA . LEU A 1 165 ? 14.746 -3.298 6.968 1.00 85.31 165 LEU A CA 1
ATOM 1295 C C . LEU A 1 165 ? 13.221 -3.371 7.135 1.00 85.31 165 LEU A C 1
ATOM 1297 O O . LEU A 1 165 ? 12.750 -3.728 8.216 1.00 85.31 165 LEU A O 1
ATOM 1301 N N . GLU A 1 166 ? 12.432 -3.064 6.103 1.00 75.12 166 GLU A N 1
ATOM 1302 C CA . GLU A 1 166 ? 10.970 -2.968 6.200 1.00 75.12 166 GLU A CA 1
ATOM 1303 C C . GLU A 1 166 ? 10.339 -4.277 6.673 1.00 75.12 166 GLU A C 1
ATOM 1305 O O . GLU A 1 166 ? 9.399 -4.235 7.454 1.00 75.12 166 GLU A O 1
ATOM 1310 N N . ARG A 1 167 ? 10.881 -5.439 6.288 1.00 67.31 167 ARG A N 1
ATOM 1311 C CA . ARG A 1 167 ? 10.406 -6.740 6.790 1.00 67.31 167 ARG A CA 1
ATOM 1312 C C . ARG A 1 167 ? 10.916 -7.088 8.183 1.00 67.31 167 ARG A C 1
ATOM 1314 O O . ARG A 1 167 ? 10.191 -7.719 8.940 1.00 67.31 167 ARG A O 1
ATOM 1321 N N . PHE A 1 168 ? 12.112 -6.641 8.566 1.00 67.75 168 PHE A N 1
ATOM 1322 C CA . PHE A 1 168 ? 12.605 -6.814 9.937 1.00 67.75 168 PHE A CA 1
ATOM 1323 C C . PHE A 1 168 ? 11.755 -6.012 10.922 1.00 67.75 168 PHE A C 1
ATOM 1325 O O . PHE A 1 168 ? 11.281 -6.551 11.919 1.00 67.75 168 PHE A O 1
ATOM 1332 N N . PHE A 1 169 ? 11.501 -4.739 10.610 1.00 59.81 169 PHE A N 1
ATOM 1333 C CA . PHE A 1 169 ? 10.591 -3.900 11.385 1.00 59.81 169 PHE A CA 1
ATOM 1334 C C . PHE A 1 169 ? 9.136 -4.294 11.186 1.00 59.81 169 PHE A C 1
ATOM 1336 O O . PHE A 1 169 ? 8.368 -4.176 12.127 1.00 59.81 169 PHE A O 1
ATOM 1343 N N . GLY A 1 170 ? 8.771 -4.787 10.004 1.00 51.06 170 GLY A N 1
ATOM 1344 C CA . GLY A 1 170 ? 7.480 -5.383 9.690 1.00 51.06 170 GLY A CA 1
ATOM 1345 C C . GLY A 1 170 ? 7.189 -6.520 10.648 1.00 51.06 170 GLY A C 1
ATOM 1346 O O . GLY A 1 170 ? 6.225 -6.418 11.374 1.00 51.06 170 GLY A O 1
ATOM 1347 N N . ASN A 1 171 ? 8.089 -7.488 10.802 1.00 43.53 171 ASN A N 1
ATOM 1348 C CA . ASN A 1 171 ? 7.963 -8.575 11.776 1.00 43.53 171 ASN A CA 1
ATOM 1349 C C . ASN A 1 171 ? 8.029 -8.086 13.238 1.00 43.53 171 ASN A C 1
ATOM 1351 O O . ASN A 1 171 ? 7.371 -8.649 14.111 1.00 43.53 171 ASN A O 1
ATOM 1355 N N . LEU A 1 172 ? 8.769 -7.006 13.525 1.00 39.28 172 LEU A N 1
ATOM 1356 C CA . LEU A 1 172 ? 8.789 -6.374 14.854 1.00 39.28 172 LEU A CA 1
ATOM 1357 C C . LEU A 1 172 ? 7.482 -5.615 15.181 1.00 39.28 172 LEU A C 1
ATOM 1359 O O . LEU A 1 172 ? 7.117 -5.481 16.347 1.00 39.28 172 LEU A O 1
ATOM 1363 N N . LEU A 1 173 ? 6.790 -5.102 14.158 1.00 40.31 173 LEU A N 1
ATOM 1364 C CA . LEU A 1 173 ? 5.536 -4.335 14.223 1.00 40.31 173 LEU A CA 1
ATOM 1365 C C . LEU A 1 173 ? 4.291 -5.206 13.954 1.00 40.31 173 LEU A C 1
ATOM 1367 O O . LEU A 1 173 ? 3.189 -4.813 14.336 1.00 40.31 173 LEU A O 1
ATOM 1371 N N . GLU A 1 174 ? 4.474 -6.369 13.326 1.00 37.66 174 GLU A N 1
ATOM 1372 C CA . GLU A 1 174 ? 3.552 -7.501 13.167 1.00 37.66 174 GLU A CA 1
ATOM 1373 C C . GLU A 1 174 ? 3.615 -8.444 14.371 1.00 37.66 174 GLU A C 1
ATOM 1375 O O . GLU A 1 174 ? 2.836 -9.394 14.446 1.00 37.66 174 GLU A O 1
ATOM 1380 N N . ALA A 1 175 ? 4.446 -8.141 15.378 1.00 31.59 175 ALA A N 1
ATOM 1381 C CA . ALA A 1 175 ? 4.126 -8.549 16.736 1.00 31.59 175 ALA A CA 1
ATOM 1382 C C . ALA A 1 175 ? 2.671 -8.112 16.990 1.00 31.59 175 ALA A C 1
ATOM 1384 O O . ALA A 1 175 ? 2.367 -6.912 16.943 1.00 31.59 175 ALA A O 1
ATOM 1385 N N . PRO A 1 176 ? 1.742 -9.063 17.169 1.00 39.88 176 PRO A N 1
ATOM 1386 C CA . PRO A 1 176 ? 0.330 -8.796 17.029 1.00 39.88 176 PRO A CA 1
ATOM 1387 C C . PRO A 1 176 ? -0.049 -7.731 18.041 1.00 39.88 176 PRO A C 1
ATOM 1389 O O . PRO A 1 176 ? 0.072 -7.927 19.247 1.00 39.88 176 PRO A O 1
ATOM 1392 N N . THR A 1 177 ? -0.581 -6.612 17.555 1.00 45.91 177 THR A N 1
ATOM 1393 C CA . THR A 1 177 ? -1.524 -5.808 18.337 1.00 45.91 177 THR A CA 1
ATOM 1394 C C . THR A 1 177 ? -1.040 -5.370 19.723 1.00 45.91 177 THR A C 1
ATOM 1396 O O . THR A 1 177 ? -1.865 -5.217 20.622 1.00 45.91 177 THR A O 1
ATOM 1399 N N . THR A 1 178 ? 0.253 -5.115 19.941 1.00 48.12 178 THR A N 1
ATOM 1400 C CA . THR A 1 178 ? 0.659 -4.465 21.192 1.00 48.12 178 THR A CA 1
ATOM 1401 C C . THR A 1 178 ? 0.299 -2.986 21.083 1.00 48.12 178 THR A C 1
ATOM 1403 O O . THR A 1 178 ? 1.056 -2.114 20.660 1.00 48.12 178 THR A O 1
ATOM 1406 N N . MET A 1 179 ? -0.963 -2.698 21.406 1.00 60.22 179 MET A N 1
ATOM 1407 C CA . MET A 1 179 ? -1.382 -1.379 21.854 1.00 60.22 179 MET A CA 1
ATOM 1408 C C . MET A 1 179 ? -0.306 -0.870 22.820 1.00 60.22 179 MET A C 1
ATOM 1410 O O . MET A 1 179 ? 0.126 -1.597 23.717 1.00 60.22 179 MET A O 1
ATOM 1414 N N . THR A 1 180 ? 0.165 0.365 22.627 1.00 75.12 180 THR A N 1
ATOM 1415 C CA . THR A 1 180 ? 1.064 0.979 23.614 1.00 75.12 180 THR A CA 1
ATOM 1416 C C . THR A 1 180 ? 0.401 0.873 24.985 1.00 75.12 180 THR A C 1
ATOM 1418 O O . THR A 1 180 ? -0.821 1.017 25.051 1.00 75.12 180 THR A O 1
ATOM 1421 N N . LEU A 1 181 ? 1.173 0.690 26.056 1.00 75.75 181 LEU A N 1
ATOM 1422 C CA . LEU A 1 181 ? 0.660 0.444 27.410 1.00 75.75 181 LEU A CA 1
ATOM 1423 C C . LEU A 1 181 ? -0.516 1.367 27.807 1.00 75.75 181 LEU A C 1
ATOM 1425 O O . LEU A 1 181 ? -1.506 0.905 28.366 1.00 75.75 181 LEU A O 1
ATOM 1429 N N . GLN A 1 182 ? -0.445 2.648 27.422 1.00 79.94 182 GLN A N 1
ATOM 1430 C CA . GLN A 1 182 ? -1.524 3.631 27.580 1.00 79.94 182 GLN A CA 1
ATOM 1431 C C . GLN A 1 182 ? -2.850 3.218 26.907 1.00 79.94 182 GLN A C 1
ATOM 1433 O O . GLN A 1 182 ? -3.888 3.193 27.557 1.00 79.94 182 GLN A O 1
ATOM 1438 N N . TRP A 1 183 ? -2.835 2.837 25.627 1.00 82.75 183 TRP A N 1
ATOM 1439 C CA . TRP A 1 183 ? -4.031 2.471 24.860 1.00 82.75 183 TRP A CA 1
ATOM 1440 C C . TRP A 1 183 ? -4.580 1.106 25.280 1.00 82.75 183 TRP A C 1
ATOM 1442 O O . TRP A 1 183 ? -5.791 0.906 25.250 1.00 82.75 183 TRP A O 1
ATOM 1452 N N . THR A 1 184 ? -3.718 0.202 25.750 1.00 84.44 184 THR A N 1
ATOM 1453 C CA . THR A 1 184 ? -4.139 -1.054 26.386 1.00 84.44 184 THR A CA 1
ATOM 1454 C C . THR A 1 184 ? -4.912 -0.783 27.672 1.00 84.44 184 THR A C 1
ATOM 1456 O O . THR A 1 184 ? -5.971 -1.370 27.882 1.00 84.44 184 THR A O 1
ATOM 1459 N N . ALA A 1 185 ? -4.427 0.138 28.511 1.00 84.50 185 ALA A N 1
ATOM 1460 C CA . ALA A 1 185 ? -5.115 0.526 29.740 1.00 84.50 185 ALA A CA 1
ATOM 1461 C C . ALA A 1 185 ? -6.475 1.188 29.454 1.00 84.50 185 ALA A C 1
ATOM 1463 O O . ALA A 1 185 ? -7.465 0.852 30.101 1.00 84.50 185 ALA A O 1
ATOM 1464 N N . VAL A 1 186 ? -6.551 2.066 28.446 1.00 86.12 186 VAL A N 1
ATOM 1465 C CA . VAL A 1 186 ? -7.817 2.693 28.020 1.00 86.12 186 VAL A CA 1
ATOM 1466 C C . VAL A 1 186 ? -8.797 1.658 27.458 1.00 86.12 186 VAL A C 1
ATOM 1468 O O . VAL A 1 186 ? -9.981 1.697 27.782 1.00 86.12 186 VAL A O 1
ATOM 1471 N N . ALA A 1 187 ? -8.327 0.705 26.649 1.00 85.69 187 ALA A N 1
ATOM 1472 C CA . ALA A 1 187 ? -9.175 -0.359 26.113 1.00 85.69 187 ALA A CA 1
ATOM 1473 C C . ALA A 1 187 ? -9.699 -1.290 27.216 1.00 85.69 187 ALA A C 1
ATOM 1475 O O . ALA A 1 187 ? -10.880 -1.631 27.224 1.00 85.69 187 ALA A O 1
ATOM 1476 N N . LEU A 1 188 ? -8.847 -1.664 28.176 1.00 88.31 188 LEU A N 1
ATOM 1477 C CA . LEU A 1 188 ? -9.263 -2.435 29.347 1.00 88.31 188 LEU A CA 1
ATOM 1478 C C . LEU A 1 188 ? -10.343 -1.690 30.137 1.00 88.31 188 LEU A C 1
ATOM 1480 O O . LEU A 1 188 ? -11.356 -2.284 30.498 1.00 88.31 188 LEU A O 1
ATOM 1484 N N . PHE A 1 189 ? -10.145 -0.391 30.365 1.00 88.19 189 PHE A N 1
ATOM 1485 C CA . PHE A 1 189 ? -11.123 0.455 31.035 1.00 88.19 189 PHE A CA 1
ATOM 1486 C C . PHE A 1 189 ? -12.473 0.460 30.301 1.00 88.19 189 PHE A C 1
ATOM 1488 O O . PHE A 1 189 ? -13.498 0.175 30.916 1.00 88.19 189 PHE A O 1
ATOM 1495 N N . LEU A 1 190 ? -12.465 0.667 28.981 1.00 88.44 190 LEU A N 1
ATOM 1496 C CA . LEU A 1 190 ? -13.665 0.611 28.142 1.00 88.44 190 LEU A CA 1
ATOM 1497 C C . LEU A 1 190 ? -14.402 -0.733 28.269 1.00 88.44 190 LEU A C 1
ATOM 1499 O O . LEU A 1 190 ? -15.622 -0.762 28.419 1.00 88.44 190 LEU A O 1
ATOM 1503 N N . TYR A 1 191 ? -13.686 -1.860 28.225 1.00 88.81 191 TYR A N 1
ATOM 1504 C CA . TYR A 1 191 ? -14.316 -3.177 28.354 1.00 88.81 191 TYR A CA 1
ATOM 1505 C C . TYR A 1 191 ? -14.928 -3.407 29.736 1.00 88.81 191 TYR A C 1
ATOM 1507 O O . TYR A 1 191 ? -15.998 -4.010 29.836 1.00 88.81 191 TYR A O 1
ATOM 1515 N N . VAL A 1 192 ? -14.292 -2.896 30.792 1.00 88.69 192 VAL A N 1
ATOM 1516 C CA . VAL A 1 192 ? -14.868 -2.909 32.142 1.00 88.69 192 VAL A CA 1
ATOM 1517 C C . VAL A 1 192 ? -16.150 -2.075 32.184 1.00 88.69 192 VAL A C 1
ATOM 1519 O O . VAL A 1 192 ? -17.149 -2.549 32.724 1.00 88.69 192 VAL A O 1
ATOM 1522 N N . GLU A 1 193 ? -16.175 -0.884 31.577 1.00 88.75 193 GLU A N 1
ATOM 1523 C CA . GLU A 1 193 ? -17.388 -0.054 31.500 1.00 88.75 193 GLU A CA 1
ATOM 1524 C C . GLU A 1 193 ? -18.527 -0.753 30.758 1.00 88.75 193 GLU A C 1
ATOM 1526 O O . GLU A 1 193 ? -19.657 -0.772 31.249 1.00 88.75 193 GLU A O 1
ATOM 1531 N N . ILE A 1 194 ? -18.234 -1.374 29.611 1.00 87.88 194 ILE A N 1
ATOM 1532 C CA . ILE A 1 194 ? -19.215 -2.157 28.850 1.00 87.88 194 ILE A CA 1
ATOM 1533 C C . ILE A 1 194 ? -19.759 -3.297 29.714 1.00 87.88 194 ILE A C 1
ATOM 1535 O O . ILE A 1 194 ? -20.973 -3.464 29.808 1.00 87.88 194 ILE A O 1
ATOM 1539 N N . GLY A 1 195 ? -18.886 -4.055 30.382 1.00 88.06 195 GLY A N 1
ATOM 1540 C CA . GLY A 1 195 ? -19.296 -5.157 31.253 1.00 88.06 195 GLY A CA 1
ATOM 1541 C C . GLY A 1 195 ? -20.208 -4.698 32.392 1.00 88.06 195 GLY A C 1
ATOM 1542 O O . GLY A 1 195 ? -21.263 -5.291 32.619 1.00 88.06 195 GLY A O 1
ATOM 1543 N N . VAL A 1 196 ? -19.848 -3.605 33.071 1.00 85.44 196 VAL A N 1
ATOM 1544 C CA . VAL A 1 196 ? -20.654 -3.019 34.155 1.00 85.44 196 VAL A CA 1
ATOM 1545 C C . VAL A 1 196 ? -22.004 -2.515 33.638 1.00 85.44 196 VAL A C 1
ATOM 1547 O O . VAL A 1 196 ? -23.030 -2.764 34.272 1.00 85.44 196 VAL A O 1
ATOM 1550 N N . LEU A 1 197 ? -22.036 -1.857 32.478 1.00 85.62 197 LEU A N 1
ATOM 1551 C CA . LEU A 1 197 ? -23.277 -1.391 31.858 1.00 85.62 197 LEU A CA 1
ATOM 1552 C C . LEU A 1 197 ? -24.195 -2.545 31.465 1.00 85.62 197 LEU A C 1
ATOM 1554 O O . LEU A 1 197 ? -25.385 -2.500 31.770 1.00 85.62 197 LEU A O 1
ATOM 1558 N N . VAL A 1 198 ? -23.649 -3.597 30.850 1.00 86.62 198 VAL A N 1
ATOM 1559 C CA . VAL A 1 198 ? -24.414 -4.805 30.522 1.00 86.62 198 VAL A CA 1
ATOM 1560 C C . VAL A 1 198 ? -25.017 -5.391 31.791 1.00 86.62 198 VAL A C 1
ATOM 1562 O O . VAL A 1 198 ? -26.213 -5.659 31.803 1.00 86.62 198 VAL A O 1
ATOM 1565 N N . ILE A 1 199 ? -24.237 -5.500 32.874 1.00 85.56 199 ILE A N 1
ATOM 1566 C CA . ILE A 1 199 ? -24.716 -5.974 34.180 1.00 85.56 199 ILE A CA 1
ATOM 1567 C C . ILE A 1 199 ? -25.868 -5.106 34.717 1.00 85.56 199 ILE A C 1
ATOM 1569 O O . ILE A 1 199 ? -26.861 -5.650 35.204 1.00 85.56 199 ILE A O 1
ATOM 1573 N N . PHE A 1 200 ? -25.779 -3.777 34.618 1.00 81.69 200 PHE A N 1
ATOM 1574 C CA . PHE A 1 200 ? -26.865 -2.878 35.034 1.00 81.69 200 PHE A CA 1
ATOM 1575 C C . PHE A 1 200 ? -28.127 -3.018 34.177 1.00 81.69 200 PHE A C 1
ATOM 1577 O O . PHE A 1 200 ? -29.225 -2.789 34.682 1.00 81.69 200 PHE A O 1
ATOM 1584 N N . CYS A 1 201 ? -27.991 -3.423 32.915 1.00 78.56 201 CYS A N 1
ATOM 1585 C CA . CYS A 1 201 ? -29.107 -3.648 31.998 1.00 78.56 201 CYS A CA 1
ATOM 1586 C C . CYS A 1 201 ? -29.724 -5.057 32.094 1.00 78.56 201 CYS A C 1
ATOM 1588 O O . CYS A 1 201 ? -30.700 -5.329 31.395 1.00 78.56 201 CYS A O 1
ATOM 1590 N N . ILE A 1 202 ? -29.200 -5.958 32.938 1.00 83.00 202 ILE A N 1
ATOM 1591 C CA . ILE A 1 202 ? -29.749 -7.315 33.080 1.00 83.00 202 ILE A CA 1
ATOM 1592 C C . ILE A 1 202 ? -31.153 -7.258 33.717 1.00 83.00 202 ILE A C 1
ATOM 1594 O O . ILE A 1 202 ? -31.290 -6.809 34.860 1.00 83.00 202 ILE A O 1
ATOM 1598 N N . PRO A 1 203 ? -32.196 -7.803 33.056 1.00 74.75 203 PRO A N 1
ATOM 1599 C CA . PRO A 1 203 ? -33.584 -7.703 33.523 1.00 74.75 203 PRO A CA 1
ATOM 1600 C C . PRO A 1 203 ? -33.871 -8.502 34.808 1.00 74.75 203 PRO A C 1
ATOM 1602 O O . PRO A 1 203 ? -34.861 -8.252 35.489 1.00 74.75 203 PRO A O 1
ATOM 1605 N N . PHE A 1 204 ? -33.007 -9.453 35.177 1.00 72.00 204 PHE A N 1
ATOM 1606 C CA . PHE A 1 204 ? -33.186 -10.316 36.352 1.00 72.00 204 PHE A CA 1
ATOM 1607 C C . PHE A 1 204 ? -32.872 -9.634 37.697 1.00 72.00 204 PHE A C 1
ATOM 1609 O O . PHE A 1 204 ? -33.214 -10.166 38.760 1.00 72.00 204 PHE A O 1
ATOM 1616 N N . ILE A 1 205 ? -32.219 -8.466 37.692 1.00 73.75 205 ILE A N 1
ATOM 1617 C CA . ILE A 1 205 ? -31.830 -7.763 38.919 1.00 73.75 205 ILE A CA 1
ATOM 1618 C C . ILE A 1 205 ? -32.755 -6.564 39.133 1.00 73.75 205 ILE A C 1
ATOM 1620 O O . ILE A 1 205 ? -32.582 -5.499 38.551 1.00 73.75 205 ILE A O 1
ATOM 1624 N N . SER A 1 206 ? -33.739 -6.725 40.021 1.00 71.00 206 SER A N 1
ATOM 1625 C CA . SER A 1 206 ? -34.659 -5.640 40.389 1.00 71.00 206 SER A CA 1
ATOM 1626 C C . SER A 1 206 ? -33.917 -4.422 40.965 1.00 71.00 206 SER A C 1
ATOM 1628 O O . SER A 1 206 ? -32.967 -4.591 41.738 1.00 71.00 206 SER A O 1
ATOM 1630 N N . ALA A 1 207 ? -34.420 -3.210 40.710 1.00 69.12 207 ALA A N 1
ATOM 1631 C CA . ALA A 1 207 ? -33.860 -1.956 41.233 1.00 69.12 207 ALA A CA 1
ATOM 1632 C C . ALA A 1 207 ? -33.672 -1.951 42.767 1.00 69.12 207 ALA A C 1
ATOM 1634 O O . ALA A 1 207 ? -32.715 -1.377 43.284 1.00 69.12 207 ALA A O 1
ATOM 1635 N N . ARG A 1 208 ? -34.533 -2.665 43.507 1.00 66.81 208 ARG A N 1
ATOM 1636 C CA . ARG A 1 208 ? -34.456 -2.795 44.972 1.00 66.81 208 ARG A CA 1
ATOM 1637 C C . ARG A 1 208 ? -33.209 -3.572 45.441 1.00 66.81 208 ARG A C 1
ATOM 1639 O O . ARG A 1 208 ? -32.632 -3.236 46.473 1.00 66.81 208 ARG A O 1
ATOM 1646 N N . ARG A 1 209 ? -32.749 -4.570 44.671 1.00 76.50 209 ARG A N 1
ATOM 1647 C CA . ARG A 1 209 ? -31.501 -5.318 44.948 1.00 76.50 209 ARG A CA 1
ATOM 1648 C C . ARG A 1 209 ? -30.270 -4.447 44.697 1.00 76.50 209 ARG A C 1
ATOM 1650 O O . ARG A 1 209 ? -29.382 -4.399 45.542 1.00 76.50 209 ARG A O 1
ATOM 1657 N N . TRP A 1 210 ? -30.266 -3.698 43.594 1.00 72.38 210 TRP A N 1
ATOM 1658 C CA . TRP A 1 210 ? -29.213 -2.723 43.296 1.00 72.38 210 TRP A CA 1
ATOM 1659 C C . TRP A 1 210 ? -29.084 -1.656 44.387 1.00 72.38 210 TRP A C 1
ATOM 1661 O O . TRP A 1 210 ? -27.984 -1.393 44.863 1.00 72.38 210 TRP A O 1
ATOM 1671 N N . GLN A 1 211 ? -30.204 -1.110 44.866 1.00 71.06 211 GLN A N 1
ATOM 1672 C CA . GLN A 1 211 ? -30.210 -0.126 45.954 1.00 71.06 211 GLN A CA 1
ATOM 1673 C C . GLN A 1 211 ? -29.611 -0.676 47.256 1.00 71.06 211 GLN A C 1
ATOM 1675 O O . GLN A 1 211 ? -28.907 0.048 47.959 1.00 71.06 211 GLN A O 1
ATOM 1680 N N . SER A 1 212 ? -29.867 -1.948 47.582 1.00 68.19 212 SER A N 1
ATOM 1681 C CA . SER A 1 212 ? -29.274 -2.602 48.754 1.00 68.19 212 SER A CA 1
ATOM 1682 C C . SER A 1 212 ? -27.750 -2.704 48.632 1.00 68.19 212 SER A C 1
ATOM 1684 O O . SER A 1 212 ? -27.044 -2.373 49.584 1.00 68.19 212 SER A O 1
ATOM 1686 N N . ILE A 1 213 ? -27.243 -3.047 47.443 1.00 71.12 213 ILE A N 1
ATOM 1687 C CA . ILE A 1 213 ? -25.805 -3.105 47.141 1.00 71.12 213 ILE A CA 1
ATOM 1688 C C . ILE A 1 213 ? -25.169 -1.708 47.222 1.00 71.12 213 ILE A C 1
ATOM 1690 O O . ILE A 1 213 ? -24.145 -1.537 47.884 1.00 71.12 213 ILE A O 1
ATOM 1694 N N . PHE A 1 214 ? -25.801 -0.686 46.636 1.00 68.88 214 PHE A N 1
ATOM 1695 C CA . PHE A 1 214 ? -25.309 0.698 46.685 1.00 68.88 214 PHE A CA 1
ATOM 1696 C C . PHE A 1 214 ? -25.340 1.314 48.095 1.00 68.88 214 PHE A C 1
ATOM 1698 O O . PHE A 1 214 ? -24.628 2.283 48.358 1.00 68.88 214 PHE A O 1
ATOM 1705 N N . ARG A 1 215 ? -26.136 0.760 49.020 1.00 66.75 215 ARG A N 1
ATOM 1706 C CA . ARG A 1 215 ? -26.209 1.191 50.427 1.00 66.75 215 ARG A CA 1
ATOM 1707 C C . ARG A 1 215 ? -25.191 0.521 51.351 1.00 66.75 215 ARG A C 1
ATOM 1709 O O . ARG A 1 215 ? -25.099 0.917 52.514 1.00 66.75 215 ARG A O 1
ATOM 1716 N N . LEU A 1 216 ? -24.435 -0.472 50.883 1.00 71.31 216 LEU A N 1
ATOM 1717 C CA . LEU A 1 216 ? -23.423 -1.128 51.710 1.00 71.31 216 LEU A CA 1
ATOM 1718 C C . LEU A 1 216 ? -22.343 -0.127 52.147 1.00 71.31 216 LEU A C 1
ATOM 1720 O O . LEU A 1 216 ? -21.900 0.726 51.380 1.00 71.31 216 LEU A O 1
ATOM 1724 N N . ARG A 1 217 ? -21.876 -0.256 53.396 1.00 54.00 217 ARG A N 1
ATOM 1725 C CA . ARG A 1 217 ? -20.890 0.649 54.029 1.00 54.00 217 ARG A CA 1
ATOM 1726 C C . ARG A 1 217 ? -19.560 0.731 53.266 1.00 54.00 217 ARG A C 1
ATOM 1728 O O . ARG A 1 217 ? -18.862 1.737 53.338 1.00 54.00 217 ARG A O 1
ATOM 1735 N N . VAL A 1 218 ? -19.240 -0.310 52.499 1.00 59.91 218 VAL A N 1
ATOM 1736 C CA . VAL A 1 218 ? -18.092 -0.344 51.586 1.00 59.91 218 VAL A CA 1
ATOM 1737 C C . VAL A 1 218 ? -18.255 0.693 50.473 1.00 59.91 218 VAL A C 1
ATOM 1739 O O . VAL A 1 218 ? -17.307 1.411 50.176 1.00 59.91 218 VAL A O 1
ATOM 1742 N N . TRP A 1 219 ? -19.460 0.863 49.924 1.00 61.50 219 TRP A N 1
ATOM 1743 C CA . TRP A 1 219 ? -19.732 1.806 48.838 1.00 61.50 219 TRP A CA 1
ATOM 1744 C C . TRP A 1 219 ? -19.595 3.271 49.278 1.00 61.50 219 TRP A C 1
ATOM 1746 O O . TRP A 1 219 ? -19.088 4.089 48.520 1.00 61.50 219 TRP A O 1
ATOM 1756 N N . SER A 1 220 ? -19.954 3.619 50.520 1.00 60.75 220 SER A N 1
ATOM 1757 C CA . SER A 1 220 ? -19.833 4.998 51.034 1.00 60.75 220 SER A CA 1
ATOM 1758 C C . SER A 1 220 ? -18.400 5.403 51.418 1.00 60.75 220 SER A C 1
ATOM 1760 O O . SER A 1 220 ? -18.046 6.586 51.370 1.00 60.75 220 SER A O 1
ATOM 1762 N N . PHE A 1 221 ? -17.550 4.438 51.780 1.00 56.25 221 PHE A N 1
ATOM 1763 C CA . PHE A 1 221 ? -16.103 4.642 51.913 1.00 56.25 221 PHE A CA 1
ATOM 1764 C C . PHE A 1 221 ? -15.445 4.772 50.534 1.00 56.25 221 PHE A C 1
ATOM 1766 O O . PHE A 1 221 ? -14.704 5.722 50.278 1.00 56.25 221 PHE A O 1
ATOM 1773 N N . MET A 1 222 ? -15.808 3.868 49.625 1.00 55.72 222 MET A N 1
ATOM 1774 C CA . MET A 1 222 ? -15.299 3.792 48.262 1.00 55.72 222 MET A CA 1
ATOM 1775 C C . MET A 1 222 ? -15.670 5.042 47.442 1.00 55.72 222 MET A C 1
ATOM 1777 O O . MET A 1 222 ? -14.793 5.648 46.837 1.00 55.72 222 MET A O 1
ATOM 1781 N N . ALA A 1 223 ? -16.910 5.537 47.521 1.00 62.94 223 ALA A N 1
ATOM 1782 C CA . ALA A 1 223 ? -17.400 6.714 46.788 1.00 62.94 223 ALA A CA 1
ATOM 1783 C C . ALA A 1 223 ? -16.589 8.004 47.029 1.00 62.94 223 ALA A C 1
ATOM 1785 O O . ALA A 1 223 ? -16.419 8.810 46.112 1.00 62.94 223 ALA A O 1
ATOM 1786 N N . ARG A 1 224 ? -16.054 8.207 48.245 1.00 61.97 224 ARG A N 1
ATOM 1787 C CA . ARG A 1 224 ? -15.240 9.392 48.582 1.00 61.97 224 ARG A CA 1
ATOM 1788 C C . ARG A 1 224 ? -13.896 9.406 47.854 1.00 61.97 224 ARG A C 1
ATOM 1790 O O . ARG A 1 224 ? -13.450 10.465 47.420 1.00 61.97 224 ARG A O 1
ATOM 1797 N N . PHE A 1 225 ? -13.267 8.241 47.721 1.00 59.62 225 PHE A N 1
ATOM 1798 C CA . PHE A 1 225 ? -12.006 8.084 46.998 1.00 59.62 225 PHE A CA 1
ATOM 1799 C C . PHE A 1 225 ? -12.241 7.979 45.487 1.00 59.62 225 PHE A C 1
ATOM 1801 O O . PHE A 1 225 ? -11.525 8.594 44.696 1.00 59.62 225 PHE A O 1
ATOM 1808 N N . TRP A 1 226 ? -13.315 7.286 45.099 1.00 64.56 226 TRP A N 1
ATOM 1809 C CA . TRP A 1 226 ? -13.711 7.097 43.711 1.00 64.56 226 TRP A CA 1
ATOM 1810 C C . TRP A 1 226 ? -13.964 8.413 43.007 1.00 64.56 226 TRP A C 1
ATOM 1812 O O . TRP A 1 226 ? -13.386 8.609 41.956 1.00 64.56 226 TRP A O 1
ATOM 1822 N N . ASN A 1 227 ? -14.698 9.368 43.581 1.00 71.50 227 ASN A N 1
ATOM 1823 C CA . ASN A 1 227 ? -14.944 10.636 42.882 1.00 71.50 227 ASN A CA 1
ATOM 1824 C C . ASN A 1 227 ? -13.654 11.372 42.468 1.00 71.50 227 ASN A C 1
ATOM 1826 O O . ASN A 1 227 ? -13.623 11.969 41.395 1.00 71.50 227 ASN A O 1
ATOM 1830 N N . LYS A 1 228 ? -12.583 11.307 43.274 1.00 75.31 228 LYS A N 1
ATOM 1831 C CA . LYS A 1 228 ? -11.299 11.950 42.944 1.00 75.31 228 LYS A CA 1
ATOM 1832 C C . LYS A 1 228 ? -10.512 11.161 41.902 1.00 75.31 228 LYS A C 1
ATOM 1834 O O . LYS A 1 228 ? -10.134 11.732 40.888 1.00 75.31 228 LYS A O 1
ATOM 1839 N N . VAL A 1 229 ? -10.298 9.862 42.123 1.00 73.38 229 VAL A N 1
ATOM 1840 C CA . VAL A 1 229 ? -9.572 8.995 41.172 1.00 73.38 229 VAL A CA 1
ATOM 1841 C C . VAL A 1 229 ? -10.271 8.973 39.815 1.00 73.38 229 VAL A C 1
ATOM 1843 O O . VAL A 1 229 ? -9.632 9.075 38.771 1.00 73.38 229 VAL A O 1
ATOM 1846 N N . PHE A 1 230 ? -11.596 8.909 39.843 1.00 73.75 230 PHE A N 1
ATOM 1847 C CA . PHE A 1 230 ? -12.435 8.840 38.662 1.00 73.75 230 PHE A CA 1
ATOM 1848 C C . PHE A 1 230 ? -12.431 10.164 37.883 1.00 73.75 230 PHE A C 1
ATOM 1850 O O . PHE A 1 230 ? -12.331 10.142 36.660 1.00 73.75 230 PHE A O 1
ATOM 1857 N N . LEU A 1 231 ? -12.453 11.322 38.559 1.00 78.88 231 LEU A N 1
ATOM 1858 C CA . LEU A 1 231 ? -12.310 12.624 37.894 1.00 78.88 231 LEU A CA 1
ATOM 1859 C C . LEU A 1 231 ? -10.945 12.763 37.208 1.00 78.88 231 LEU A C 1
ATOM 1861 O O . LEU A 1 231 ? -10.878 13.189 36.057 1.00 78.88 231 LEU A O 1
ATOM 1865 N N . THR A 1 232 ? -9.866 12.365 37.885 1.00 81.81 232 THR A N 1
ATOM 1866 C CA . THR A 1 232 ? -8.516 12.389 37.306 1.00 81.81 232 THR A CA 1
ATOM 1867 C C . THR A 1 232 ? -8.427 11.488 36.074 1.00 81.81 232 THR A C 1
ATOM 1869 O O . THR A 1 232 ? -7.876 11.891 35.053 1.00 81.81 232 THR A O 1
ATOM 1872 N N . MET A 1 233 ? -9.028 10.299 36.128 1.00 81.62 233 MET A N 1
ATOM 1873 C CA . MET A 1 233 ? -9.078 9.364 35.002 1.00 81.62 233 MET A CA 1
ATOM 1874 C C . MET A 1 233 ? -9.867 9.921 33.809 1.00 81.62 233 MET A C 1
ATOM 1876 O O . MET A 1 233 ? -9.422 9.775 32.674 1.00 81.62 233 MET A O 1
ATOM 1880 N N . ILE A 1 234 ? -10.983 10.622 34.040 1.00 82.69 234 ILE A N 1
ATOM 1881 C CA . ILE A 1 234 ? -11.733 11.302 32.969 1.00 82.69 234 ILE A CA 1
ATOM 1882 C C . ILE A 1 234 ? -10.885 12.387 32.310 1.00 82.69 234 ILE A C 1
ATOM 1884 O O . ILE A 1 234 ? -10.862 12.477 31.087 1.00 82.69 234 ILE A O 1
ATOM 1888 N N . ILE A 1 235 ? -10.182 13.208 33.096 1.00 87.25 235 ILE A N 1
ATOM 1889 C CA . ILE A 1 235 ? -9.310 14.255 32.546 1.00 87.25 235 ILE A CA 1
ATOM 1890 C C . ILE A 1 235 ? -8.248 13.618 31.642 1.00 87.25 235 ILE A C 1
ATOM 1892 O O . ILE A 1 235 ? -8.038 14.086 30.525 1.00 87.25 235 ILE A O 1
ATOM 1896 N N . VAL A 1 236 ? -7.642 12.510 32.078 1.00 87.38 236 VAL A N 1
ATOM 1897 C CA . VAL A 1 236 ? -6.686 11.745 31.264 1.00 87.38 236 VAL A CA 1
ATOM 1898 C C . VAL A 1 236 ? -7.341 11.206 29.986 1.00 87.38 236 VAL A C 1
ATOM 1900 O O . VAL A 1 236 ? -6.775 11.369 28.909 1.00 87.38 236 VAL A O 1
ATOM 1903 N N . LEU A 1 237 ? -8.544 10.628 30.066 1.00 87.06 237 LEU A N 1
ATOM 1904 C CA . LEU A 1 237 ? -9.280 10.131 28.895 1.00 87.06 237 LEU A CA 1
ATOM 1905 C C . LEU A 1 237 ? -9.622 11.243 27.900 1.00 87.06 237 LEU A C 1
ATOM 1907 O O . LEU A 1 237 ? -9.492 11.034 26.698 1.00 87.06 237 LEU A O 1
ATOM 1911 N N . ILE A 1 238 ? -10.009 12.428 28.379 1.00 88.88 238 ILE A N 1
ATOM 1912 C CA . ILE A 1 238 ? -10.282 13.595 27.531 1.00 88.88 238 ILE A CA 1
ATOM 1913 C C . ILE A 1 238 ? -8.999 14.062 26.842 1.00 88.88 238 ILE A C 1
ATOM 1915 O O . ILE A 1 238 ? -9.020 14.338 25.645 1.00 88.88 238 ILE A O 1
ATOM 1919 N N . VAL A 1 239 ? -7.875 14.122 27.560 1.00 90.19 239 VAL A N 1
ATOM 1920 C CA . VAL A 1 239 ? -6.578 14.482 26.965 1.00 90.19 239 VAL A CA 1
ATOM 1921 C C . VAL A 1 239 ? -6.179 13.474 25.886 1.00 90.19 239 VAL A C 1
ATOM 1923 O O . VAL A 1 239 ? -5.828 13.884 24.782 1.00 90.19 239 VAL A O 1
ATOM 1926 N N . LEU A 1 240 ? -6.297 12.172 26.160 1.00 88.19 240 LEU A N 1
ATOM 1927 C CA . LEU A 1 240 ? -6.006 11.114 25.186 1.00 88.19 240 LEU A CA 1
ATOM 1928 C C . LEU A 1 240 ? -6.962 11.149 23.988 1.00 88.19 240 LEU A C 1
ATOM 1930 O O . LEU A 1 240 ? -6.542 10.927 22.855 1.00 88.19 240 LEU A O 1
ATOM 1934 N N . PHE A 1 241 ? -8.233 11.475 24.213 1.00 90.00 241 PHE A N 1
ATOM 1935 C CA . PHE A 1 241 ? -9.202 11.676 23.142 1.00 90.00 241 PHE A CA 1
ATOM 1936 C C . PHE A 1 241 ? -8.812 12.861 22.251 1.00 90.00 241 PHE A C 1
ATOM 1938 O O . PHE A 1 241 ? -8.797 12.731 21.028 1.00 90.00 241 PHE A O 1
ATOM 1945 N N . LEU A 1 242 ? -8.444 14.004 22.838 1.00 89.44 242 LEU A N 1
ATOM 1946 C CA . LEU A 1 242 ? -7.983 15.175 22.085 1.00 89.44 242 LEU A CA 1
ATOM 1947 C C . LEU A 1 242 ? -6.692 14.887 21.310 1.00 89.44 242 LEU A C 1
ATOM 1949 O O . LEU A 1 242 ? -6.553 15.343 20.172 1.00 89.44 242 LEU A O 1
ATOM 1953 N N . ASP A 1 243 ? -5.779 14.110 21.889 1.00 86.31 243 ASP A N 1
ATOM 1954 C CA . ASP A 1 243 ? -4.564 13.656 21.214 1.00 86.31 243 ASP A CA 1
ATOM 1955 C C . ASP A 1 243 ? -4.895 12.757 20.012 1.00 86.31 243 ASP A C 1
ATOM 1957 O O . ASP A 1 243 ? -4.440 13.015 18.897 1.00 86.31 243 ASP A O 1
ATOM 1961 N N . ALA A 1 244 ? -5.810 11.796 20.179 1.00 85.62 244 ALA A N 1
ATOM 1962 C CA . ALA A 1 244 ? -6.290 10.960 19.080 1.00 85.62 244 ALA A CA 1
ATOM 1963 C C . ALA A 1 244 ? -6.988 11.782 17.979 1.00 85.62 244 ALA A C 1
ATOM 1965 O O . ALA A 1 244 ? -6.745 11.553 16.794 1.00 85.62 244 ALA A O 1
ATOM 1966 N N . VAL A 1 245 ? -7.806 12.783 18.336 1.00 87.12 245 VAL A N 1
ATOM 1967 C CA . VAL A 1 245 ? -8.421 13.714 17.367 1.00 87.12 245 VAL A CA 1
ATOM 1968 C C . VAL A 1 245 ? -7.347 14.478 16.595 1.00 87.12 245 VAL A C 1
ATOM 1970 O O . VAL A 1 245 ? -7.422 14.586 15.366 1.00 87.12 245 VAL A O 1
ATOM 1973 N N . ARG A 1 246 ? -6.345 15.016 17.299 1.00 87.81 246 ARG A N 1
ATOM 1974 C CA . ARG A 1 246 ? -5.223 15.733 16.684 1.00 87.81 246 ARG A CA 1
ATOM 1975 C C . ARG A 1 246 ? -4.477 14.826 15.712 1.00 87.81 246 ARG A C 1
ATOM 1977 O O . ARG A 1 246 ? -4.154 15.260 14.606 1.00 87.81 246 ARG A O 1
ATOM 1984 N N . GLU A 1 247 ? -4.224 13.583 16.098 1.00 81.44 247 GLU A N 1
ATOM 1985 C CA . GLU A 1 247 ? -3.467 12.631 15.297 1.00 81.44 247 GLU A CA 1
ATOM 1986 C C . GLU A 1 247 ? -4.246 12.152 14.060 1.00 81.44 247 GLU A C 1
ATOM 1988 O O . GLU A 1 247 ? -3.694 12.133 12.957 1.00 81.44 247 GLU A O 1
ATOM 1993 N N . VAL A 1 248 ? -5.556 11.904 14.182 1.00 83.94 248 VAL A N 1
ATOM 1994 C CA . VAL A 1 248 ? -6.430 11.629 13.027 1.00 83.94 248 VAL A CA 1
ATOM 1995 C C . VAL A 1 248 ? -6.452 12.817 12.064 1.00 83.94 248 VAL A C 1
ATOM 1997 O O . VAL A 1 248 ? -6.278 12.628 10.862 1.00 83.94 248 VAL A O 1
ATOM 2000 N N . ARG A 1 249 ? -6.608 14.053 12.560 1.00 84.00 249 ARG A N 1
ATOM 2001 C CA . ARG A 1 249 ? -6.583 15.258 11.706 1.00 84.00 249 ARG A CA 1
ATOM 2002 C C . ARG A 1 249 ? -5.237 15.440 11.005 1.00 84.00 249 ARG A C 1
ATOM 2004 O O . ARG A 1 249 ? -5.213 15.795 9.829 1.00 84.00 249 ARG A O 1
ATOM 2011 N N . LYS A 1 250 ? -4.131 15.162 11.702 1.00 80.12 250 LYS A N 1
ATOM 2012 C CA . LYS A 1 250 ? -2.768 15.240 11.157 1.00 80.12 250 LYS A CA 1
ATOM 2013 C C . LYS A 1 250 ? -2.573 14.302 9.965 1.00 80.12 250 LYS A C 1
ATOM 2015 O O . LYS A 1 250 ? -1.991 14.726 8.972 1.00 80.12 250 LYS A O 1
ATOM 2020 N N . TYR A 1 251 ? -3.055 13.062 10.051 1.00 72.06 251 TYR A N 1
ATOM 2021 C CA . TYR A 1 251 ? -2.898 12.072 8.976 1.00 72.06 251 TYR A CA 1
ATOM 2022 C C . TYR A 1 251 ? -4.037 12.084 7.940 1.00 72.06 251 TYR A C 1
ATOM 2024 O O . TYR A 1 251 ? -3.891 11.484 6.880 1.00 72.06 251 TYR A O 1
ATOM 2032 N N . SER A 1 252 ? -5.143 12.787 8.212 1.00 72.81 252 SER A N 1
ATOM 2033 C CA . SER A 1 252 ? -6.284 12.961 7.295 1.00 72.81 252 SER A CA 1
ATOM 2034 C C . SER A 1 252 ? -6.161 14.199 6.382 1.00 72.81 252 SER A C 1
ATOM 2036 O O . SER A 1 252 ? -6.872 14.316 5.383 1.00 72.81 252 SER A O 1
ATOM 2038 N N . SER A 1 253 ? -5.258 15.144 6.683 1.00 67.94 253 SER A N 1
ATOM 2039 C CA . SER A 1 253 ? -5.113 16.387 5.911 1.00 67.94 253 SER A CA 1
ATOM 2040 C C . SER A 1 253 ? -4.633 16.147 4.465 1.00 67.94 253 SER A C 1
ATOM 2042 O O . SER A 1 253 ? -3.769 15.310 4.189 1.00 67.94 253 SER A O 1
ATOM 2044 N N . LYS A 1 254 ? -5.188 16.917 3.513 1.00 54.44 254 LYS A N 1
ATOM 2045 C CA . LYS A 1 254 ? -4.883 16.809 2.069 1.00 54.44 254 LYS A CA 1
ATOM 2046 C C . LYS A 1 254 ? -3.390 16.986 1.743 1.00 54.44 254 LYS A C 1
ATOM 2048 O O . LYS A 1 254 ? -2.909 16.370 0.792 1.00 54.44 254 LYS A O 1
ATOM 2053 N N . ASP A 1 255 ? -2.645 17.755 2.537 1.00 52.81 255 ASP A N 1
ATOM 2054 C CA . ASP A 1 255 ? -1.210 17.998 2.324 1.00 52.81 255 ASP A CA 1
ATOM 2055 C C . ASP A 1 255 ? -0.341 16.766 2.618 1.00 52.81 255 ASP A C 1
ATOM 2057 O O . ASP A 1 255 ? 0.618 16.495 1.889 1.00 52.81 255 ASP A O 1
ATOM 2061 N N . ALA A 1 256 ? -0.719 15.947 3.609 1.00 50.28 256 ALA A N 1
ATOM 2062 C CA . ALA A 1 256 ? -0.060 14.667 3.868 1.00 50.28 256 ALA A CA 1
ATOM 2063 C C . ALA A 1 256 ? -0.299 13.676 2.714 1.00 50.28 256 ALA A C 1
ATOM 2065 O O . ALA A 1 256 ? 0.614 12.961 2.299 1.00 50.28 256 ALA A O 1
ATOM 2066 N N . GLY A 1 257 ? -1.501 13.695 2.128 1.00 49.38 257 GLY A N 1
ATOM 2067 C CA . GLY A 1 257 ? -1.856 12.877 0.966 1.00 49.38 257 GLY A CA 1
ATOM 2068 C C . GLY A 1 257 ? -1.147 13.280 -0.331 1.00 49.38 257 GLY A C 1
ATOM 2069 O O . GLY A 1 257 ? -0.887 12.420 -1.171 1.00 49.38 257 GLY A O 1
ATOM 2070 N N . THR A 1 258 ? -0.806 14.559 -0.510 1.00 49.31 258 THR A N 1
ATOM 2071 C CA . THR A 1 258 ? -0.138 15.046 -1.732 1.00 49.31 258 THR A CA 1
ATOM 2072 C C . THR A 1 258 ? 1.330 14.617 -1.779 1.00 49.31 258 THR A C 1
ATOM 2074 O O . THR A 1 258 ? 1.772 14.111 -2.809 1.00 49.31 258 THR A O 1
ATOM 2077 N N . ASN A 1 259 ? 2.050 14.701 -0.653 1.00 44.03 259 ASN A N 1
ATOM 2078 C CA . ASN A 1 259 ? 3.434 14.221 -0.538 1.00 44.03 259 ASN A CA 1
ATOM 2079 C C . ASN A 1 259 ? 3.531 12.685 -0.428 1.00 44.03 259 ASN A C 1
ATOM 2081 O O . ASN A 1 259 ? 4.439 12.089 -1.003 1.00 44.03 259 ASN A O 1
ATOM 2085 N N . ALA A 1 260 ? 2.568 12.012 0.217 1.00 46.88 260 ALA A N 1
ATOM 2086 C CA . ALA A 1 260 ? 2.534 10.545 0.293 1.00 46.88 260 ALA A CA 1
ATOM 2087 C C . ALA A 1 260 ? 2.146 9.872 -1.040 1.00 46.88 260 ALA A C 1
ATOM 2089 O O . ALA A 1 260 ? 2.605 8.772 -1.328 1.00 46.88 260 ALA A O 1
ATOM 2090 N N . LYS A 1 261 ? 1.377 10.538 -1.918 1.00 48.62 261 LYS A N 1
ATOM 2091 C CA . LYS A 1 261 ? 1.070 10.043 -3.282 1.00 48.62 261 LYS A CA 1
ATOM 2092 C C . LYS A 1 261 ? 2.299 9.903 -4.192 1.00 48.62 261 LYS A C 1
ATOM 2094 O O . LYS A 1 261 ? 2.204 9.271 -5.249 1.00 48.62 261 LYS A O 1
ATOM 2099 N N . LEU A 1 262 ? 3.430 10.507 -3.821 1.00 48.81 262 LEU A N 1
ATOM 2100 C CA . LEU A 1 262 ? 4.695 10.415 -4.553 1.00 48.81 262 LEU A CA 1
ATOM 2101 C C . LEU A 1 262 ? 5.538 9.193 -4.149 1.00 48.81 262 LEU A C 1
ATOM 2103 O O . LEU A 1 262 ? 6.419 8.819 -4.921 1.00 48.81 262 LEU A O 1
ATOM 2107 N N . GLN A 1 263 ? 5.258 8.539 -3.011 1.00 48.38 263 GLN A N 1
ATOM 2108 C CA . GLN A 1 263 ? 6.038 7.397 -2.515 1.00 48.38 263 GLN A CA 1
ATOM 2109 C C . GLN A 1 263 ? 5.145 6.264 -1.957 1.00 48.38 263 GLN A C 1
ATOM 2111 O O . GLN A 1 263 ? 4.488 6.463 -0.936 1.00 48.38 263 GLN A O 1
ATOM 2116 N N . PRO A 1 264 ? 5.132 5.066 -2.580 1.00 46.06 264 PRO A N 1
ATOM 2117 C CA . PRO A 1 264 ? 4.190 3.985 -2.259 1.00 46.06 264 PRO A CA 1
ATOM 2118 C C . PRO A 1 264 ? 4.228 3.505 -0.801 1.00 46.06 264 PRO A C 1
ATOM 2120 O O . PRO A 1 264 ? 3.185 3.421 -0.168 1.00 46.06 264 PRO A O 1
ATOM 2123 N N . ASN A 1 265 ? 5.407 3.274 -0.221 1.00 55.16 265 ASN A N 1
ATOM 2124 C CA . ASN A 1 265 ? 5.479 2.697 1.129 1.00 55.16 265 ASN A CA 1
ATOM 2125 C C . ASN A 1 265 ? 5.211 3.751 2.217 1.00 55.16 265 ASN A C 1
ATOM 2127 O O . ASN A 1 265 ? 4.744 3.425 3.304 1.00 55.16 265 ASN A O 1
ATOM 2131 N N . MET A 1 266 ? 5.418 5.040 1.910 1.00 48.91 266 MET A N 1
ATOM 2132 C CA . MET A 1 266 ? 5.005 6.142 2.785 1.00 48.91 266 MET A CA 1
ATOM 2133 C C . MET A 1 266 ? 3.480 6.205 2.901 1.00 48.91 266 MET A C 1
ATOM 2135 O O . MET A 1 266 ? 2.967 6.533 3.965 1.00 48.91 266 MET A O 1
ATOM 2139 N N . TYR A 1 267 ? 2.760 5.879 1.823 1.00 53.91 267 TYR A N 1
ATOM 2140 C CA . TYR A 1 267 ? 1.300 5.851 1.786 1.00 53.91 267 TYR A CA 1
ATOM 2141 C C . TYR A 1 267 ? 0.726 4.732 2.663 1.00 53.91 267 TYR A C 1
ATOM 2143 O O . TYR A 1 267 ? -0.158 5.003 3.476 1.00 53.91 267 TYR A O 1
ATOM 2151 N N . ASP A 1 268 ? 1.279 3.519 2.577 1.00 55.97 268 ASP A N 1
ATOM 2152 C CA . ASP A 1 268 ? 0.871 2.388 3.423 1.00 55.97 268 ASP A CA 1
ATOM 2153 C C . ASP A 1 268 ? 1.188 2.658 4.902 1.00 55.97 268 ASP A C 1
ATOM 2155 O O . ASP A 1 268 ? 0.339 2.464 5.778 1.00 55.97 268 ASP A O 1
ATOM 2159 N N . HIS A 1 269 ? 2.355 3.244 5.192 1.00 62.66 269 HIS A N 1
ATOM 2160 C CA . HIS A 1 269 ? 2.695 3.695 6.542 1.00 62.66 269 HIS A CA 1
ATOM 2161 C C . HIS A 1 269 ? 1.760 4.799 7.059 1.00 62.66 269 HIS A C 1
ATOM 2163 O O . HIS A 1 269 ? 1.428 4.814 8.251 1.00 62.66 269 HIS A O 1
ATOM 2169 N N . LEU A 1 270 ? 1.340 5.728 6.192 1.00 62.28 270 LEU A N 1
ATOM 2170 C CA . LEU A 1 270 ? 0.398 6.793 6.539 1.00 62.28 270 LEU A CA 1
ATOM 2171 C C . LEU A 1 270 ? -0.977 6.210 6.861 1.00 62.28 270 LEU A C 1
ATOM 2173 O O . LEU A 1 270 ? -1.571 6.579 7.871 1.00 62.28 270 LEU A O 1
ATOM 2177 N N . HIS A 1 271 ? -1.446 5.260 6.049 1.00 65.12 271 HIS A N 1
ATOM 2178 C CA . HIS A 1 271 ? -2.701 4.547 6.271 1.00 65.12 271 HIS A CA 1
ATOM 2179 C C . HIS A 1 271 ? -2.672 3.731 7.550 1.00 65.12 271 HIS A C 1
ATOM 2181 O O . HIS A 1 271 ? -3.577 3.862 8.365 1.00 65.12 271 HIS A O 1
ATOM 2187 N N . MET A 1 272 ? -1.612 2.966 7.810 1.00 66.50 272 MET A N 1
ATOM 2188 C CA . MET A 1 272 ? -1.475 2.240 9.076 1.00 66.50 272 MET A CA 1
ATOM 2189 C C . MET A 1 272 ? -1.480 3.174 10.293 1.00 66.50 272 MET A C 1
ATOM 2191 O O . MET A 1 272 ? -2.013 2.820 11.349 1.00 66.50 272 MET A O 1
ATOM 2195 N N . LYS A 1 273 ? -0.872 4.362 10.188 1.00 71.06 273 LYS A N 1
ATOM 2196 C CA . LYS A 1 273 ? -0.924 5.377 11.255 1.00 71.06 273 LYS A CA 1
ATOM 2197 C C . LYS A 1 273 ? -2.323 5.978 11.390 1.00 71.06 273 LYS A C 1
ATOM 2199 O O . LYS A 1 273 ? -2.800 6.124 12.512 1.00 71.06 273 LYS A O 1
ATOM 2204 N N . LEU A 1 274 ? -3.005 6.238 10.276 1.00 72.75 274 LEU A N 1
ATOM 2205 C CA . LEU A 1 274 ? -4.383 6.724 10.251 1.00 72.75 274 LEU A CA 1
ATOM 2206 C C . LEU A 1 274 ? -5.354 5.711 10.875 1.00 72.75 274 LEU A C 1
ATOM 2208 O O . LEU A 1 274 ? -6.129 6.090 11.747 1.00 72.75 274 LEU A O 1
ATOM 2212 N N . PHE A 1 275 ? -5.267 4.427 10.516 1.00 72.31 275 PHE A N 1
ATOM 2213 C CA . PHE A 1 275 ? -6.079 3.354 11.102 1.00 72.31 275 PHE A CA 1
ATOM 2214 C C . PHE A 1 275 ? -5.846 3.218 12.611 1.00 72.31 275 PHE A C 1
ATOM 2216 O O . PHE A 1 275 ? -6.801 3.083 13.378 1.00 72.31 275 PHE A O 1
ATOM 2223 N N . ARG A 1 276 ? -4.588 3.306 13.069 1.00 75.62 276 ARG A N 1
ATOM 2224 C CA . ARG A 1 276 ? -4.271 3.312 14.507 1.00 75.62 276 ARG A CA 1
ATOM 2225 C C . ARG A 1 276 ? -4.879 4.518 15.219 1.00 75.62 276 ARG A C 1
ATOM 2227 O O . ARG A 1 276 ? -5.492 4.342 16.269 1.00 75.62 276 ARG A O 1
ATOM 2234 N N . ALA A 1 277 ? -4.754 5.709 14.638 1.00 78.44 277 ALA A N 1
ATOM 2235 C CA . ALA A 1 277 ? -5.315 6.933 15.200 1.00 78.44 277 ALA A CA 1
ATOM 2236 C C . ALA A 1 277 ? -6.853 6.880 15.258 1.00 78.44 277 ALA A C 1
ATOM 2238 O O . ALA A 1 277 ? -7.439 7.210 16.286 1.00 78.44 277 ALA A O 1
ATOM 2239 N N . GLN A 1 278 ? -7.510 6.382 14.205 1.00 81.19 278 GLN A N 1
ATOM 2240 C CA . GLN A 1 278 ? -8.963 6.180 14.165 1.00 81.19 278 GLN A CA 1
ATOM 2241 C C . GLN A 1 278 ? -9.427 5.191 15.237 1.00 81.19 278 GLN A C 1
ATOM 2243 O O . GLN A 1 278 ? -10.354 5.481 15.986 1.00 81.19 278 GLN A O 1
ATOM 2248 N N . ARG A 1 279 ? -8.761 4.039 15.366 1.00 82.00 279 ARG A N 1
ATOM 2249 C CA . ARG A 1 279 ? -9.065 3.055 16.413 1.00 82.00 279 ARG A CA 1
ATOM 2250 C C . ARG A 1 279 ? -8.946 3.665 17.813 1.00 82.00 279 ARG A C 1
ATOM 2252 O O . ARG A 1 279 ? -9.850 3.505 18.626 1.00 82.00 279 ARG A O 1
ATOM 2259 N N . ASN A 1 280 ? -7.853 4.372 18.091 1.00 86.31 280 ASN A N 1
ATOM 2260 C CA . ASN A 1 280 ? -7.613 5.010 19.388 1.00 86.31 280 ASN A CA 1
ATOM 2261 C C . ASN A 1 280 ? -8.647 6.112 19.693 1.00 86.31 280 ASN A C 1
ATOM 2263 O O . ASN A 1 280 ? -9.091 6.247 20.837 1.00 86.31 280 ASN A O 1
ATOM 2267 N N . LEU A 1 281 ? -9.082 6.847 18.663 1.00 88.56 281 LEU A N 1
ATOM 2268 C CA . LEU A 1 281 ? -10.172 7.818 18.749 1.00 88.56 281 LEU A CA 1
ATOM 2269 C C . LEU A 1 281 ? -11.487 7.146 19.157 1.00 88.56 281 LEU A C 1
ATOM 2271 O O . LEU A 1 281 ? -12.152 7.627 20.071 1.00 88.56 281 LEU A O 1
ATOM 2275 N N . TYR A 1 282 ? -11.846 6.025 18.525 1.00 88.12 282 TYR A N 1
ATOM 2276 C CA . TYR A 1 282 ? -13.055 5.287 18.893 1.00 88.12 282 TYR A CA 1
ATOM 2277 C C . TYR A 1 282 ? -12.983 4.774 20.330 1.00 88.12 282 TYR A C 1
ATOM 2279 O O . TYR A 1 282 ? -13.915 4.995 21.092 1.00 88.12 282 TYR A O 1
ATOM 2287 N N . ILE A 1 283 ? -11.876 4.144 20.732 1.00 86.38 283 ILE A N 1
ATOM 2288 C CA . ILE A 1 283 ? -11.751 3.564 22.078 1.00 86.38 283 ILE A CA 1
ATOM 2289 C C . ILE A 1 283 ? -11.871 4.649 23.159 1.00 86.38 283 ILE A C 1
ATOM 2291 O O . ILE A 1 283 ? -12.656 4.497 24.094 1.00 86.38 283 ILE A O 1
ATOM 2295 N N . SER A 1 284 ? -11.133 5.756 23.031 1.00 90.06 284 SER A N 1
ATOM 2296 C CA . SER A 1 284 ? -11.212 6.861 24.001 1.00 90.06 284 SER A CA 1
ATOM 2297 C C . SER A 1 284 ? -12.565 7.577 23.968 1.00 90.06 284 SER A C 1
ATOM 2299 O O . SER A 1 284 ? -13.117 7.886 25.023 1.00 90.06 284 SER A O 1
ATOM 2301 N N . GLY A 1 285 ? -13.134 7.795 22.780 1.00 89.88 285 GLY A N 1
ATOM 2302 C CA . GLY A 1 285 ? -14.437 8.439 22.619 1.00 89.88 285 GLY A CA 1
ATOM 2303 C C . GLY A 1 285 ? -15.576 7.621 23.227 1.00 89.88 285 GLY A C 1
ATOM 2304 O O . GLY A 1 285 ? -16.391 8.162 23.975 1.00 89.88 285 GLY A O 1
ATOM 2305 N N . PHE A 1 286 ? -15.602 6.310 22.969 1.00 90.50 286 PHE A N 1
ATOM 2306 C CA . PHE A 1 286 ? -16.590 5.412 23.565 1.00 90.50 286 PHE A CA 1
ATOM 2307 C C . PHE A 1 286 ? -16.432 5.303 25.079 1.00 90.50 286 PHE A C 1
ATOM 2309 O O . PHE A 1 286 ? -17.450 5.270 25.760 1.00 90.50 286 PHE A O 1
ATOM 2316 N N . ALA A 1 287 ? -15.208 5.319 25.616 1.00 89.19 287 ALA A N 1
ATOM 2317 C CA . ALA A 1 287 ? -15.001 5.285 27.066 1.00 89.19 287 ALA A CA 1
ATOM 2318 C C . ALA A 1 287 ? -15.599 6.532 27.745 1.00 89.19 287 ALA A C 1
ATOM 2320 O O . ALA A 1 287 ? -16.383 6.447 28.687 1.00 89.19 287 ALA A O 1
ATOM 2321 N N . VAL A 1 288 ? -15.329 7.724 27.201 1.00 87.50 288 VAL A N 1
ATOM 2322 C CA . VAL A 1 288 ? -15.919 8.971 27.725 1.00 87.50 288 VAL A CA 1
ATOM 2323 C C . VAL A 1 288 ? -17.450 8.963 27.608 1.00 87.50 288 VAL A C 1
ATOM 2325 O O . VAL A 1 288 ? -18.148 9.411 28.521 1.00 87.50 288 VAL A O 1
ATOM 2328 N N . PHE A 1 289 ? -17.989 8.447 26.502 1.00 89.00 289 PHE A N 1
ATOM 2329 C CA . PHE A 1 289 ? -19.432 8.370 26.280 1.00 89.00 289 PHE A CA 1
ATOM 2330 C C . PHE A 1 289 ? -20.127 7.377 27.221 1.00 89.00 289 PHE A C 1
ATOM 2332 O O . PHE A 1 289 ? -21.104 7.735 27.884 1.00 89.00 289 PHE A O 1
ATOM 2339 N N . LEU A 1 290 ? -19.631 6.140 27.307 1.00 86.19 290 LEU A N 1
ATOM 2340 C CA . LEU A 1 290 ? -20.215 5.097 28.151 1.00 86.19 290 LEU A CA 1
ATOM 2341 C C . LEU A 1 290 ? -20.153 5.472 29.625 1.00 86.19 290 LEU A C 1
ATOM 2343 O O . LEU A 1 290 ? -21.088 5.165 30.365 1.00 86.19 290 LEU A O 1
ATOM 2347 N N . TRP A 1 291 ? -19.145 6.233 30.038 1.00 82.19 291 TRP A N 1
ATOM 2348 C CA . TRP A 1 291 ? -19.135 6.815 31.367 1.00 82.19 291 TRP A CA 1
ATOM 2349 C C . TRP A 1 291 ? -20.357 7.713 31.645 1.00 82.19 291 TRP A C 1
ATOM 2351 O O . TRP A 1 291 ? -21.019 7.568 32.681 1.00 82.19 291 TRP A O 1
ATOM 2361 N N . LEU A 1 292 ? -20.684 8.639 30.735 1.00 83.88 292 LEU A N 1
ATOM 2362 C CA . LEU A 1 292 ? -21.847 9.524 30.888 1.00 83.88 292 LEU A CA 1
ATOM 2363 C C . LEU A 1 292 ? -23.144 8.714 30.979 1.00 83.88 292 LEU A C 1
ATOM 2365 O O . LEU A 1 292 ? -23.999 8.995 31.828 1.00 83.88 292 LEU A O 1
ATOM 2369 N N . VAL A 1 293 ? -23.254 7.674 30.148 1.00 86.62 293 VAL A N 1
ATOM 2370 C CA . VAL A 1 293 ? -24.371 6.724 30.175 1.00 86.62 293 VAL A CA 1
ATOM 2371 C C . VAL A 1 293 ? -24.433 6.016 31.526 1.00 86.62 293 VAL A C 1
ATOM 2373 O O . VAL A 1 293 ? -25.481 6.016 32.167 1.00 86.62 293 VAL A O 1
ATOM 2376 N N . MET A 1 294 ? -23.315 5.490 32.024 1.00 81.50 294 MET A N 1
ATOM 2377 C CA . MET A 1 294 ? -23.245 4.787 33.305 1.00 81.50 294 MET A CA 1
ATOM 2378 C C . MET A 1 294 ? -23.664 5.686 34.472 1.00 81.50 294 MET A C 1
ATOM 2380 O O . MET A 1 294 ? -24.492 5.288 35.294 1.00 81.50 294 MET A O 1
ATOM 2384 N N . LYS A 1 295 ? -23.177 6.932 34.522 1.00 79.69 295 LYS A N 1
ATOM 2385 C CA . LYS A 1 295 ? -23.579 7.912 35.545 1.00 79.69 295 LYS A CA 1
ATOM 2386 C C . LYS A 1 295 ? -25.086 8.177 35.509 1.00 79.69 295 LYS A C 1
ATOM 2388 O O . LYS A 1 295 ? -25.735 8.253 36.560 1.00 79.69 295 LYS A O 1
ATOM 2393 N N . ARG A 1 296 ? -25.656 8.307 34.307 1.00 83.00 296 ARG A N 1
ATOM 2394 C CA . ARG A 1 296 ? -27.097 8.496 34.120 1.00 83.00 296 ARG A CA 1
ATOM 2395 C C . ARG A 1 296 ? -27.884 7.269 34.580 1.00 83.00 296 ARG A C 1
ATOM 2397 O O . ARG A 1 296 ? -28.836 7.434 35.338 1.00 83.00 296 ARG A O 1
ATOM 2404 N N . VAL A 1 297 ? -27.459 6.066 34.198 1.00 82.06 297 VAL A N 1
ATOM 2405 C CA . VAL A 1 297 ? -28.103 4.795 34.570 1.00 82.06 297 VAL A CA 1
ATOM 2406 C C . VAL A 1 297 ? -28.107 4.599 36.086 1.00 82.06 297 VAL A C 1
ATOM 2408 O O . VAL A 1 297 ? -29.166 4.360 36.657 1.00 82.06 297 VAL A O 1
ATOM 2411 N N . VAL A 1 298 ? -26.978 4.798 36.773 1.00 77.00 298 VAL A N 1
ATOM 2412 C CA . VAL A 1 298 ? -26.909 4.672 38.244 1.00 77.00 298 VAL A CA 1
ATOM 2413 C C . VAL A 1 298 ? -27.843 5.669 38.939 1.00 77.00 298 VAL A C 1
ATOM 2415 O O . VAL A 1 298 ? -28.519 5.323 39.910 1.00 77.00 298 VAL A O 1
ATOM 2418 N N . THR A 1 299 ? -27.924 6.902 38.430 1.00 77.25 299 THR A N 1
ATOM 2419 C CA . THR A 1 299 ? -28.833 7.924 38.974 1.00 77.25 299 THR A CA 1
ATOM 2420 C C . THR A 1 299 ? -30.295 7.504 38.806 1.00 77.25 299 THR A C 1
ATOM 2422 O O . THR A 1 299 ? -31.066 7.575 39.763 1.00 77.25 299 THR A O 1
ATOM 2425 N N . LEU A 1 300 ? -30.661 7.004 37.622 1.00 80.31 300 L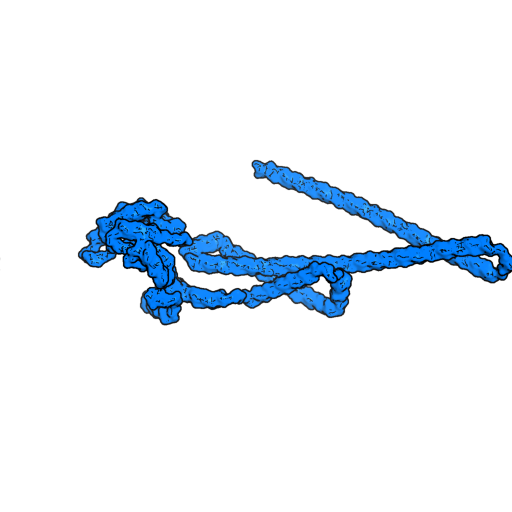EU A N 1
ATOM 2426 C CA . LEU A 1 300 ? -32.010 6.518 37.330 1.00 80.31 300 LEU A CA 1
ATOM 2427 C C . LEU A 1 300 ? -32.376 5.290 38.172 1.00 80.31 300 LEU A C 1
ATOM 2429 O O . LEU A 1 300 ? -33.485 5.234 38.693 1.00 80.31 300 LEU A O 1
ATOM 2433 N N . ILE A 1 301 ? -31.452 4.345 38.380 1.00 79.94 301 ILE A N 1
ATOM 2434 C CA . ILE A 1 301 ? -31.684 3.174 39.242 1.00 79.94 301 ILE A CA 1
ATOM 2435 C C . ILE A 1 301 ? -31.971 3.614 40.682 1.00 79.94 301 ILE A C 1
ATOM 2437 O O . ILE A 1 301 ? -32.916 3.119 41.295 1.00 79.94 301 ILE A O 1
ATOM 2441 N N . ASN A 1 302 ? -31.209 4.572 41.219 1.00 74.62 302 ASN A N 1
ATOM 2442 C CA . ASN A 1 302 ? -31.442 5.092 42.570 1.00 74.62 302 ASN A CA 1
ATOM 2443 C C . ASN A 1 302 ? -32.787 5.828 42.693 1.00 74.62 302 ASN A C 1
ATOM 2445 O O . ASN A 1 302 ? -33.491 5.660 43.694 1.00 74.62 302 ASN A O 1
ATOM 2449 N N . GLN A 1 303 ? -33.172 6.605 41.677 1.00 79.25 303 GLN A N 1
ATOM 2450 C CA . GLN A 1 303 ? -34.477 7.276 41.626 1.00 79.25 303 GLN A CA 1
ATOM 2451 C C . GLN A 1 303 ? -35.625 6.263 41.544 1.00 79.25 303 GLN A C 1
ATOM 2453 O O . GLN A 1 303 ? -36.562 6.337 42.338 1.00 79.25 303 GLN A O 1
ATOM 2458 N N . LEU A 1 304 ? -35.514 5.267 40.661 1.00 80.38 304 LEU A N 1
ATOM 2459 C CA . LEU A 1 304 ? -36.502 4.202 40.489 1.00 80.38 304 LEU A CA 1
ATOM 2460 C C . LEU A 1 304 ? -36.668 3.370 41.763 1.00 80.38 304 LEU A C 1
ATOM 2462 O O . LEU A 1 304 ? -37.789 3.035 42.144 1.00 80.38 304 LEU A O 1
ATOM 2466 N N . ALA A 1 305 ? -35.569 3.051 42.445 1.00 75.56 305 ALA A N 1
ATOM 2467 C CA . ALA A 1 305 ? -35.611 2.285 43.683 1.00 75.56 305 ALA A CA 1
ATOM 2468 C C . ALA A 1 305 ? -36.269 3.076 44.828 1.00 75.56 305 ALA A C 1
ATOM 2470 O O . ALA A 1 305 ? -37.061 2.518 45.587 1.00 75.56 305 ALA A O 1
ATOM 2471 N N . THR A 1 306 ? -36.011 4.386 44.905 1.00 75.56 306 THR A N 1
ATOM 2472 C CA . THR A 1 306 ? -36.652 5.279 45.884 1.00 75.56 306 THR A CA 1
ATOM 2473 C C . THR A 1 306 ? -38.152 5.410 45.613 1.00 75.56 306 THR A C 1
ATOM 2475 O O . THR A 1 306 ? -38.946 5.200 46.527 1.00 75.56 306 THR A O 1
ATOM 2478 N N . ALA A 1 307 ? -38.545 5.647 44.356 1.00 73.62 307 ALA A N 1
ATOM 2479 C CA . ALA A 1 307 ? -39.947 5.745 43.948 1.00 73.62 307 ALA A CA 1
ATOM 2480 C C . ALA A 1 307 ? -40.714 4.425 44.157 1.00 73.62 307 ALA A C 1
ATOM 2482 O O . ALA A 1 307 ? -41.816 4.413 44.697 1.00 73.62 307 ALA A O 1
ATOM 2483 N N . SER A 1 308 ? -40.102 3.284 43.823 1.00 73.69 308 SER A N 1
ATOM 2484 C CA . SER A 1 308 ? -40.703 1.961 44.064 1.00 73.69 308 SER A CA 1
ATOM 2485 C C . SER A 1 308 ? -40.846 1.651 45.560 1.00 73.69 308 SER A C 1
ATOM 2487 O O . SER A 1 308 ? -41.753 0.926 45.972 1.00 73.69 308 SER A O 1
ATOM 2489 N N . GLY A 1 309 ? -39.939 2.171 46.394 1.00 72.44 309 GLY A N 1
ATOM 2490 C CA . GLY A 1 309 ? -40.019 2.070 47.850 1.00 72.44 309 GLY A CA 1
ATOM 2491 C C . GLY A 1 309 ? -41.196 2.857 48.422 1.00 72.44 309 GLY A C 1
ATOM 2492 O O . GLY A 1 309 ? -41.950 2.313 49.228 1.00 72.44 309 GLY A O 1
ATOM 2493 N N . THR A 1 310 ? -41.393 4.098 47.969 1.00 74.81 310 THR A N 1
ATOM 2494 C CA . THR A 1 310 ? -42.501 4.946 48.426 1.00 74.81 310 THR A CA 1
ATOM 2495 C C . THR A 1 310 ? -43.853 4.410 47.970 1.00 74.81 310 THR A C 1
ATOM 2497 O O . THR A 1 310 ? -44.765 4.344 48.786 1.00 74.81 310 THR A O 1
ATOM 2500 N N . THR A 1 311 ? -43.985 3.937 46.726 1.00 72.12 311 THR A N 1
ATOM 2501 C CA . THR A 1 311 ? -45.242 3.340 46.240 1.00 72.12 311 THR A CA 1
ATOM 2502 C C . THR A 1 311 ? -45.606 2.073 47.011 1.00 72.12 311 THR A C 1
ATOM 2504 O O . THR A 1 311 ? -46.751 1.920 47.417 1.00 72.12 311 THR A O 1
ATOM 2507 N N . ALA A 1 312 ? -44.642 1.187 47.288 1.00 74.75 312 ALA A N 1
ATOM 2508 C CA . ALA A 1 312 ? -44.912 -0.025 48.065 1.00 74.75 312 ALA A CA 1
ATOM 2509 C C . ALA A 1 312 ? -45.312 0.282 49.522 1.00 74.75 312 ALA A C 1
ATOM 2511 O O . ALA A 1 312 ? -46.198 -0.373 50.072 1.00 74.75 312 ALA A O 1
ATOM 2512 N N . ALA A 1 313 ? -44.678 1.279 50.147 1.00 71.06 313 ALA A N 1
ATOM 2513 C CA . ALA A 1 313 ? -45.041 1.721 51.491 1.00 71.06 313 ALA A CA 1
ATOM 2514 C C . ALA A 1 313 ? -46.447 2.346 51.525 1.00 71.06 313 ALA A C 1
ATOM 2516 O O . ALA A 1 313 ? -47.239 2.000 52.399 1.00 71.06 313 ALA A O 1
ATOM 2517 N N . LEU A 1 314 ? -46.779 3.190 50.541 1.00 70.62 314 LEU A N 1
ATOM 2518 C CA . LEU A 1 314 ? -48.108 3.790 50.389 1.00 70.62 314 LEU A CA 1
ATOM 2519 C C . LEU A 1 314 ? -49.191 2.735 50.140 1.00 70.62 314 LEU A C 1
ATOM 2521 O O . LEU A 1 314 ? -50.245 2.804 50.761 1.00 70.62 314 LEU A O 1
ATOM 2525 N N . GLN A 1 315 ? -48.919 1.734 49.297 1.00 78.25 315 GLN A N 1
ATOM 2526 C CA . GLN A 1 315 ? -49.837 0.620 49.040 1.00 78.25 315 GLN A CA 1
ATOM 2527 C C . GLN A 1 315 ? -50.143 -0.144 50.335 1.00 78.25 315 GLN A C 1
ATOM 2529 O O . GLN A 1 315 ? -51.300 -0.330 50.691 1.00 78.25 315 GLN A O 1
ATOM 2534 N N . THR A 1 316 ? -49.101 -0.506 51.092 1.00 76.94 316 THR A N 1
ATOM 2535 C CA . THR A 1 316 ? -49.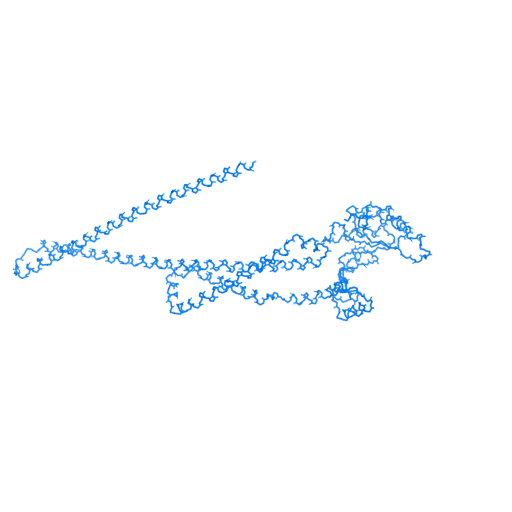255 -1.242 52.358 1.00 76.94 316 THR A CA 1
ATOM 2536 C C . THR A 1 316 ? -50.019 -0.412 53.396 1.00 76.94 316 THR A C 1
ATOM 2538 O O . THR A 1 316 ? -50.827 -0.939 54.157 1.00 76.94 316 THR A O 1
ATOM 2541 N N . GLN A 1 317 ? -49.786 0.902 53.432 1.00 75.31 317 GLN A N 1
ATOM 2542 C CA . GL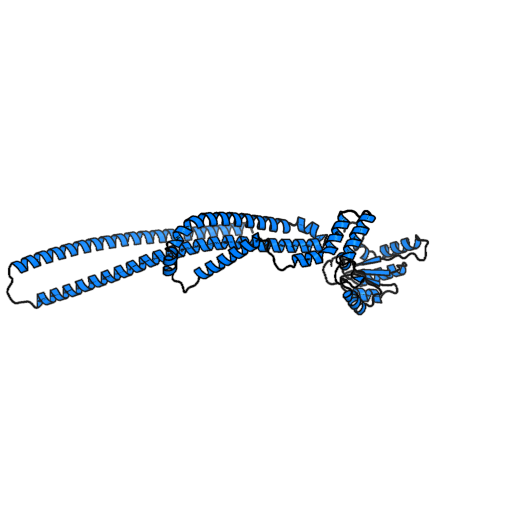N A 1 317 ? -50.507 1.815 54.316 1.00 75.31 317 GLN A CA 1
ATOM 2543 C C . GLN A 1 317 ? -51.983 1.953 53.918 1.00 75.31 317 GLN A C 1
ATOM 2545 O O . GLN A 1 317 ? -52.841 1.953 54.800 1.00 75.31 317 GLN A O 1
ATOM 2550 N N . ALA A 1 318 ? -52.285 2.029 52.620 1.00 72.38 318 ALA A N 1
ATOM 2551 C CA . ALA A 1 318 ? -53.651 2.068 52.106 1.00 72.38 318 ALA A CA 1
ATOM 2552 C C . ALA A 1 318 ? -54.406 0.759 52.391 1.00 72.38 318 ALA A C 1
ATOM 2554 O O . ALA A 1 318 ? -55.544 0.803 52.853 1.00 72.38 318 ALA A O 1
ATOM 2555 N N . ASP A 1 319 ? -53.759 -0.395 52.206 1.00 79.31 319 ASP A N 1
ATOM 2556 C CA . ASP A 1 319 ? -54.347 -1.709 52.487 1.00 79.31 319 ASP A CA 1
ATOM 2557 C C . ASP A 1 319 ? -54.635 -1.886 53.987 1.00 79.31 319 ASP A C 1
ATOM 2559 O O . ASP A 1 319 ? -55.728 -2.312 54.368 1.00 79.31 319 ASP A O 1
ATOM 2563 N N . ASN A 1 320 ? -53.700 -1.482 54.854 1.00 78.56 320 ASN A N 1
ATOM 2564 C CA . ASN A 1 320 ? -53.887 -1.515 56.308 1.00 78.56 320 ASN A CA 1
ATOM 2565 C C . ASN A 1 320 ? -54.999 -0.559 56.771 1.00 78.56 320 ASN A C 1
ATOM 2567 O O . ASN A 1 320 ? -55.806 -0.920 57.632 1.00 78.56 320 ASN A O 1
ATOM 2571 N N . ALA A 1 321 ? -55.070 0.647 56.200 1.00 74.62 321 ALA A N 1
ATOM 2572 C CA . ALA A 1 321 ? -56.134 1.604 56.493 1.00 74.62 321 ALA A CA 1
ATOM 2573 C C . ALA A 1 321 ? -57.506 1.072 56.043 1.00 74.62 321 ALA A C 1
ATOM 2575 O O . ALA A 1 321 ? -58.462 1.136 56.814 1.00 74.62 321 ALA A O 1
ATOM 2576 N N . ASN A 1 322 ? -57.592 0.458 54.857 1.00 79.12 322 ASN A N 1
ATOM 2577 C CA . ASN A 1 322 ? -58.822 -0.165 54.360 1.00 79.12 322 ASN A CA 1
ATOM 2578 C C . ASN A 1 322 ? -59.268 -1.357 55.214 1.00 79.12 322 ASN A C 1
ATOM 2580 O O . ASN A 1 322 ? -60.456 -1.491 55.502 1.00 79.12 322 ASN A O 1
ATOM 2584 N N . GLN A 1 323 ? -58.344 -2.215 55.653 1.00 79.69 323 GLN A N 1
ATOM 2585 C CA . GLN A 1 323 ? -58.678 -3.317 56.564 1.00 79.69 323 GLN A CA 1
ATOM 2586 C C . GLN A 1 323 ? -59.182 -2.811 57.916 1.00 79.69 323 GLN A C 1
ATOM 2588 O O . GLN A 1 323 ? -60.131 -3.362 58.469 1.00 79.69 323 GLN A O 1
ATOM 2593 N N . THR A 1 324 ? -58.569 -1.749 58.434 1.00 78.12 324 THR A N 1
ATOM 2594 C CA . THR A 1 324 ? -58.980 -1.124 59.695 1.00 78.12 324 THR A CA 1
ATOM 2595 C C . THR A 1 324 ? -60.368 -0.494 59.563 1.00 78.12 324 THR A C 1
ATOM 2597 O O . THR A 1 324 ? -61.227 -0.724 60.409 1.00 78.12 324 THR A O 1
ATOM 2600 N N . ALA A 1 325 ? -60.631 0.218 58.463 1.00 73.31 325 ALA A N 1
ATOM 2601 C CA . ALA A 1 325 ? -61.954 0.758 58.160 1.00 73.31 325 ALA A CA 1
ATOM 2602 C C . ALA A 1 325 ? -63.012 -0.351 58.042 1.00 73.31 325 ALA A C 1
ATOM 2604 O O . ALA A 1 325 ? -64.102 -0.216 58.593 1.00 73.31 325 ALA A O 1
ATOM 2605 N N . LYS A 1 326 ? -62.678 -1.475 57.395 1.00 78.94 326 LYS A N 1
ATOM 2606 C CA . LYS A 1 326 ? -63.584 -2.621 57.267 1.00 78.94 326 LYS A CA 1
ATOM 2607 C C . LYS A 1 326 ? -63.940 -3.234 58.625 1.00 78.94 326 LYS A C 1
ATOM 2609 O O . LYS A 1 326 ? -65.117 -3.460 58.880 1.00 78.94 326 LYS A O 1
ATOM 2614 N N . LYS A 1 327 ? -62.957 -3.421 59.513 1.00 78.88 327 LYS A N 1
ATOM 2615 C CA . LYS A 1 327 ? -63.207 -3.888 60.888 1.00 78.88 327 LYS A CA 1
ATOM 2616 C C . LYS A 1 327 ? -64.119 -2.940 61.658 1.00 78.88 327 LYS A C 1
ATOM 2618 O O . LYS A 1 327 ? -65.072 -3.392 62.273 1.00 78.88 327 LYS A O 1
ATOM 2623 N N . TYR A 1 328 ? -63.887 -1.631 61.562 1.00 74.44 328 TYR A N 1
ATOM 2624 C CA . TYR A 1 328 ? -64.770 -0.659 62.205 1.00 74.44 328 TYR A CA 1
ATOM 2625 C C . TYR A 1 328 ? -66.196 -0.691 61.649 1.00 74.44 328 TYR A C 1
ATOM 2627 O O . TYR A 1 328 ? -67.133 -0.467 62.406 1.00 74.44 328 TYR A O 1
ATOM 2635 N N . MET A 1 329 ? -66.387 -0.961 60.355 1.00 74.06 329 MET A N 1
ATOM 2636 C CA . MET A 1 329 ? -67.729 -1.120 59.783 1.00 74.06 329 MET A CA 1
ATOM 2637 C C . MET A 1 329 ? -68.420 -2.388 60.302 1.00 74.06 329 MET A C 1
ATOM 2639 O O . MET A 1 329 ? -69.581 -2.307 60.696 1.00 74.06 329 MET A O 1
ATOM 2643 N N . GLU A 1 330 ? -67.704 -3.514 60.364 1.00 75.56 330 GLU A N 1
ATOM 2644 C CA . GLU A 1 330 ? -68.209 -4.793 60.892 1.00 75.56 330 GLU A CA 1
ATOM 2645 C C . GLU A 1 330 ? -68.551 -4.700 62.391 1.00 75.56 330 GLU A C 1
AT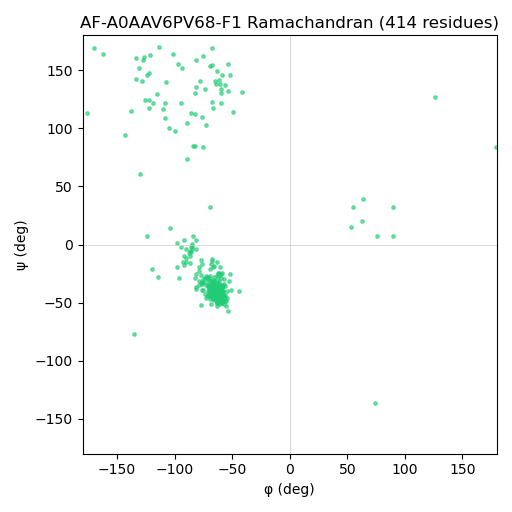OM 2647 O O . GLU A 1 330 ? -69.646 -5.085 62.799 1.00 75.56 330 GLU A O 1
ATOM 2652 N N . ASP A 1 331 ? -67.674 -4.105 63.206 1.00 71.44 331 ASP A N 1
ATOM 2653 C CA . ASP A 1 331 ? -67.910 -3.898 64.641 1.00 71.44 331 ASP A CA 1
ATOM 2654 C C . ASP A 1 331 ? -69.124 -2.987 64.888 1.00 71.44 331 ASP A C 1
ATOM 2656 O O . ASP A 1 331 ? -69.896 -3.206 65.820 1.00 71.44 331 ASP A O 1
ATOM 2660 N N . ASN A 1 332 ? -69.333 -1.980 64.035 1.00 71.12 332 ASN A N 1
ATOM 2661 C CA . ASN A 1 332 ? -70.455 -1.044 64.143 1.00 71.12 332 ASN A CA 1
ATOM 2662 C C . ASN A 1 332 ? -71.782 -1.679 63.679 1.00 71.12 332 ASN A C 1
ATOM 2664 O O . ASN A 1 332 ? -72.837 -1.384 64.243 1.00 71.12 332 ASN A O 1
ATOM 2668 N N . GLU A 1 333 ? -71.753 -2.589 62.701 1.00 72.38 333 GLU A N 1
ATOM 2669 C CA . GLU A 1 333 ? -72.907 -3.438 62.370 1.00 72.38 333 GLU A CA 1
ATOM 2670 C C . GLU A 1 333 ? -73.245 -4.407 63.511 1.00 72.38 333 GLU A C 1
ATOM 2672 O O . GLU A 1 333 ? -74.412 -4.492 63.903 1.00 72.38 333 GLU A O 1
ATOM 2677 N N . LEU A 1 334 ? -72.242 -5.051 64.118 1.00 72.38 334 LEU A N 1
ATOM 2678 C CA . LEU A 1 334 ? -72.426 -5.962 65.253 1.00 72.38 334 LEU A CA 1
ATOM 2679 C C . LEU A 1 334 ? -73.003 -5.238 66.480 1.00 72.38 334 LEU A C 1
ATOM 2681 O O . LEU A 1 334 ? -73.912 -5.750 67.139 1.00 72.38 334 LEU A O 1
ATOM 2685 N N . LEU A 1 335 ? -72.523 -4.021 66.761 1.00 62.81 335 LEU A N 1
ATOM 2686 C CA . LEU A 1 335 ? -73.050 -3.147 67.814 1.00 62.81 335 LEU A CA 1
ATOM 2687 C C . LEU A 1 335 ? -74.504 -2.744 67.553 1.00 62.81 335 LEU A C 1
ATOM 2689 O O . LEU A 1 335 ? -75.325 -2.770 68.467 1.00 62.81 335 LEU A O 1
ATOM 2693 N N . LYS A 1 336 ? -74.860 -2.408 66.307 1.00 63.25 336 LYS A N 1
ATOM 2694 C CA . LYS A 1 336 ? -76.259 -2.124 65.941 1.00 63.25 336 LYS A CA 1
ATOM 2695 C C . LYS A 1 336 ? -77.156 -3.344 66.128 1.00 63.25 336 LYS A C 1
ATOM 2697 O O . LYS A 1 336 ? -78.279 -3.192 66.600 1.00 63.25 336 LYS A O 1
ATOM 2702 N N . GLN A 1 337 ? -76.670 -4.534 65.788 1.00 62.03 337 GLN A N 1
ATOM 2703 C CA . GLN A 1 337 ? -77.432 -5.776 65.897 1.00 62.03 337 GLN A CA 1
ATOM 2704 C C . GLN A 1 337 ? -77.652 -6.179 67.365 1.00 62.03 337 GLN A C 1
ATOM 2706 O O . GLN A 1 337 ? -78.780 -6.449 67.770 1.00 62.03 337 GLN A O 1
ATOM 2711 N N . THR A 1 338 ? -76.613 -6.084 68.199 1.00 60.59 338 THR A N 1
ATOM 2712 C CA . THR A 1 338 ? -76.716 -6.315 69.654 1.00 60.59 338 THR A CA 1
ATOM 2713 C C . THR A 1 338 ? -77.586 -5.277 70.368 1.00 60.59 338 THR A C 1
ATOM 2715 O O . THR A 1 338 ? -78.327 -5.630 71.285 1.00 60.59 338 THR A O 1
ATOM 2718 N N . LEU A 1 339 ? -77.583 -4.015 69.923 1.00 57.47 339 LEU A N 1
ATOM 2719 C CA . LEU A 1 339 ? -78.507 -2.984 70.416 1.00 57.47 339 LEU A CA 1
ATOM 2720 C C . LEU A 1 339 ? -79.968 -3.220 69.991 1.00 57.47 339 LEU A C 1
ATOM 2722 O O . LEU A 1 339 ? -80.875 -2.787 70.700 1.00 57.47 339 LEU A O 1
ATOM 2726 N N . MET A 1 340 ? -80.219 -3.895 68.863 1.00 55.50 340 MET A N 1
ATOM 2727 C CA . MET A 1 340 ? -81.576 -4.260 68.429 1.00 55.50 340 MET A CA 1
ATOM 2728 C C . MET A 1 340 ? -82.107 -5.537 69.102 1.00 55.50 340 MET A C 1
ATOM 2730 O O . MET A 1 340 ? -83.316 -5.644 69.305 1.00 55.50 340 MET A O 1
ATOM 2734 N N . GLU A 1 341 ? -81.235 -6.473 69.489 1.00 49.97 341 GLU A N 1
ATOM 2735 C CA . GLU A 1 341 ? -81.616 -7.744 70.133 1.00 49.97 341 GLU A CA 1
ATOM 2736 C C . GLU A 1 341 ? -81.639 -7.680 71.677 1.00 49.97 341 GLU A C 1
ATOM 2738 O O . GLU A 1 341 ? -82.301 -8.490 72.329 1.00 49.97 341 GLU A O 1
ATOM 2743 N N . GLY A 1 342 ? -80.995 -6.686 72.293 1.00 47.91 342 GLY A N 1
ATOM 2744 C CA . GLY A 1 342 ? -80.936 -6.512 73.747 1.00 47.91 342 GLY A CA 1
ATOM 2745 C C . GLY A 1 342 ? -82.074 -5.678 74.348 1.00 47.91 342 GLY A C 1
ATOM 2746 O O . GLY A 1 342 ? -81.844 -4.557 74.795 1.00 47.91 342 GLY A O 1
ATOM 2747 N N . LYS A 1 343 ? -83.294 -6.225 74.442 1.00 48.03 343 LYS A N 1
ATOM 2748 C CA . LYS A 1 343 ? -84.302 -5.756 75.419 1.00 48.03 343 LYS A CA 1
ATOM 2749 C C . LYS A 1 343 ? -84.325 -6.697 76.626 1.00 48.03 343 LYS A C 1
ATOM 2751 O O . LYS A 1 343 ? -84.990 -7.727 76.597 1.00 48.03 343 LYS A O 1
ATOM 2756 N N . GLY A 1 344 ? -83.621 -6.323 77.693 1.00 39.66 344 GLY A N 1
ATOM 2757 C CA . GLY A 1 344 ? -83.672 -7.012 78.985 1.00 39.66 344 GLY A CA 1
ATOM 2758 C C . GLY A 1 344 ? -82.833 -6.307 80.052 1.00 39.66 344 GLY A C 1
ATOM 2759 O O . GLY A 1 344 ? -81.614 -6.240 79.940 1.00 39.66 344 GLY A O 1
ATOM 2760 N N . ASP A 1 345 ? -83.506 -5.761 81.063 1.00 42.38 345 ASP A N 1
ATOM 2761 C CA . ASP A 1 345 ? -82.984 -4.874 82.108 1.00 42.38 345 ASP A CA 1
ATOM 2762 C C . ASP A 1 345 ? -81.850 -5.447 82.978 1.00 42.38 345 ASP A C 1
ATOM 2764 O O . ASP A 1 345 ? -82.001 -6.498 83.603 1.00 42.38 345 ASP A O 1
ATOM 2768 N N . LYS A 1 346 ? -80.764 -4.664 83.113 1.00 38.03 346 LYS A N 1
ATOM 2769 C CA . LYS A 1 346 ? -80.122 -4.233 84.381 1.00 38.03 346 LYS A CA 1
ATOM 2770 C C . LYS A 1 346 ? -78.890 -3.369 84.073 1.00 38.03 346 LYS A C 1
ATOM 2772 O O . LYS A 1 346 ? -77.756 -3.840 84.066 1.00 38.03 346 LYS A O 1
ATOM 2777 N N . ALA A 1 347 ? -79.118 -2.078 83.837 1.00 40.16 347 ALA A N 1
ATOM 2778 C CA . ALA A 1 347 ? -78.055 -1.081 83.805 1.00 40.16 347 ALA A CA 1
ATOM 2779 C C . ALA A 1 347 ? -77.615 -0.760 85.243 1.00 40.16 347 ALA A C 1
ATOM 2781 O O . ALA A 1 347 ? -78.350 -0.131 86.004 1.00 40.16 347 ALA A O 1
ATOM 2782 N N . THR A 1 348 ? -76.414 -1.181 85.636 1.00 50.12 348 THR A N 1
ATOM 2783 C CA . THR A 1 348 ? -75.713 -0.533 86.749 1.00 50.12 348 THR A CA 1
ATOM 2784 C C . THR A 1 348 ? -75.204 0.822 86.257 1.00 50.12 348 THR A C 1
ATOM 2786 O O . THR A 1 348 ? -74.633 0.920 85.173 1.00 50.12 348 THR A O 1
ATOM 2789 N N . ALA A 1 349 ? -75.414 1.881 87.045 1.00 51.50 349 ALA A N 1
ATOM 2790 C CA . ALA A 1 349 ? -75.069 3.265 86.695 1.00 51.50 349 ALA A CA 1
ATOM 2791 C C . ALA A 1 349 ? -73.606 3.454 86.227 1.00 51.50 349 ALA A C 1
ATOM 2793 O O . ALA A 1 349 ? -73.330 4.328 85.413 1.00 51.50 349 ALA A O 1
ATOM 2794 N N . ALA A 1 350 ? -72.692 2.573 86.651 1.00 50.97 350 ALA A N 1
ATOM 2795 C CA . ALA A 1 350 ? -71.297 2.550 86.209 1.00 50.97 350 ALA A CA 1
ATOM 2796 C C . ALA A 1 350 ? -71.108 2.142 84.729 1.00 50.97 350 ALA A C 1
ATOM 2798 O O . ALA A 1 350 ? -70.180 2.614 84.078 1.00 50.97 350 ALA A O 1
ATOM 2799 N N . GLY A 1 351 ? -71.979 1.289 84.177 1.00 50.69 351 GLY A N 1
ATOM 2800 C CA . GLY A 1 351 ? -71.902 0.851 82.779 1.00 50.69 351 GLY A CA 1
ATOM 2801 C C . GLY A 1 351 ? -72.380 1.913 81.789 1.00 50.69 351 GLY A C 1
ATOM 2802 O O . GLY A 1 351 ? -71.825 2.035 80.702 1.00 50.69 351 GLY A O 1
ATOM 2803 N N . MET A 1 352 ? -73.367 2.727 82.178 1.00 51.69 352 MET A N 1
ATOM 2804 C CA . MET A 1 352 ? -73.895 3.801 81.331 1.00 51.69 352 MET A CA 1
ATOM 2805 C C . MET A 1 352 ? -72.953 5.014 81.273 1.00 51.69 352 MET A C 1
ATOM 2807 O O . MET A 1 352 ? -72.829 5.634 80.220 1.00 51.69 352 MET A O 1
ATOM 2811 N N . GLU A 1 353 ? -72.225 5.298 82.359 1.00 55.75 353 GLU A N 1
ATOM 2812 C CA . GLU A 1 353 ? -71.171 6.322 82.382 1.00 55.75 353 GLU A CA 1
ATOM 2813 C C . GLU A 1 353 ? -69.943 5.902 81.550 1.00 55.75 353 GLU A C 1
ATOM 2815 O O . GLU A 1 353 ? -69.365 6.719 80.830 1.00 55.75 353 GLU A O 1
ATOM 2820 N N . LEU A 1 354 ? -69.580 4.611 81.578 1.00 59.28 354 LEU A N 1
ATOM 2821 C CA . LEU A 1 354 ? -68.513 4.064 80.737 1.00 59.28 354 LEU A CA 1
ATOM 2822 C C . LEU A 1 354 ? -68.892 4.111 79.248 1.00 59.28 354 LEU A C 1
ATOM 2824 O O . LEU A 1 354 ? -68.092 4.570 78.436 1.00 59.28 354 LEU A O 1
ATOM 2828 N N . LEU A 1 355 ? -70.132 3.729 78.907 1.00 58.12 355 LEU A N 1
ATOM 2829 C CA . LEU A 1 355 ? -70.646 3.808 77.537 1.00 58.12 355 LEU A CA 1
ATOM 2830 C C . LEU A 1 355 ? -70.704 5.252 77.026 1.00 58.12 355 LEU A C 1
ATOM 2832 O O . LEU A 1 355 ? -70.388 5.496 75.867 1.00 58.12 355 LEU A O 1
ATOM 2836 N N . GLN A 1 356 ? -71.094 6.218 77.865 1.00 64.12 356 GLN A N 1
ATOM 2837 C CA . GLN A 1 356 ? -71.094 7.633 77.481 1.00 64.12 356 GLN A CA 1
ATOM 2838 C C . GLN A 1 356 ? -69.678 8.147 77.212 1.00 64.12 356 GLN A C 1
ATOM 2840 O O . GLN A 1 356 ? -69.463 8.790 76.186 1.00 64.12 356 GLN A O 1
ATOM 2845 N N . LYS A 1 357 ? -68.702 7.800 78.061 1.00 71.56 357 LYS A N 1
ATOM 2846 C CA . LYS A 1 357 ? -67.285 8.126 77.823 1.00 71.56 357 LYS A CA 1
ATOM 2847 C C . LYS A 1 357 ? -66.743 7.487 76.549 1.00 71.56 357 LYS A C 1
ATOM 2849 O O . LYS A 1 357 ? -65.994 8.127 75.815 1.00 71.56 357 LYS A O 1
ATOM 2854 N N . GLU A 1 358 ? -67.110 6.241 76.276 1.00 68.44 358 GLU A N 1
ATOM 2855 C CA . GLU A 1 358 ? -66.666 5.529 75.079 1.00 68.44 358 GLU A CA 1
ATOM 2856 C C . GLU A 1 358 ? -67.320 6.093 73.810 1.00 68.44 358 GLU A C 1
ATOM 2858 O O . GLU A 1 358 ? -66.648 6.272 72.798 1.00 68.44 358 GLU A O 1
ATOM 2863 N N . LEU A 1 359 ? -68.588 6.503 73.887 1.00 68.75 359 LEU A N 1
ATOM 2864 C CA . LEU A 1 359 ? -69.311 7.156 72.795 1.00 68.75 359 LEU A CA 1
ATOM 2865 C C . LEU A 1 359 ? -68.804 8.582 72.523 1.00 68.75 359 LEU A C 1
ATOM 2867 O O . LEU A 1 359 ? -68.740 9.002 71.367 1.00 68.75 359 LEU A O 1
ATOM 2871 N N . GLU A 1 360 ? -68.394 9.320 73.557 1.00 71.25 360 GLU A N 1
ATOM 2872 C CA . GLU A 1 360 ? -67.694 10.602 73.404 1.00 71.25 360 GLU A CA 1
ATOM 2873 C C . GLU A 1 360 ? -66.305 10.423 72.791 1.00 71.25 360 GLU A C 1
ATOM 2875 O O . GLU A 1 360 ? -65.944 11.166 71.877 1.00 71.25 360 GLU A O 1
ATOM 2880 N N . LYS A 1 361 ? -65.552 9.404 73.220 1.00 76.25 361 LYS A N 1
ATOM 2881 C CA . LYS A 1 361 ? -64.245 9.072 72.642 1.00 76.25 361 LYS A CA 1
ATOM 2882 C C . LYS A 1 361 ? -64.368 8.682 71.167 1.00 76.25 361 LYS A C 1
ATOM 2884 O O . LYS A 1 361 ? -63.640 9.224 70.340 1.00 76.25 361 LYS A O 1
ATOM 2889 N N . LEU A 1 362 ? -65.336 7.830 70.827 1.00 70.06 362 LEU A N 1
ATOM 2890 C CA . LEU A 1 362 ? -65.639 7.433 69.449 1.00 70.06 362 LEU A CA 1
ATOM 2891 C C . LEU A 1 362 ? -66.088 8.623 68.596 1.00 70.06 362 LEU A C 1
ATOM 2893 O O . LEU A 1 362 ? -65.653 8.753 67.456 1.00 70.06 362 LEU A O 1
ATOM 2897 N N . ARG A 1 363 ? -66.901 9.543 69.135 1.00 72.00 363 ARG A N 1
ATOM 2898 C CA . ARG A 1 363 ? -67.257 10.790 68.431 1.00 72.00 363 ARG A CA 1
ATOM 2899 C C . ARG A 1 363 ? -66.054 11.698 68.207 1.00 72.00 363 ARG A C 1
ATOM 2901 O O . ARG A 1 363 ? -65.971 12.345 67.164 1.00 72.00 363 ARG A O 1
ATOM 2908 N N . GLN A 1 364 ? -65.137 11.765 69.167 1.00 75.81 364 GLN A N 1
ATOM 2909 C CA . GLN A 1 364 ? -63.921 12.559 69.035 1.00 75.81 364 GLN A CA 1
ATOM 2910 C C . GLN A 1 364 ? -62.983 11.954 67.980 1.00 75.81 364 GLN A C 1
ATOM 2912 O O . GLN A 1 364 ? -62.468 12.688 67.142 1.00 75.81 364 GLN A O 1
ATOM 2917 N N . GLU A 1 365 ? -62.823 10.629 67.961 1.00 73.00 365 GLU A N 1
ATOM 2918 C CA . GLU A 1 365 ? -62.072 9.905 66.924 1.00 73.00 365 GLU A CA 1
ATOM 2919 C C . GLU A 1 365 ? -62.735 10.017 65.541 1.00 73.00 365 GLU A C 1
ATOM 2921 O O . GLU A 1 365 ? -62.055 10.175 64.525 1.00 73.00 365 GLU A O 1
ATOM 2926 N N . GLN A 1 366 ? -64.068 10.027 65.476 1.00 71.75 366 GLN A N 1
ATOM 2927 C CA . GLN A 1 366 ? -64.795 10.265 64.229 1.00 71.75 366 GLN A CA 1
ATOM 2928 C C . GLN A 1 366 ? -64.537 11.680 63.693 1.00 71.75 366 GLN A C 1
ATOM 2930 O O . GLN A 1 366 ? -64.291 11.851 62.504 1.00 71.75 366 GLN A O 1
ATOM 2935 N N . ARG A 1 367 ? -64.513 12.699 64.561 1.00 74.06 367 ARG A N 1
ATOM 2936 C CA . ARG A 1 367 ? -64.193 14.075 64.147 1.00 74.06 367 ARG A CA 1
ATOM 2937 C C . ARG A 1 367 ? -62.755 14.222 63.662 1.00 74.06 367 ARG A C 1
ATOM 2939 O O . ARG A 1 367 ? -62.531 14.861 62.641 1.00 74.06 367 ARG A O 1
ATOM 2946 N N . THR A 1 368 ? -61.783 13.623 64.350 1.00 74.81 368 THR A N 1
ATOM 2947 C CA . THR A 1 368 ? -60.374 13.721 63.931 1.00 74.81 368 THR A CA 1
ATOM 2948 C C . THR A 1 368 ? -60.119 12.987 62.616 1.00 74.81 368 THR A C 1
ATOM 2950 O O . THR A 1 368 ? -59.362 13.476 61.776 1.00 74.81 368 THR A O 1
ATOM 2953 N N . THR A 1 369 ? -60.774 11.846 62.394 1.00 70.44 369 THR A N 1
ATOM 2954 C CA . THR A 1 369 ? -60.700 11.121 61.116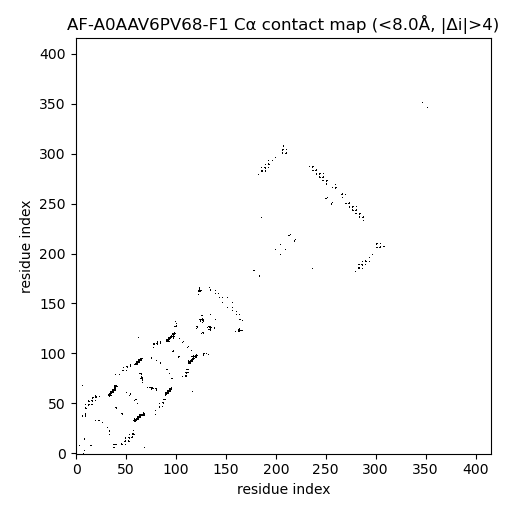 1.00 70.44 369 THR A CA 1
ATOM 2955 C C . THR A 1 369 ? -61.403 11.873 59.985 1.00 70.44 369 THR A C 1
ATOM 2957 O O . THR A 1 369 ? -60.871 11.929 58.877 1.00 70.44 369 THR A O 1
ATOM 2960 N N . GLU A 1 370 ? -62.534 12.524 60.254 1.00 75.00 370 GLU A N 1
ATOM 2961 C CA . GLU A 1 370 ? -63.250 13.356 59.282 1.00 75.00 370 GLU A CA 1
ATOM 2962 C C . GLU A 1 370 ? -62.452 14.619 58.903 1.00 75.00 370 GLU A C 1
ATOM 2964 O O . GLU A 1 370 ? -62.345 14.961 57.723 1.00 75.00 370 GLU A O 1
ATOM 2969 N N . GLU A 1 371 ? -61.791 15.266 59.868 1.00 77.06 371 GLU A N 1
ATOM 2970 C CA . GLU A 1 371 ? -60.857 16.373 59.617 1.00 77.06 371 GLU A CA 1
ATOM 2971 C C . GLU A 1 371 ? -59.633 15.926 58.803 1.00 77.06 371 GLU A C 1
ATOM 2973 O O . GLU A 1 371 ? -59.231 16.615 57.858 1.00 77.06 371 GLU A O 1
ATOM 2978 N N . ALA A 1 372 ? -59.065 14.755 59.109 1.00 73.69 372 ALA A N 1
ATOM 2979 C CA . ALA A 1 372 ? -57.955 14.183 58.348 1.00 73.69 372 ALA A CA 1
ATOM 2980 C C . ALA A 1 372 ? -58.364 13.835 56.906 1.00 73.69 372 ALA A C 1
ATOM 2982 O O . ALA A 1 372 ? -57.611 14.111 55.968 1.00 73.69 372 ALA A O 1
ATOM 2983 N N . LEU A 1 373 ? -59.572 13.294 56.711 1.00 79.50 373 LEU A N 1
ATOM 2984 C CA . LEU A 1 373 ? -60.126 13.002 55.390 1.00 79.50 373 LEU A CA 1
ATOM 2985 C C . LEU A 1 373 ? -60.336 14.288 54.586 1.00 79.50 373 LEU A C 1
ATOM 2987 O O . LEU A 1 373 ? -59.927 14.361 53.428 1.00 79.50 373 LEU A O 1
ATOM 2991 N N . LYS A 1 374 ? -60.903 15.328 55.206 1.00 81.31 374 LYS A N 1
ATOM 2992 C CA . LYS A 1 374 ? -61.131 16.628 54.563 1.00 81.31 374 LYS A CA 1
ATOM 2993 C C . LYS A 1 374 ? -59.816 17.304 54.168 1.00 81.31 374 LYS A C 1
ATOM 2995 O O . LYS A 1 374 ? -59.707 17.867 53.079 1.00 81.31 374 LYS A O 1
ATOM 3000 N N . LYS A 1 375 ? -58.787 17.185 55.014 1.00 84.69 375 LYS A N 1
ATOM 3001 C CA . LYS A 1 375 ? -57.428 17.636 54.696 1.00 84.69 375 LYS A CA 1
ATOM 3002 C C . LYS A 1 375 ? -56.846 16.866 53.508 1.00 84.69 375 LYS A C 1
ATOM 3004 O O . LYS A 1 375 ? -56.389 17.494 52.556 1.00 84.69 375 LYS A O 1
ATOM 3009 N N . SER A 1 376 ? -56.938 15.537 53.509 1.00 68.75 376 SER A N 1
ATOM 3010 C CA . SER A 1 376 ? -56.452 14.702 52.403 1.00 68.75 376 SER A CA 1
ATOM 3011 C C . SER A 1 376 ? -57.170 15.000 51.079 1.00 68.75 376 SER A C 1
ATOM 3013 O O . SER A 1 376 ? -56.522 15.116 50.040 1.00 68.75 376 SER A O 1
ATOM 3015 N N . GLN A 1 377 ? -58.489 15.219 51.109 1.00 77.56 377 GLN A N 1
ATOM 3016 C CA . GLN A 1 377 ? -59.259 15.639 49.934 1.00 77.56 377 GLN A CA 1
ATOM 3017 C C . GLN A 1 377 ? -58.798 17.001 49.400 1.00 77.56 377 GLN A C 1
ATOM 3019 O O . GLN A 1 377 ? -58.625 17.154 48.191 1.00 77.56 377 GLN A O 1
ATOM 3024 N N . SER A 1 378 ? -58.528 17.970 50.282 1.00 80.62 378 SER A N 1
ATOM 3025 C CA . SER A 1 378 ? -58.012 19.280 49.865 1.00 80.62 378 SER A CA 1
ATOM 3026 C C . SER A 1 378 ? -56.613 19.192 49.238 1.00 80.62 378 SER A C 1
ATOM 3028 O O . SER A 1 378 ? -56.345 19.842 48.229 1.00 80.62 378 SER A O 1
ATOM 3030 N N . GLU A 1 379 ? -55.736 18.335 49.769 1.00 77.31 379 GLU A N 1
ATOM 3031 C CA . GLU A 1 379 ? -54.404 18.087 49.204 1.00 77.31 379 GLU A CA 1
ATOM 3032 C C . GLU A 1 379 ? -54.498 17.408 47.827 1.00 77.31 379 GLU A C 1
ATOM 3034 O O . GLU A 1 379 ? -53.776 17.784 46.899 1.00 77.31 379 GLU A O 1
ATOM 3039 N N . ALA A 1 380 ? -55.439 16.472 47.654 1.00 74.75 380 ALA A N 1
ATOM 3040 C CA . ALA A 1 380 ? -55.704 15.822 46.371 1.00 74.75 380 ALA A CA 1
ATOM 3041 C C . ALA A 1 380 ? -56.236 16.807 45.312 1.00 74.75 380 ALA A C 1
ATOM 3043 O O . ALA A 1 380 ? -55.804 16.766 44.158 1.00 74.75 380 ALA A O 1
ATOM 3044 N N . GLU A 1 381 ? -57.122 17.735 45.685 1.00 81.94 381 GLU A N 1
ATOM 3045 C CA . GLU A 1 381 ? -57.590 18.792 44.779 1.00 81.94 381 GLU A CA 1
ATOM 3046 C C . GLU A 1 381 ? -56.471 19.755 44.368 1.00 81.94 381 GLU A C 1
ATOM 3048 O O . GLU A 1 381 ? -56.392 20.152 43.200 1.00 81.94 381 GLU A O 1
ATOM 3053 N N . VAL A 1 382 ? -55.583 20.121 45.298 1.00 87.25 382 VAL A N 1
ATOM 3054 C CA . VAL A 1 382 ? -54.409 20.955 44.996 1.00 87.25 382 VAL A CA 1
ATOM 3055 C C . VAL A 1 382 ? -53.481 20.234 44.016 1.00 87.25 382 VAL A C 1
ATOM 3057 O O . VAL A 1 382 ? -53.069 20.827 43.016 1.00 87.25 382 VAL A O 1
ATOM 3060 N N . MET A 1 383 ? -53.208 18.948 44.245 1.00 72.31 383 MET A N 1
ATOM 3061 C CA . MET A 1 383 ? -52.375 18.132 43.357 1.00 72.31 383 MET A CA 1
ATOM 3062 C C . MET A 1 383 ? -52.996 17.992 41.959 1.00 72.31 383 MET A C 1
ATOM 3064 O O . MET A 1 383 ? -52.297 18.109 40.951 1.00 72.31 383 MET A O 1
ATOM 3068 N N . LYS A 1 384 ? -54.320 17.823 41.873 1.00 83.75 384 LYS A N 1
ATOM 3069 C CA . LYS A 1 384 ? -55.045 17.802 40.595 1.00 83.75 384 LYS A CA 1
ATOM 3070 C C . LYS A 1 384 ? -54.883 19.121 39.836 1.00 83.75 384 LYS A C 1
ATOM 3072 O O . LYS A 1 384 ? -54.485 19.102 38.675 1.00 83.75 384 LYS A O 1
ATOM 3077 N N . LYS A 1 385 ? -55.069 20.269 40.502 1.00 84.69 385 LYS A N 1
ATOM 3078 C CA . LYS A 1 385 ? -54.860 21.597 39.886 1.00 84.69 385 LYS A CA 1
ATOM 3079 C C . LYS A 1 385 ? -53.427 21.798 39.387 1.00 84.69 385 LYS A C 1
ATOM 3081 O O . LYS A 1 385 ? -53.234 22.402 38.333 1.00 84.69 385 LYS A O 1
ATOM 3086 N N . GLN A 1 386 ? -52.429 21.300 40.120 1.00 81.56 386 GLN A N 1
ATOM 3087 C CA . GLN A 1 386 ? -51.028 21.348 39.689 1.00 81.56 386 GLN A CA 1
ATOM 3088 C C . GLN A 1 386 ? -50.777 20.469 38.459 1.00 81.56 386 GLN A C 1
ATOM 3090 O O . GLN A 1 386 ? -50.080 20.893 37.539 1.00 81.56 386 GLN A O 1
ATOM 3095 N N . THR A 1 387 ? -51.390 19.285 38.410 1.00 79.81 387 THR A N 1
ATOM 3096 C CA . THR A 1 387 ? -51.273 18.350 37.281 1.00 79.81 387 THR A CA 1
ATOM 3097 C C . THR A 1 387 ? -51.912 18.932 36.017 1.00 79.81 387 THR A C 1
ATOM 3099 O O . THR A 1 387 ? -51.287 18.937 34.959 1.00 79.81 387 THR A O 1
ATOM 3102 N N . ASP A 1 388 ? -53.097 19.536 36.141 1.00 82.56 388 ASP A N 1
ATOM 3103 C CA . ASP A 1 388 ? -53.779 20.233 35.041 1.00 82.56 388 ASP A CA 1
ATOM 3104 C C . ASP A 1 388 ? -53.017 21.495 34.586 1.00 82.56 388 ASP A C 1
ATOM 3106 O O . ASP A 1 388 ? -53.087 21.909 33.428 1.00 82.56 388 ASP A O 1
ATOM 3110 N N . GLY A 1 389 ? -52.292 22.157 35.495 1.00 85.25 389 GLY A N 1
ATOM 3111 C CA . GLY A 1 389 ? -51.377 23.251 35.156 1.00 85.25 389 GLY A CA 1
ATOM 3112 C C . GLY A 1 389 ? -50.179 22.768 34.338 1.00 85.25 389 GLY A C 1
ATOM 3113 O O . GLY A 1 389 ? -49.869 23.352 33.302 1.00 85.25 389 GLY A O 1
ATOM 3114 N N . LEU A 1 390 ? -49.554 21.669 34.764 1.00 84.44 390 LEU A N 1
ATOM 3115 C CA . LEU A 1 390 ? -48.404 21.082 34.080 1.00 84.44 390 LEU A CA 1
ATOM 3116 C C . LEU A 1 390 ? -48.773 20.536 32.693 1.00 84.44 390 LEU A C 1
ATOM 3118 O O . LEU A 1 390 ? -48.012 20.725 31.750 1.00 84.44 390 LEU A O 1
ATOM 3122 N N . ALA A 1 391 ? -49.951 19.920 32.553 1.00 84.69 391 ALA A N 1
ATOM 3123 C CA . ALA A 1 391 ? -50.462 19.453 31.264 1.00 84.69 391 ALA A CA 1
ATOM 3124 C C . ALA A 1 391 ? -50.643 20.610 30.265 1.00 84.69 391 ALA A C 1
ATOM 3126 O O . ALA A 1 391 ? -50.244 20.501 29.110 1.00 84.69 391 ALA A O 1
ATOM 3127 N N . ARG A 1 392 ? -51.157 21.759 30.723 1.00 87.50 392 ARG A N 1
ATOM 3128 C CA . ARG A 1 392 ? -51.310 22.953 29.874 1.00 87.50 392 ARG A CA 1
ATOM 3129 C C . ARG A 1 392 ? -49.977 23.561 29.441 1.00 87.50 392 ARG A C 1
ATOM 3131 O O . ARG A 1 392 ? -49.858 23.983 28.296 1.00 87.50 392 ARG A O 1
ATOM 3138 N N . GLU A 1 393 ? -48.986 23.605 30.330 1.00 85.06 393 GLU A N 1
ATOM 3139 C CA . GLU A 1 393 ? -47.630 24.046 29.964 1.00 85.06 393 GLU A CA 1
ATOM 3140 C C . GLU A 1 393 ? -46.966 23.078 28.981 1.00 85.06 393 GLU A C 1
ATOM 3142 O O . GLU A 1 393 ? -46.311 23.507 28.033 1.00 85.06 393 GLU A O 1
ATOM 3147 N N . TYR A 1 394 ? -47.190 21.774 29.149 1.00 84.50 394 TYR A N 1
ATOM 3148 C CA . TYR A 1 394 ? -46.722 20.774 28.196 1.00 84.50 394 TYR A CA 1
ATOM 3149 C C . TYR A 1 394 ? -47.327 20.990 26.801 1.00 84.50 394 TYR A C 1
ATOM 3151 O O . TYR A 1 394 ? -46.585 21.072 25.823 1.00 84.50 394 TYR A O 1
ATOM 3159 N N . ASP A 1 395 ? -48.647 21.172 26.705 1.00 88.25 395 ASP A N 1
ATOM 3160 C CA . ASP A 1 395 ? -49.332 21.440 25.432 1.00 88.25 395 ASP A CA 1
ATOM 3161 C C . ASP A 1 395 ? -48.872 22.754 24.784 1.00 88.25 395 ASP A C 1
ATOM 3163 O O . ASP A 1 395 ? -48.741 22.846 23.559 1.00 88.25 395 ASP A O 1
ATOM 3167 N N . ARG A 1 396 ? -48.598 23.782 25.596 1.00 92.00 396 ARG A N 1
ATOM 3168 C CA . ARG A 1 396 ? -48.046 25.056 25.123 1.00 92.00 396 ARG A CA 1
ATOM 3169 C C . ARG A 1 396 ? -46.654 24.872 24.520 1.00 92.00 396 ARG A C 1
ATOM 3171 O O . ARG A 1 396 ? -46.420 25.332 23.404 1.00 92.00 396 ARG A O 1
ATOM 3178 N N . LEU A 1 397 ? -45.753 24.191 25.228 1.00 87.06 397 LEU A N 1
ATOM 3179 C CA . LEU A 1 397 ? -44.398 23.911 24.744 1.00 87.06 397 LEU A CA 1
ATOM 3180 C C . LEU A 1 397 ? -44.413 23.057 23.473 1.00 87.06 397 LEU A C 1
ATOM 3182 O O . LEU A 1 397 ? -43.585 23.261 22.588 1.00 87.06 397 LEU A O 1
ATOM 3186 N N . LEU A 1 398 ? -45.371 22.134 23.352 1.00 87.31 398 LEU A N 1
ATOM 3187 C CA . LEU A 1 398 ? -45.546 21.331 22.145 1.00 87.31 398 LEU A CA 1
ATOM 3188 C C . LEU A 1 398 ? -45.908 22.205 20.932 1.00 87.31 398 LEU A C 1
ATOM 3190 O O . LEU A 1 398 ? -45.350 22.015 19.852 1.00 87.31 398 LEU A O 1
ATOM 3194 N N . LYS A 1 399 ? -46.798 23.190 21.117 1.00 89.12 399 LYS A N 1
ATOM 3195 C CA . LYS A 1 399 ? -47.147 24.165 20.072 1.00 89.12 399 LYS A CA 1
ATOM 3196 C C . LYS A 1 399 ? -45.972 25.060 19.695 1.00 89.12 399 LYS A C 1
ATOM 3198 O O . LYS A 1 399 ? -45.700 25.195 18.508 1.00 89.12 399 LYS A O 1
ATOM 3203 N N . GLU A 1 400 ? -45.252 25.613 20.674 1.00 88.00 400 GLU A N 1
ATOM 3204 C CA . GLU A 1 400 ? -44.051 26.424 20.407 1.00 88.00 400 GLU A CA 1
ATOM 3205 C C . GLU A 1 400 ? -42.995 25.606 19.640 1.00 88.00 400 GLU A C 1
ATOM 3207 O O . GLU A 1 400 ? -42.385 26.101 18.692 1.00 88.00 400 GLU A O 1
ATOM 3212 N N . HIS A 1 401 ? -42.818 24.324 19.980 1.00 87.50 401 HIS A N 1
ATOM 3213 C CA . HIS A 1 401 ? -41.917 23.436 19.246 1.00 87.50 401 HIS A CA 1
ATOM 3214 C C . HIS A 1 401 ? -42.359 23.223 17.791 1.00 87.50 401 HIS A C 1
ATOM 3216 O O . HIS A 1 401 ? -41.529 23.253 16.883 1.00 87.50 401 HIS A O 1
ATOM 3222 N N . GLN A 1 402 ? -43.659 23.042 17.561 1.00 86.75 402 GLN A N 1
ATOM 3223 C CA . GLN A 1 402 ? -44.217 22.846 16.225 1.00 86.75 402 GLN A CA 1
ATOM 3224 C C . GLN A 1 402 ? -44.128 24.118 15.363 1.00 86.75 402 GLN A C 1
ATOM 3226 O O . GLN A 1 402 ? -43.837 24.038 14.171 1.00 86.75 402 GLN A O 1
ATOM 3231 N N . GLU A 1 403 ? -44.319 25.299 15.954 1.00 87.81 403 GLU A N 1
ATOM 3232 C CA . GLU A 1 403 ? -44.121 26.588 15.277 1.00 87.81 403 GLU A CA 1
ATOM 3233 C C . GLU A 1 403 ? -42.653 26.817 14.895 1.00 87.81 403 GLU A C 1
ATOM 3235 O O . GLU A 1 403 ? -42.369 27.254 13.779 1.00 87.81 403 GLU A O 1
ATOM 3240 N N . LEU A 1 404 ? -41.714 26.468 15.781 1.00 83.81 404 LEU A N 1
ATOM 3241 C CA . LEU A 1 404 ? -40.281 26.550 15.491 1.00 83.81 404 LEU A CA 1
ATOM 3242 C C . LEU A 1 404 ? -39.870 25.606 14.357 1.00 83.81 404 LEU A C 1
ATOM 3244 O O . LEU A 1 404 ? -39.126 26.030 13.478 1.00 83.81 404 LEU A O 1
ATOM 3248 N N . GLN A 1 405 ? -40.384 24.371 14.331 1.00 77.62 405 GLN A N 1
ATOM 3249 C CA . GLN A 1 405 ? -40.143 23.440 13.222 1.00 77.62 405 GLN A CA 1
ATOM 3250 C C . GLN A 1 405 ? -40.694 23.977 11.895 1.00 77.62 405 GLN A C 1
ATOM 3252 O O . GLN A 1 405 ? -39.981 23.984 10.895 1.00 77.62 405 GLN A O 1
ATOM 3257 N N . ASN A 1 406 ? -41.919 24.510 11.894 1.00 79.50 406 ASN A N 1
ATOM 3258 C CA . ASN A 1 406 ? -42.511 25.091 10.688 1.00 79.50 406 ASN A CA 1
ATOM 3259 C C . ASN A 1 406 ? -41.729 26.316 10.182 1.00 79.50 406 ASN A C 1
ATOM 3261 O O . ASN A 1 406 ? -41.560 26.473 8.976 1.00 79.50 406 ASN A O 1
ATOM 3265 N N . ASN A 1 407 ? -41.228 27.174 11.076 1.00 76.62 407 ASN A N 1
ATOM 3266 C CA . ASN A 1 407 ? -40.387 28.310 10.685 1.00 76.62 407 ASN A CA 1
ATOM 3267 C C . ASN A 1 407 ? -39.042 27.856 10.100 1.00 76.62 407 ASN A C 1
ATOM 3269 O O . ASN A 1 407 ? -38.584 28.442 9.122 1.00 76.62 407 ASN A O 1
ATOM 3273 N N . GLN A 1 408 ? -38.456 26.786 10.641 1.00 70.56 408 GLN A N 1
ATOM 3274 C CA . GLN A 1 408 ? -37.223 26.189 10.126 1.00 70.56 408 GLN A CA 1
ATOM 3275 C C . GLN A 1 408 ? -37.420 25.584 8.724 1.00 70.56 408 GLN A C 1
ATOM 3277 O O . GLN A 1 408 ? -36.572 25.744 7.849 1.00 70.56 408 GLN A O 1
ATOM 3282 N N . ASP A 1 409 ? -38.574 24.960 8.473 1.00 66.62 409 ASP A N 1
ATOM 3283 C CA . ASP A 1 409 ? -38.943 24.439 7.151 1.00 66.62 409 ASP A CA 1
ATOM 3284 C C . ASP A 1 409 ? -39.262 25.550 6.132 1.00 66.62 409 ASP A C 1
ATOM 3286 O O . ASP A 1 409 ? -39.074 25.362 4.928 1.00 66.62 409 ASP A O 1
ATOM 3290 N N . ILE A 1 410 ? -39.733 26.718 6.586 1.00 67.94 410 ILE A N 1
ATOM 3291 C CA . ILE A 1 410 ? -39.955 27.900 5.735 1.00 67.94 410 ILE A CA 1
ATOM 3292 C C . ILE A 1 410 ? -38.630 28.589 5.383 1.00 67.94 410 ILE A C 1
ATOM 3294 O O . ILE A 1 410 ? -38.477 29.024 4.241 1.00 67.94 410 ILE A O 1
ATOM 3298 N N . GLU A 1 411 ? -37.679 28.684 6.317 1.00 59.69 411 GLU A N 1
ATOM 3299 C CA . GLU A 1 411 ? -36.322 29.177 6.029 1.00 59.69 411 GLU A CA 1
ATOM 3300 C C . GLU A 1 411 ? -35.606 28.261 5.030 1.00 59.69 411 GLU A C 1
ATOM 3302 O O . GLU A 1 411 ? -35.133 28.742 4.004 1.00 59.69 411 GLU A O 1
ATOM 3307 N N . ASN A 1 412 ? -35.655 26.940 5.231 1.00 58.19 412 ASN A N 1
ATOM 3308 C CA . ASN A 1 412 ? -35.046 25.980 4.303 1.00 58.19 412 ASN A CA 1
ATOM 3309 C C . ASN A 1 412 ? -35.662 26.007 2.888 1.00 58.19 412 ASN A C 1
ATOM 3311 O O . ASN A 1 412 ? -34.993 25.636 1.934 1.00 58.19 412 ASN A O 1
ATOM 3315 N N . LYS A 1 413 ? -36.918 26.452 2.724 1.00 58.47 413 LYS A N 1
ATOM 3316 C CA . LYS A 1 413 ? -37.574 26.611 1.408 1.00 58.47 413 LYS A CA 1
ATOM 3317 C C . LYS A 1 413 ? -37.313 27.953 0.720 1.00 58.47 413 LYS A C 1
ATOM 3319 O O . LYS A 1 413 ? -37.740 28.121 -0.417 1.00 58.47 413 LYS A O 1
ATOM 3324 N N . LYS A 1 414 ? -36.715 28.931 1.406 1.00 56.47 414 LYS A N 1
ATOM 3325 C CA . LYS A 1 414 ? -36.329 30.224 0.811 1.00 56.47 414 LYS A CA 1
ATOM 3326 C C . LYS A 1 414 ? -34.892 30.235 0.283 1.00 56.47 414 LYS A C 1
ATOM 3328 O O . LYS A 1 414 ? -34.565 31.143 -0.476 1.00 56.47 414 LYS A O 1
ATOM 3333 N N . ASP A 1 415 ? -34.086 29.254 0.686 1.00 53.06 415 ASP A N 1
ATOM 3334 C CA . ASP A 1 415 ? -32.681 29.098 0.290 1.00 53.06 415 ASP A CA 1
ATOM 3335 C C . ASP A 1 415 ? -32.468 28.086 -0.866 1.00 53.06 415 ASP A C 1
ATOM 3337 O O . ASP A 1 415 ? -31.330 27.910 -1.307 1.00 53.06 415 ASP A O 1
ATOM 3341 N N . ASP A 1 416 ? -33.549 27.488 -1.388 1.00 45.38 416 ASP A N 1
ATOM 3342 C CA . ASP A 1 416 ? -33.630 26.744 -2.664 1.00 45.38 416 ASP A CA 1
ATOM 3343 C C . ASP A 1 416 ? -34.397 27.573 -3.712 1.00 45.38 416 ASP A C 1
ATOM 3345 O O . ASP A 1 416 ? -34.020 27.528 -4.911 1.00 45.38 416 ASP A O 1
#

Radius of gyration: 45.53 Å; Cα contacts (8 Å, |Δi|>4): 317; chains: 1; bounding box: 117×49×124 Å

Organism: Solea senegalensis (NCBI:txid28829)

InterPro domains:
  IPR008417 B-cell receptor-associated protein 29/31 [PTHR12701] (179-405)
  IPR035587 DUS-like, FMN-binding domain [PF01207] (3-168)
  IPR035587 DUS-like, FMN-binding domain [cd02801] (1-136)
  IPR040463 BAP29/BAP31, transmembrane domain [PF05529] (179-311)
  IPR041672 Bap31/Bap29 cytoplasmic coiled-coil domain [PF18035] (357-416)